Protein 3AJI (pdb70)

Structure (mmCIF, N/CA/C/O backbone):
data_3AJI
#
_entry.id   3AJI
#
_cell.length_a   103.164
_cell.length_b   103.164
_cell.length_c   154.993
_cell.angle_alpha   90.00
_cell.angle_beta   90.00
_cell.angle_gamma   120.00
#
_symmetry.space_group_name_H-M   'H 3'
#
loop_
_entity.id
_entity.type
_entity.pdbx_description
1 polymer '26S proteasome non-ATPase regulatory subunit 10'
2 polymer 'Proteasome (Prosome, macropain) 26S subunit, ATPase, 4'
3 water water
#
loop_
_atom_site.group_PDB
_atom_site.id
_atom_site.type_symbol
_atom_site.label_atom_id
_atom_site.label_alt_id
_atom_site.label_comp_id
_atom_site.label_asym_id
_atom_site.label_entity_id
_atom_site.label_seq_id
_atom_site.pdbx_PDB_ins_code
_atom_site.Cartn_x
_atom_site.Cartn_y
_atom_site.Cartn_z
_atom_site.occupancy
_atom_site.B_iso_or_equiv
_atom_site.auth_seq_id
_atom_site.auth_comp_id
_atom_site.auth_asym_id
_atom_site.auth_atom_id
_atom_site.pdbx_PDB_model_num
ATOM 1 N N . GLY A 1 3 ? 29.801 83.211 94.889 1.00 75.28 3 GLY A N 1
ATOM 2 C CA . GLY A 1 3 ? 31.266 82.715 94.638 1.00 73.32 3 GLY A CA 1
ATOM 3 C C . GLY A 1 3 ? 32.308 83.783 94.992 1.00 69.85 3 GLY A C 1
ATOM 4 O O . GLY A 1 3 ? 32.376 84.179 96.145 1.00 83.51 3 GLY A O 1
ATOM 5 N N . CYS A 1 4 ? 33.099 84.289 94.055 1.00 65.92 4 CYS A N 1
ATOM 6 C CA . CYS A 1 4 ? 34.077 85.321 94.437 1.00 55.88 4 CYS A CA 1
ATOM 7 C C . CYS A 1 4 ? 35.244 85.204 95.379 1.00 46.03 4 CYS A C 1
ATOM 8 O O . CYS A 1 4 ? 35.433 85.979 96.236 1.00 46.49 4 CYS A O 1
ATOM 11 N N . VAL A 1 5 ? 35.967 84.129 95.219 1.00 29.48 5 VAL A N 1
ATOM 12 C CA . VAL A 1 5 ? 37.105 83.752 95.990 1.00 27.94 5 VAL A CA 1
ATOM 13 C C . VAL A 1 5 ? 38.406 84.506 95.784 1.00 25.85 5 VAL A C 1
ATOM 14 O O . VAL A 1 5 ? 39.314 84.269 96.487 1.00 31.14 5 VAL A O 1
ATOM 18 N N . SER A 1 6 ? 38.506 85.381 94.811 1.00 20.71 6 SER A N 1
ATOM 19 C CA . SER A 1 6 ? 39.825 86.010 94.570 1.00 19.90 6 SER A CA 1
ATOM 20 C C . SER A 1 6 ? 39.686 87.508 94.278 1.00 23.60 6 SER A C 1
ATOM 21 O O . SER A 1 6 ? 38.618 87.966 93.953 1.00 20.72 6 SER A O 1
ATOM 24 N N . ASN A 1 7 ? 40.729 88.290 94.391 1.00 23.48 7 ASN A N 1
ATOM 25 C CA . ASN A 1 7 ? 40.590 89.717 93.979 1.00 27.10 7 ASN A CA 1
ATOM 26 C C . ASN A 1 7 ? 40.654 89.909 92.479 1.00 22.22 7 ASN A C 1
ATOM 27 O O . ASN A 1 7 ? 40.380 90.953 91.985 1.00 24.35 7 ASN A O 1
ATOM 32 N N . ILE A 1 8 ? 41.063 88.883 91.727 1.00 25.83 8 ILE A N 1
ATOM 33 C CA . ILE A 1 8 ? 41.212 88.956 90.268 1.00 28.71 8 ILE A CA 1
ATOM 34 C C . ILE A 1 8 ? 39.997 88.307 89.611 1.00 25.10 8 ILE A C 1
ATOM 35 O O . ILE A 1 8 ? 39.712 87.127 89.834 1.00 21.48 8 ILE A O 1
ATOM 40 N N . MET A 1 9 ? 39.298 89.070 88.790 1.00 24.61 9 MET A N 1
ATOM 41 C CA . MET A 1 9 ? 38.065 88.557 88.221 1.00 22.51 9 MET A CA 1
ATOM 42 C C . MET A 1 9 ? 38.172 87.304 87.306 1.00 26.10 9 MET A C 1
ATOM 43 O O . MET A 1 9 ? 37.327 86.449 87.364 1.00 30.36 9 MET A O 1
ATOM 48 N N . ILE A 1 10 ? 39.184 87.182 86.476 1.00 24.41 10 ILE A N 1
ATOM 49 C CA . ILE A 1 10 ? 39.363 85.996 85.683 1.00 25.66 10 ILE A CA 1
ATOM 50 C C . ILE A 1 10 ? 39.513 84.733 86.643 1.00 20.68 10 ILE A C 1
ATOM 51 O O . ILE A 1 10 ? 38.994 83.671 86.314 1.00 22.68 10 ILE A O 1
ATOM 56 N N . CYS A 1 11 ? 40.209 84.853 87.795 1.00 19.14 11 CYS A N 1
ATOM 57 C CA . CYS A 1 11 ? 40.257 83.672 88.749 1.00 23.37 11 CYS A CA 1
ATOM 58 C C . CYS A 1 11 ? 38.825 83.373 89.269 1.00 25.53 11 CYS A C 1
ATOM 59 O O . CYS A 1 11 ? 38.557 82.260 89.526 1.00 16.81 11 CYS A O 1
ATOM 62 N N . ASN A 1 12 ? 37.948 84.364 89.496 1.00 24.33 12 ASN A N 1
ATOM 63 C CA . ASN A 1 12 ? 36.585 84.074 89.976 1.00 18.31 12 ASN A CA 1
ATOM 64 C C . ASN A 1 12 ? 35.815 83.363 88.858 1.00 19.07 12 ASN A C 1
ATOM 65 O O . ASN A 1 12 ? 35.051 82.441 89.124 1.00 24.62 12 ASN A O 1
ATOM 70 N N . LEU A 1 13 ? 35.981 83.819 87.626 1.00 25.48 13 LEU A N 1
ATOM 71 C CA . LEU A 1 13 ? 35.373 83.083 86.492 1.00 29.56 13 LEU A CA 1
ATOM 72 C C . LEU A 1 13 ? 35.887 81.619 86.478 1.00 26.88 13 LEU A C 1
ATOM 73 O O . LEU A 1 13 ? 35.078 80.702 86.244 1.00 26.37 13 LEU A O 1
ATOM 78 N N . ALA A 1 14 ? 37.225 81.395 86.686 1.00 21.53 14 ALA A N 1
ATOM 79 C CA . ALA A 1 14 ? 37.741 80.028 86.683 1.00 17.60 14 ALA A CA 1
ATOM 80 C C . ALA A 1 14 ? 37.032 79.221 87.803 1.00 22.40 14 ALA A C 1
ATOM 81 O O . ALA A 1 14 ? 36.645 78.109 87.601 1.00 24.91 14 ALA A O 1
ATOM 83 N N . TYR A 1 15 ? 36.926 79.775 89.003 1.00 23.17 15 TYR A N 1
ATOM 84 C CA . TYR A 1 15 ? 36.362 79.012 90.162 1.00 22.34 15 TYR A CA 1
ATOM 85 C C . TYR A 1 15 ? 34.840 78.754 89.948 1.00 23.78 15 TYR A C 1
ATOM 86 O O . TYR A 1 15 ? 34.313 77.705 90.266 1.00 23.79 15 TYR A O 1
ATOM 95 N N . SER A 1 16 ? 34.182 79.756 89.388 1.00 22.88 16 SER A N 1
ATOM 96 C CA . SER A 1 16 ? 32.762 79.759 89.048 1.00 34.33 16 SER A CA 1
ATOM 97 C C . SER A 1 16 ? 32.381 78.825 87.886 1.00 39.93 16 SER A C 1
ATOM 98 O O . SER A 1 16 ? 31.217 78.577 87.706 1.00 33.70 16 SER A O 1
ATOM 101 N N . GLY A 1 17 ? 33.327 78.362 87.079 1.00 27.22 17 GLY A N 1
ATOM 102 C CA . GLY A 1 17 ? 32.944 77.550 85.966 1.00 25.44 17 GLY A CA 1
ATOM 103 C C . GLY A 1 17 ? 32.427 78.318 84.780 1.00 30.42 17 GLY A C 1
ATOM 104 O O . GLY A 1 17 ? 31.829 77.731 83.888 1.00 32.98 17 GLY A O 1
ATOM 105 N N . LYS A 1 18 ? 32.637 79.629 84.734 1.00 26.22 18 LYS A N 1
ATOM 106 C CA . LYS A 1 18 ? 32.216 80.432 83.565 1.00 20.24 18 LYS A CA 1
ATOM 107 C C . LYS A 1 18 ? 33.290 80.371 82.459 1.00 27.88 18 LYS A C 1
ATOM 108 O O . LYS A 1 18 ? 33.993 81.344 82.243 1.00 27.27 18 LYS A O 1
ATOM 114 N N . LEU A 1 19 ? 33.414 79.222 81.787 1.00 23.08 19 LEU A N 1
ATOM 115 C CA . LEU A 1 19 ? 34.377 78.924 80.764 1.00 22.17 19 LEU A CA 1
ATOM 116 C C . LEU A 1 19 ? 34.281 79.873 79.564 1.00 25.52 19 LEU A C 1
ATOM 117 O O . LEU A 1 19 ? 35.232 80.367 79.146 1.00 22.61 19 LEU A O 1
ATOM 122 N N . ASP A 1 20 ? 33.087 80.104 79.029 1.00 25.55 20 ASP A N 1
ATOM 123 C CA . ASP A 1 20 ? 32.938 80.987 77.855 1.00 26.98 20 ASP A CA 1
ATOM 124 C C . ASP A 1 20 ? 33.397 82.400 78.141 1.00 24.67 20 ASP A C 1
ATOM 125 O O . ASP A 1 20 ? 33.995 83.068 77.272 1.00 26.89 20 ASP A O 1
ATOM 130 N N . GLU A 1 21 ? 33.041 82.898 79.312 1.00 23.34 21 GLU A N 1
ATOM 131 C CA . GLU A 1 21 ? 33.503 84.286 79.592 1.00 25.09 21 GLU A CA 1
ATOM 132 C C . GLU A 1 21 ? 35.004 84.289 79.720 1.00 26.51 21 GLU A C 1
ATOM 133 O O . GLU A 1 21 ? 35.707 85.221 79.252 1.00 27.10 21 GLU A O 1
ATOM 139 N N . LEU A 1 22 ? 35.501 83.291 80.448 1.00 21.79 22 LEU A N 1
ATOM 140 C CA . LEU A 1 22 ? 36.971 83.158 80.675 1.00 25.28 22 LEU A CA 1
ATOM 141 C C . LEU A 1 22 ? 37.722 83.058 79.326 1.00 29.59 22 LEU A C 1
ATOM 142 O O . LEU A 1 22 ? 38.710 83.716 79.131 1.00 23.31 22 LEU A O 1
ATOM 147 N N . LYS A 1 23 ? 37.207 82.282 78.369 1.00 23.31 23 LYS A N 1
ATOM 148 C CA . LYS A 1 23 ? 37.812 82.208 77.063 1.00 26.25 23 LYS A CA 1
ATOM 149 C C . LYS A 1 23 ? 37.880 83.546 76.330 1.00 29.20 23 LYS A C 1
ATOM 150 O O . LYS A 1 23 ? 38.875 83.912 75.709 1.00 28.34 23 LYS A O 1
ATOM 156 N N . GLU A 1 24 ? 36.779 84.269 76.373 1.00 22.73 24 GLU A N 1
ATOM 157 C CA . GLU A 1 24 ? 36.722 85.545 75.645 1.00 27.41 24 GLU A CA 1
ATOM 158 C C . GLU A 1 24 ? 37.706 86.538 76.179 1.00 21.17 24 GLU A C 1
ATOM 159 O O . GLU A 1 24 ? 38.413 87.152 75.445 1.00 24.32 24 GLU A O 1
ATOM 165 N N . ARG A 1 25 ? 37.783 86.686 77.481 1.00 26.94 25 ARG A N 1
ATOM 166 C CA . ARG A 1 25 ? 38.773 87.629 78.087 1.00 27.69 25 ARG A CA 1
ATOM 167 C C . ARG A 1 25 ? 40.240 87.264 77.865 1.00 23.98 25 ARG A C 1
ATOM 168 O O . ARG A 1 25 ? 41.093 88.085 77.564 1.00 28.25 25 ARG A O 1
ATOM 176 N N . ILE A 1 26 ? 40.563 86.014 78.064 1.00 24.50 26 ILE A N 1
ATOM 177 C CA . ILE A 1 26 ? 41.955 85.579 77.839 1.00 25.38 26 ILE A CA 1
ATOM 178 C C . ILE A 1 26 ? 42.389 85.674 76.371 1.00 29.45 26 ILE A C 1
ATOM 179 O O . ILE A 1 26 ? 43.501 86.145 76.039 1.00 25.58 26 ILE A O 1
ATOM 184 N N . LEU A 1 27 ? 41.520 85.268 75.450 1.00 23.46 27 LEU A N 1
ATOM 185 C CA . LEU A 1 27 ? 41.920 85.335 74.041 1.00 23.35 27 LEU A CA 1
ATOM 186 C C . LEU A 1 27 ? 42.034 86.790 73.615 1.00 22.25 27 LEU A C 1
ATOM 187 O O . LEU A 1 27 ? 42.751 87.149 72.650 1.00 25.09 27 LEU A O 1
ATOM 192 N N . ALA A 1 28 ? 41.366 87.666 74.324 1.00 25.62 28 ALA A N 1
ATOM 193 C CA . ALA A 1 28 ? 41.559 89.085 73.990 1.00 28.78 28 ALA A CA 1
ATOM 194 C C . ALA A 1 28 ? 42.930 89.518 74.529 1.00 30.44 28 ALA A C 1
ATOM 195 O O . ALA A 1 28 ? 43.541 90.461 74.007 1.00 31.94 28 ALA A O 1
ATOM 197 N N . ASP A 1 29 ? 43.482 88.827 75.543 1.00 28.18 29 ASP A N 1
ATOM 198 C CA . ASP A 1 29 ? 44.811 89.308 76.066 1.00 27.20 29 ASP A CA 1
ATOM 199 C C . ASP A 1 29 ? 45.343 88.153 76.855 1.00 30.97 29 ASP A C 1
ATOM 200 O O . ASP A 1 29 ? 45.035 87.984 78.033 1.00 33.68 29 ASP A O 1
ATOM 205 N N . LYS A 1 30 ? 46.109 87.339 76.170 1.00 28.10 30 LYS A N 1
ATOM 206 C CA . LYS A 1 30 ? 46.658 86.088 76.703 1.00 28.69 30 LYS A CA 1
ATOM 207 C C . LYS A 1 30 ? 47.450 86.233 78.038 1.00 33.48 30 LYS A C 1
ATOM 208 O O . LYS A 1 30 ? 47.403 85.348 78.868 1.00 28.10 30 LYS A O 1
ATOM 214 N N . SER A 1 31 ? 48.105 87.385 78.255 1.00 22.81 31 SER A N 1
ATOM 215 C CA . SER A 1 31 ? 48.836 87.583 79.468 1.00 31.87 31 SER A CA 1
ATOM 216 C C . SER A 1 31 ? 47.892 87.376 80.671 1.00 33.34 31 SER A C 1
ATOM 217 O O . SER A 1 31 ? 48.316 86.923 81.706 1.00 25.19 31 SER A O 1
ATOM 220 N N . LEU A 1 32 ? 46.622 87.709 80.556 1.00 23.72 32 LEU A N 1
ATOM 221 C CA . LEU A 1 32 ? 45.722 87.505 81.704 1.00 30.58 32 LEU A CA 1
ATOM 222 C C . LEU A 1 32 ? 45.656 86.044 82.285 1.00 33.36 32 LEU A C 1
ATOM 223 O O . LEU A 1 32 ? 45.292 85.811 83.408 1.00 35.30 32 LEU A O 1
ATOM 228 N N . ALA A 1 33 ? 45.907 85.042 81.453 1.00 25.99 33 ALA A N 1
ATOM 229 C CA . ALA A 1 33 ? 45.816 83.670 81.906 1.00 22.76 33 ALA A CA 1
ATOM 230 C C . ALA A 1 33 ? 46.886 83.356 82.914 1.00 23.14 33 ALA A C 1
ATOM 231 O O . ALA A 1 33 ? 46.733 82.409 83.679 1.00 33.33 33 ALA A O 1
ATOM 233 N N . THR A 1 34 ? 47.982 84.123 82.952 1.00 19.09 34 THR A N 1
ATOM 234 C CA . THR A 1 34 ? 48.913 83.763 83.967 1.00 26.06 34 THR A CA 1
ATOM 235 C C . THR A 1 34 ? 49.129 84.731 85.054 1.00 28.48 34 THR A C 1
ATOM 236 O O . THR A 1 34 ? 50.056 84.581 85.829 1.00 27.30 34 THR A O 1
ATOM 240 N N . ARG A 1 35 ? 48.317 85.759 85.144 1.00 24.79 35 ARG A N 1
ATOM 241 C CA . ARG A 1 35 ? 48.515 86.677 86.298 1.00 31.71 35 ARG A CA 1
ATOM 242 C C . ARG A 1 35 ? 48.192 85.972 87.600 1.00 35.16 35 ARG A C 1
ATOM 243 O O . ARG A 1 35 ? 47.254 85.190 87.658 1.00 31.70 35 ARG A O 1
ATOM 251 N N . THR A 1 36 ? 48.903 86.305 88.665 1.00 25.72 36 THR A N 1
ATOM 252 C CA . THR A 1 36 ? 48.626 85.720 89.975 1.00 25.16 36 THR A CA 1
ATOM 253 C C . THR A 1 36 ? 47.820 86.669 90.814 1.00 28.90 36 THR A C 1
ATOM 254 O O . THR A 1 36 ? 47.955 87.897 90.687 1.00 24.42 36 THR A O 1
ATOM 258 N N . ASP A 1 37 ? 46.979 86.120 91.697 1.00 23.97 37 ASP A N 1
ATOM 259 C CA . ASP A 1 37 ? 46.156 87.029 92.510 1.00 22.91 37 ASP A CA 1
ATOM 260 C C . ASP A 1 37 ? 46.806 87.276 93.895 1.00 18.88 37 ASP A C 1
ATOM 261 O O . ASP A 1 37 ? 48.003 86.998 94.104 1.00 25.04 37 ASP A O 1
ATOM 266 N N . GLN A 1 38 ? 46.025 87.770 94.841 1.00 21.38 38 GLN A N 1
ATOM 267 C CA . GLN A 1 38 ? 46.576 88.124 96.121 1.00 25.08 38 GLN A CA 1
ATOM 268 C C . GLN A 1 38 ? 47.168 86.903 96.871 1.00 35.94 38 GLN A C 1
ATOM 269 O O . GLN A 1 38 ? 47.947 87.084 97.696 1.00 23.23 38 GLN A O 1
ATOM 275 N N . ASP A 1 39 ? 46.795 85.684 96.556 1.00 26.13 39 ASP A N 1
ATOM 276 C CA . ASP A 1 39 ? 47.293 84.499 97.217 1.00 32.60 39 ASP A CA 1
ATOM 277 C C . ASP A 1 39 ? 48.282 83.821 96.308 1.00 25.11 39 ASP A C 1
ATOM 278 O O . ASP A 1 39 ? 48.656 82.658 96.548 1.00 27.74 39 ASP A O 1
ATOM 283 N N . SER A 1 40 ? 48.671 84.516 95.261 1.00 21.62 40 SER A N 1
ATOM 284 C CA . SER A 1 40 ? 49.583 83.967 94.214 1.00 25.42 40 SER A CA 1
ATOM 285 C C . SER A 1 40 ? 48.968 82.800 93.451 1.00 27.87 40 SER A C 1
ATOM 286 O O . SER A 1 40 ? 49.678 81.933 92.977 1.00 23.49 40 SER A O 1
ATOM 289 N N . ARG A 1 41 ? 47.654 82.756 93.387 1.00 23.98 41 ARG A N 1
ATOM 290 C CA . ARG A 1 41 ? 47.011 81.749 92.532 1.00 23.62 41 ARG A CA 1
ATOM 291 C C . ARG A 1 41 ? 46.662 82.270 91.164 1.00 25.29 41 ARG A C 1
ATOM 292 O O . ARG A 1 41 ? 46.346 83.436 91.008 1.00 25.04 41 ARG A O 1
ATOM 300 N N . THR A 1 42 ? 46.630 81.400 90.164 1.00 26.03 42 THR A N 1
ATOM 301 C CA . THR A 1 42 ? 46.178 81.864 88.860 1.00 21.77 42 THR A CA 1
ATOM 302 C C . THR A 1 42 ? 44.879 81.174 88.542 1.00 25.88 42 THR A C 1
ATOM 303 O O . THR A 1 42 ? 44.364 80.460 89.355 1.00 22.74 42 THR A O 1
ATOM 307 N N . ALA A 1 43 ? 44.327 81.431 87.358 1.00 22.41 43 ALA A N 1
ATOM 308 C CA . ALA A 1 43 ? 43.115 80.790 86.938 1.00 31.32 43 ALA A CA 1
ATOM 309 C C . ALA A 1 43 ? 43.240 79.239 87.025 1.00 22.26 43 ALA A C 1
ATOM 310 O O . ALA A 1 43 ? 42.264 78.559 87.368 1.00 20.29 43 ALA A O 1
ATOM 312 N N . LEU A 1 44 ? 44.431 78.708 86.713 1.00 18.29 44 LEU A N 1
ATOM 313 C CA . LEU A 1 44 ? 44.652 77.225 86.756 1.00 25.21 44 LEU A CA 1
ATOM 314 C C . LEU A 1 44 ? 44.462 76.658 88.168 1.00 22.37 44 LEU A C 1
ATOM 315 O O . LEU A 1 44 ? 43.745 75.693 88.333 1.00 19.47 44 LEU A O 1
ATOM 320 N N . HIS A 1 45 ? 45.036 77.311 89.193 1.00 20.67 45 HIS A N 1
ATOM 321 C CA . HIS A 1 45 ? 44.839 76.845 90.570 1.00 22.72 45 HIS A CA 1
ATOM 322 C C . HIS A 1 45 ? 43.378 76.831 90.917 1.00 23.76 45 HIS A C 1
ATOM 323 O O . HIS A 1 45 ? 42.905 75.873 91.530 1.00 19.64 45 HIS A O 1
ATOM 330 N N . TRP A 1 46 ? 42.685 77.916 90.612 1.00 20.49 46 TRP A N 1
ATOM 331 C CA . TRP A 1 46 ? 41.282 77.984 91.012 1.00 24.44 46 TRP A CA 1
ATOM 332 C C . TRP A 1 46 ? 40.372 76.989 90.250 1.00 24.49 46 TRP A C 1
ATOM 333 O O . TRP A 1 46 ? 39.417 76.484 90.812 1.00 22.69 46 TRP A O 1
ATOM 344 N N . ALA A 1 47 ? 40.634 76.767 88.966 1.00 20.99 47 ALA A N 1
ATOM 345 C CA . ALA A 1 47 ? 39.821 75.765 88.234 1.00 27.68 47 ALA A CA 1
ATOM 346 C C . ALA A 1 47 ? 40.043 74.363 88.824 1.00 22.12 47 ALA A C 1
ATOM 347 O O . ALA A 1 47 ? 39.130 73.551 88.841 1.00 21.45 47 ALA A O 1
ATOM 349 N N . CYS A 1 48 ? 41.281 74.088 89.205 1.00 19.29 48 CYS A N 1
ATOM 350 C CA . CYS A 1 48 ? 41.570 72.800 89.847 1.00 21.69 48 CYS A CA 1
ATOM 351 C C . CYS A 1 48 ? 40.810 72.680 91.198 1.00 26.95 48 CYS A C 1
ATOM 352 O O . CYS A 1 48 ? 40.205 71.698 91.491 1.00 23.09 48 CYS A O 1
ATOM 355 N N . SER A 1 49 ? 40.849 73.747 91.982 1.00 23.99 49 SER A N 1
ATOM 356 C CA . SER A 1 49 ? 40.209 73.807 93.258 1.00 20.04 49 SER A CA 1
ATOM 357 C C . SER A 1 49 ? 38.697 73.555 93.167 1.00 28.98 49 SER A C 1
ATOM 358 O O . SER A 1 49 ? 38.065 72.840 94.044 1.00 25.82 49 SER A O 1
ATOM 361 N N . ALA A 1 50 ? 38.099 74.050 92.089 1.00 23.75 50 ALA A N 1
ATOM 362 C CA . ALA A 1 50 ? 36.655 73.820 91.879 1.00 22.38 50 ALA A CA 1
ATOM 363 C C . ALA A 1 50 ? 36.275 72.634 90.986 1.00 25.97 50 ALA A C 1
ATOM 364 O O . ALA A 1 50 ? 35.088 72.399 90.815 1.00 25.88 50 ALA A O 1
ATOM 366 N N . GLY A 1 51 ? 37.252 71.866 90.440 1.00 25.26 51 GLY A N 1
ATOM 367 C CA . GLY A 1 51 ? 36.923 70.696 89.593 1.00 21.47 51 GLY A CA 1
ATOM 368 C C . GLY A 1 51 ? 36.416 70.991 88.197 1.00 29.75 51 GLY A C 1
ATOM 369 O O . GLY A 1 51 ? 35.824 70.131 87.579 1.00 25.02 51 GLY A O 1
ATOM 370 N N . HIS A 1 52 ? 36.701 72.172 87.639 1.00 23.40 52 HIS A N 1
ATOM 371 C CA . HIS A 1 52 ? 36.256 72.431 86.307 1.00 23.07 52 HIS A CA 1
ATOM 372 C C . HIS A 1 52 ? 37.258 71.940 85.336 1.00 21.38 52 HIS A C 1
ATOM 373 O O . HIS A 1 52 ? 38.114 72.679 84.814 1.00 22.14 52 HIS A O 1
ATOM 380 N N . THR A 1 53 ? 37.073 70.689 84.961 1.00 21.40 53 THR A N 1
ATOM 381 C CA . THR A 1 53 ? 38.022 70.046 84.021 1.00 16.20 53 THR A CA 1
ATOM 382 C C . THR A 1 53 ? 38.140 70.763 82.703 1.00 27.98 53 THR A C 1
ATOM 383 O O . THR A 1 53 ? 39.222 70.923 82.147 1.00 25.97 53 THR A O 1
ATOM 387 N N . GLU A 1 54 ? 37.009 71.179 82.185 1.00 24.97 54 GLU A N 1
ATOM 388 C CA . GLU A 1 54 ? 37.051 71.855 80.929 1.00 25.09 54 GLU A CA 1
ATOM 389 C C . GLU A 1 54 ? 37.851 73.192 80.932 1.00 28.66 54 GLU A C 1
ATOM 390 O O . GLU A 1 54 ? 38.493 73.573 79.896 1.00 25.20 54 GLU A O 1
ATOM 396 N N . ILE A 1 55 ? 37.783 73.928 82.043 1.00 26.71 55 ILE A N 1
ATOM 397 C CA . ILE A 1 55 ? 38.550 75.181 82.118 1.00 32.84 55 ILE A CA 1
ATOM 398 C C . ILE A 1 55 ? 40.039 74.824 82.234 1.00 27.69 55 ILE A C 1
ATOM 399 O O . ILE A 1 55 ? 40.918 75.502 81.656 1.00 29.92 55 ILE A O 1
ATOM 404 N N . VAL A 1 56 ? 40.331 73.755 82.982 1.00 24.75 56 VAL A N 1
ATOM 405 C CA . VAL A 1 56 ? 41.731 73.279 83.073 1.00 20.65 56 VAL A CA 1
ATOM 406 C C . VAL A 1 56 ? 42.242 72.925 81.674 1.00 24.90 56 VAL A C 1
ATOM 407 O O . VAL A 1 56 ? 43.371 73.310 81.312 1.00 25.53 56 VAL A O 1
ATOM 411 N N . GLU A 1 57 ? 41.443 72.162 80.895 1.00 27.05 57 GLU A N 1
ATOM 412 C CA . GLU A 1 57 ? 41.887 71.786 79.531 1.00 32.52 57 GLU A CA 1
ATOM 413 C C . GLU A 1 57 ? 42.096 73.046 78.633 1.00 28.20 57 GLU A C 1
ATOM 414 O O . GLU A 1 57 ? 43.071 73.156 77.922 1.00 23.31 57 GLU A O 1
ATOM 420 N N . PHE A 1 58 ? 41.211 73.999 78.723 1.00 23.38 58 PHE A N 1
ATOM 421 C CA . PHE A 1 58 ? 41.435 75.241 77.932 1.00 31.82 58 PHE A CA 1
ATOM 422 C C . PHE A 1 58 ? 42.795 75.909 78.376 1.00 31.31 58 PHE A C 1
ATOM 423 O O . PHE A 1 58 ? 43.647 76.300 77.527 1.00 30.08 58 PHE A O 1
ATOM 431 N N . LEU A 1 59 ? 43.028 76.033 79.685 1.00 25.39 59 LEU A N 1
ATOM 432 C CA . LEU A 1 59 ? 44.309 76.669 80.111 1.00 26.71 59 LEU A CA 1
ATOM 433 C C . LEU A 1 59 ? 45.466 75.843 79.703 1.00 25.91 59 LEU A C 1
ATOM 434 O O . LEU A 1 59 ? 46.428 76.371 79.206 1.00 28.00 59 LEU A O 1
ATOM 439 N N . LEU A 1 60 ? 45.391 74.518 79.841 1.00 26.95 60 LEU A N 1
ATOM 440 C CA . LEU A 1 60 ? 46.562 73.742 79.370 1.00 26.83 60 LEU A CA 1
ATOM 441 C C . LEU A 1 60 ? 46.682 73.813 77.854 1.00 32.98 60 LEU A C 1
ATOM 442 O O . LEU A 1 60 ? 47.783 73.790 77.369 1.00 32.63 60 LEU A O 1
ATOM 447 N N . GLN A 1 61 ? 45.566 73.968 77.121 1.00 34.39 61 GLN A N 1
ATOM 448 C CA . GLN A 1 61 ? 45.617 74.067 75.666 1.00 36.15 61 GLN A CA 1
ATOM 449 C C . GLN A 1 61 ? 46.403 75.348 75.259 1.00 36.60 61 GLN A C 1
ATOM 450 O O . GLN A 1 61 ? 47.032 75.390 74.196 1.00 31.84 61 GLN A O 1
ATOM 456 N N . LEU A 1 62 ? 46.350 76.378 76.086 1.00 26.65 62 LEU A N 1
ATOM 457 C CA . LEU A 1 62 ? 47.040 77.639 75.848 1.00 30.94 62 LEU A CA 1
ATOM 458 C C . LEU A 1 62 ? 48.470 77.531 76.272 1.00 36.33 62 LEU A C 1
ATOM 459 O O . LEU A 1 62 ? 49.212 78.419 76.053 1.00 40.59 62 LEU A O 1
ATOM 464 N N . GLY A 1 63 ? 48.846 76.473 76.974 1.00 34.48 63 GLY A N 1
ATOM 465 C CA . GLY A 1 63 ? 50.251 76.317 77.379 1.00 35.52 63 GLY A CA 1
ATOM 466 C C . GLY A 1 63 ? 50.659 77.035 78.677 1.00 28.24 63 GLY A C 1
ATOM 467 O O . GLY A 1 63 ? 51.825 77.253 78.888 1.00 33.03 63 GLY A O 1
ATOM 468 N N . VAL A 1 64 ? 49.736 77.330 79.581 1.00 27.09 64 VAL A N 1
ATOM 469 C CA . VAL A 1 64 ? 50.120 78.073 80.800 1.00 24.48 64 VAL A CA 1
ATOM 470 C C . VAL A 1 64 ? 51.039 77.133 81.678 1.00 30.73 64 VAL A C 1
ATOM 471 O O . VAL A 1 64 ? 50.987 75.861 81.540 1.00 27.73 64 VAL A O 1
ATOM 475 N N . PRO A 1 65 ? 51.850 77.712 82.577 1.00 27.45 65 PRO A N 1
ATOM 476 C CA . PRO A 1 65 ? 52.763 76.911 83.468 1.00 20.67 65 PRO A CA 1
ATOM 477 C C . PRO A 1 65 ? 51.907 75.964 84.274 1.00 22.52 65 PRO A C 1
ATOM 478 O O . PRO A 1 65 ? 50.918 76.383 84.885 1.00 26.74 65 PRO A O 1
ATOM 482 N N . VAL A 1 66 ? 52.296 74.726 84.421 1.00 23.69 66 VAL A N 1
ATOM 483 C CA . VAL A 1 66 ? 51.451 73.790 85.201 1.00 24.45 66 VAL A CA 1
ATOM 484 C C . VAL A 1 66 ? 52.056 73.498 86.599 1.00 23.25 66 VAL A C 1
ATOM 485 O O . VAL A 1 66 ? 51.443 72.792 87.370 1.00 24.65 66 VAL A O 1
ATOM 489 N N . ASN A 1 67 ? 53.241 74.019 86.899 1.00 19.62 67 ASN A N 1
ATOM 490 C CA . ASN A 1 67 ? 53.942 73.750 88.161 1.00 22.97 67 ASN A CA 1
ATOM 491 C C . ASN A 1 67 ? 54.109 74.881 89.122 1.00 25.05 67 ASN A C 1
ATOM 492 O O . ASN A 1 67 ? 54.808 74.737 90.131 1.00 28.15 67 ASN A O 1
ATOM 497 N N . ASP A 1 68 ? 53.491 76.014 88.863 1.00 22.67 68 ASP A N 1
ATOM 498 C CA . ASP A 1 68 ? 53.723 77.147 89.788 1.00 20.04 68 ASP A CA 1
ATOM 499 C C . ASP A 1 68 ? 52.965 76.917 91.050 1.00 22.48 68 ASP A C 1
ATOM 500 O O . ASP A 1 68 ? 51.893 76.421 90.948 1.00 22.20 68 ASP A O 1
ATOM 505 N N . LYS A 1 69 ? 53.493 77.291 92.242 1.00 23.25 69 LYS A N 1
ATOM 506 C CA . LYS A 1 69 ? 52.759 77.115 93.485 1.00 25.40 69 LYS A CA 1
ATOM 507 C C . LYS A 1 69 ? 52.128 78.438 93.929 1.00 26.18 69 LYS A C 1
ATOM 508 O O . LYS A 1 69 ? 52.573 79.499 93.516 1.00 24.13 69 LYS A O 1
ATOM 514 N N . ASP A 1 70 ? 51.109 78.345 94.756 1.00 16.78 70 ASP A N 1
ATOM 515 C CA . ASP A 1 70 ? 50.466 79.512 95.313 1.00 20.37 70 ASP A CA 1
ATOM 516 C C . ASP A 1 70 ? 51.292 79.920 96.542 1.00 25.49 70 ASP A C 1
ATOM 517 O O . ASP A 1 70 ? 52.370 79.342 96.803 1.00 21.41 70 ASP A O 1
ATOM 522 N N . ASP A 1 71 ? 50.841 80.913 97.297 1.00 21.36 71 ASP A N 1
ATOM 523 C CA . ASP A 1 71 ? 51.739 81.342 98.344 1.00 24.36 71 ASP A CA 1
ATOM 524 C C . ASP A 1 71 ? 51.738 80.400 99.555 1.00 27.66 71 ASP A C 1
ATOM 525 O O . ASP A 1 71 ? 52.325 80.706 100.494 1.00 26.10 71 ASP A O 1
ATOM 530 N N . ALA A 1 72 ? 51.055 79.260 99.524 1.00 26.83 72 ALA A N 1
ATOM 531 C CA . ALA A 1 72 ? 51.148 78.298 100.655 1.00 25.91 72 ALA A CA 1
ATOM 532 C C . ALA A 1 72 ? 51.958 77.082 100.097 1.00 22.23 72 ALA A C 1
ATOM 533 O O . ALA A 1 72 ? 51.998 75.990 100.722 1.00 24.37 72 ALA A O 1
ATOM 535 N N . GLY A 1 73 ? 52.539 77.281 98.899 1.00 24.18 73 GLY A N 1
ATOM 536 C CA . GLY A 1 73 ? 53.324 76.268 98.241 1.00 13.63 73 GLY A CA 1
ATOM 537 C C . GLY A 1 73 ? 52.514 75.184 97.561 1.00 23.84 73 GLY A C 1
ATOM 538 O O . GLY A 1 73 ? 53.113 74.195 97.129 1.00 19.66 73 GLY A O 1
ATOM 539 N N . TRP A 1 74 ? 51.208 75.379 97.324 1.00 25.92 74 TRP A N 1
ATOM 540 C CA . TRP A 1 74 ? 50.376 74.349 96.635 1.00 20.72 74 TRP A CA 1
ATOM 541 C C . TRP A 1 74 ? 50.404 74.474 95.137 1.00 23.63 74 TRP A C 1
ATOM 542 O O . TRP A 1 74 ? 50.079 75.475 94.583 1.00 21.24 74 TRP A O 1
ATOM 553 N N . SER A 1 75 ? 50.735 73.390 94.474 1.00 21.36 75 SER A N 1
ATOM 554 C CA . SER A 1 75 ? 50.792 73.349 93.036 1.00 19.18 75 SER A CA 1
ATOM 555 C C . SER A 1 75 ? 49.406 72.886 92.568 1.00 23.28 75 SER A C 1
ATOM 556 O O . SER A 1 75 ? 48.615 72.388 93.366 1.00 22.26 75 SER A O 1
ATOM 559 N N . PRO A 1 76 ? 49.095 73.131 91.288 1.00 25.46 76 PRO A N 1
ATOM 560 C CA . PRO A 1 76 ? 47.823 72.695 90.721 1.00 21.41 76 PRO A CA 1
ATOM 561 C C . PRO A 1 76 ? 47.742 71.128 91.006 1.00 25.54 76 PRO A C 1
ATOM 562 O O . PRO A 1 76 ? 46.648 70.631 91.289 1.00 20.44 76 PRO A O 1
ATOM 566 N N . LEU A 1 77 ? 48.859 70.377 90.884 1.00 21.65 77 LEU A N 1
ATOM 567 C CA . LEU A 1 77 ? 48.788 68.927 91.168 1.00 21.56 77 LEU A CA 1
ATOM 568 C C . LEU A 1 77 ? 48.389 68.618 92.646 1.00 26.59 77 LEU A C 1
ATOM 569 O O . LEU A 1 77 ? 47.588 67.706 92.946 1.00 21.91 77 LEU A O 1
ATOM 574 N N . HIS A 1 78 ? 48.908 69.388 93.589 1.00 24.85 78 HIS A N 1
ATOM 575 C CA . HIS A 1 78 ? 48.509 69.190 94.997 1.00 21.84 78 HIS A CA 1
ATOM 576 C C . HIS A 1 78 ? 47.009 69.389 95.172 1.00 24.02 78 HIS A C 1
ATOM 577 O O . HIS A 1 78 ? 46.323 68.688 95.902 1.00 21.58 78 HIS A O 1
ATOM 584 N N . ILE A 1 79 ? 46.536 70.473 94.588 1.00 19.46 79 ILE A N 1
ATOM 585 C CA . ILE A 1 79 ? 45.141 70.861 94.793 1.00 19.75 79 ILE A CA 1
ATOM 586 C C . ILE A 1 79 ? 44.240 69.820 94.215 1.00 20.05 79 ILE A C 1
ATOM 587 O O . ILE A 1 79 ? 43.271 69.333 94.898 1.00 22.70 79 ILE A O 1
ATOM 592 N N . ALA A 1 80 ? 44.552 69.410 92.971 1.00 26.81 80 ALA A N 1
ATOM 593 C CA . ALA A 1 80 ? 43.683 68.392 92.315 1.00 20.74 80 ALA A CA 1
ATOM 594 C C . ALA A 1 80 ? 43.753 67.040 93.038 1.00 20.95 80 ALA A C 1
ATOM 595 O O . ALA A 1 80 ? 42.727 66.332 93.111 1.00 25.86 80 ALA A O 1
ATOM 597 N N . ALA A 1 81 ? 44.931 66.636 93.485 1.00 22.21 81 ALA A N 1
ATOM 598 C CA . ALA A 1 81 ? 45.098 65.334 94.120 1.00 23.71 81 ALA A CA 1
ATOM 599 C C . ALA A 1 81 ? 44.318 65.271 95.453 1.00 28.56 81 ALA A C 1
ATOM 600 O O . ALA A 1 81 ? 43.649 64.293 95.753 1.00 23.87 81 ALA A O 1
ATOM 602 N N . SER A 1 82 ? 44.410 66.322 96.257 1.00 23.25 82 SER A N 1
ATOM 603 C CA . SER A 1 82 ? 43.677 66.382 97.558 1.00 27.18 82 SER A CA 1
ATOM 604 C C . SER A 1 82 ? 42.173 66.442 97.308 1.00 25.42 82 SER A C 1
ATOM 605 O O . SER A 1 82 ? 41.385 65.759 97.955 1.00 25.31 82 SER A O 1
ATOM 608 N N . ALA A 1 83 ? 41.748 67.274 96.365 1.00 17.93 83 ALA A N 1
ATOM 609 C CA . ALA A 1 83 ? 40.320 67.398 96.026 1.00 30.09 83 ALA A CA 1
ATOM 610 C C . ALA A 1 83 ? 39.705 66.176 95.442 1.00 37.88 83 ALA A C 1
ATOM 611 O O . ALA A 1 83 ? 38.515 66.063 95.424 1.00 31.60 83 ALA A O 1
ATOM 613 N N . GLY A 1 84 ? 40.528 65.274 94.920 1.00 31.01 84 GLY A N 1
ATOM 614 C CA . GLY A 1 84 ? 40.044 64.093 94.285 1.00 31.46 84 GLY A CA 1
ATOM 615 C C . GLY A 1 84 ? 39.663 64.243 92.790 1.00 32.36 84 GLY A C 1
ATOM 616 O O . GLY A 1 84 ? 38.888 63.404 92.459 1.00 30.34 84 GLY A O 1
ATOM 635 N N . ASP A 1 86 ? 40.164 63.267 89.461 1.00 32.36 86 ASP A N 1
ATOM 636 C CA . ASP A 1 86 ? 40.995 62.256 88.804 1.00 23.07 86 ASP A CA 1
ATOM 637 C C . ASP A 1 86 ? 41.374 62.774 87.466 1.00 22.99 86 ASP A C 1
ATOM 638 O O . ASP A 1 86 ? 42.488 62.683 87.110 1.00 22.75 86 ASP A O 1
ATOM 643 N N . GLU A 1 87 ? 40.389 63.275 86.726 1.00 22.56 87 GLU A N 1
ATOM 644 C CA . GLU A 1 87 ? 40.649 63.717 85.319 1.00 25.85 87 GLU A CA 1
ATOM 645 C C . GLU A 1 87 ? 41.545 64.911 85.283 1.00 25.70 87 GLU A C 1
ATOM 646 O O . GLU A 1 87 ? 42.352 65.056 84.386 1.00 23.94 87 GLU A O 1
ATOM 652 N N . ILE A 1 88 ? 41.330 65.832 86.199 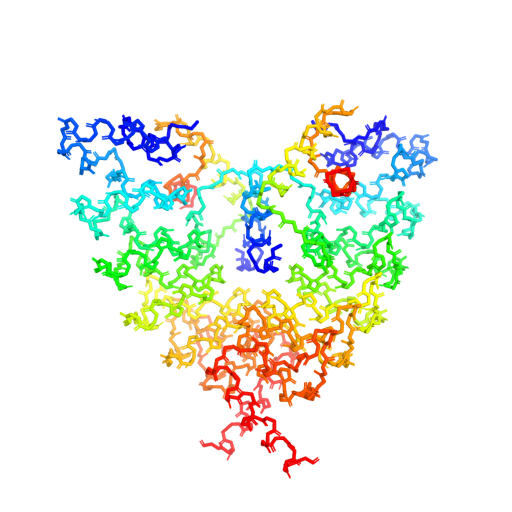1.00 18.31 88 ILE A N 1
ATOM 653 C CA . ILE A 1 88 ? 42.323 66.943 86.273 1.00 24.09 88 ILE A CA 1
ATOM 654 C C . ILE A 1 88 ? 43.739 66.464 86.640 1.00 20.39 88 ILE A C 1
ATOM 655 O O . ILE A 1 88 ? 44.782 66.839 86.007 1.00 26.45 88 ILE A O 1
ATOM 660 N N . VAL A 1 89 ? 43.862 65.628 87.656 1.00 21.52 89 VAL A N 1
ATOM 661 C CA . VAL A 1 89 ? 45.194 65.082 87.982 1.00 18.41 89 VAL A CA 1
ATOM 662 C C . VAL A 1 89 ? 45.894 64.485 86.709 1.00 2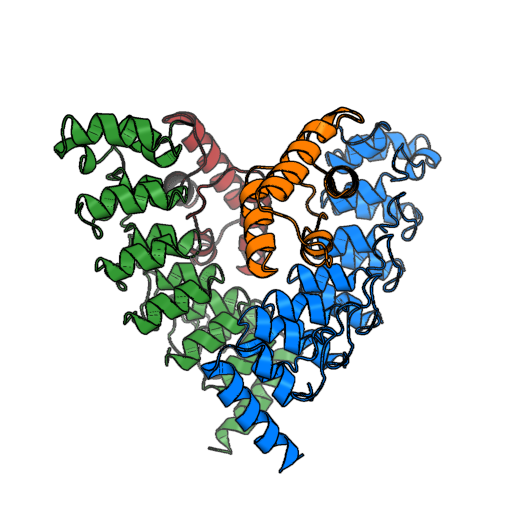3.09 89 VAL A C 1
ATOM 663 O O . VAL A 1 89 ? 47.128 64.641 86.387 1.00 22.65 89 VAL A O 1
ATOM 667 N N . LYS A 1 90 ? 45.061 63.769 85.958 1.00 24.82 90 LYS A N 1
ATOM 668 C CA . LYS A 1 90 ? 45.592 63.043 84.819 1.00 30.91 90 LYS A CA 1
ATOM 669 C C . LYS A 1 90 ? 46.074 64.030 83.715 1.00 27.77 90 LYS A C 1
ATOM 670 O O . LYS A 1 90 ? 47.140 63.822 83.150 1.00 25.31 90 LYS A O 1
ATOM 676 N N . ALA A 1 91 ? 45.285 65.087 83.439 1.00 23.33 91 ALA A N 1
ATOM 677 C CA . ALA A 1 91 ? 45.639 66.073 82.423 1.00 30.38 91 ALA A CA 1
ATOM 678 C C . ALA A 1 91 ? 46.942 66.810 82.927 1.00 27.31 91 ALA A C 1
ATOM 679 O O . ALA A 1 91 ? 47.918 67.042 82.180 1.00 25.95 91 ALA A O 1
ATOM 681 N N . LEU A 1 92 ? 46.995 67.135 84.216 1.00 27.56 92 LEU A N 1
ATOM 682 C CA . LEU A 1 92 ? 48.190 67.780 84.731 1.00 22.05 92 LEU A CA 1
ATOM 683 C C . LEU A 1 92 ? 49.462 66.950 84.506 1.00 22.82 92 LEU A C 1
ATOM 684 O O . LEU A 1 92 ? 50.501 67.461 84.058 1.00 22.83 92 LEU A O 1
ATOM 689 N N . LEU A 1 93 ? 49.385 65.652 84.833 1.00 24.96 93 LEU A N 1
ATOM 690 C CA . LEU A 1 93 ? 50.542 64.766 84.735 1.00 27.69 93 LEU A CA 1
ATOM 691 C C . LEU A 1 93 ? 50.996 64.641 83.256 1.00 23.42 93 LEU A C 1
ATOM 692 O O . LEU A 1 93 ? 52.163 64.576 82.969 1.00 27.75 93 LEU A O 1
ATOM 697 N N . VAL A 1 94 ? 50.035 64.469 82.365 1.00 27.02 94 VAL A N 1
ATOM 698 C CA . VAL A 1 94 ? 50.356 64.404 80.942 1.00 35.13 94 VAL A CA 1
ATOM 699 C C . VAL A 1 94 ? 51.180 65.677 80.521 1.00 33.48 94 VAL A C 1
ATOM 700 O O . VAL A 1 94 ? 52.050 65.608 79.680 1.00 30.52 94 VAL A O 1
ATOM 704 N N . LYS A 1 95 ? 50.895 66.824 81.129 1.00 28.22 95 LYS A N 1
ATOM 705 C CA . LYS A 1 95 ? 51.554 68.085 80.788 1.00 24.33 95 LYS A CA 1
ATOM 706 C C . LYS A 1 95 ? 52.768 68.322 81.622 1.00 25.31 95 LYS A C 1
ATOM 707 O O . LYS A 1 95 ? 53.297 69.404 81.649 1.00 28.93 95 LYS A O 1
ATOM 713 N N . GLY A 1 96 ? 53.248 67.299 82.356 1.00 23.89 96 GLY A N 1
ATOM 714 C CA . GLY A 1 96 ? 54.470 67.558 83.096 1.00 24.98 96 GLY A CA 1
ATOM 715 C C . GLY A 1 96 ? 54.420 68.026 84.516 1.00 23.03 96 GLY A C 1
ATOM 716 O O . GLY A 1 96 ? 55.452 68.513 85.020 1.00 25.50 96 GLY A O 1
ATOM 717 N N . ALA A 1 97 ? 53.261 67.901 85.194 1.00 27.32 97 ALA A N 1
ATOM 718 C CA . ALA A 1 97 ? 53.219 68.324 86.597 1.00 21.27 97 ALA A CA 1
ATOM 719 C C . ALA A 1 97 ? 54.216 67.537 87.421 1.00 23.82 97 ALA A C 1
ATOM 720 O O . ALA A 1 97 ? 54.410 66.332 87.190 1.00 25.97 97 ALA A O 1
ATOM 722 N N . HIS A 1 98 ? 54.840 68.216 88.374 1.00 23.91 98 HIS A N 1
ATOM 723 C CA . HIS A 1 98 ? 55.933 67.658 89.208 1.00 22.68 98 HIS A CA 1
ATOM 724 C C . HIS A 1 98 ? 55.336 66.807 90.386 1.00 16.66 98 HIS A C 1
ATOM 725 O O . HIS A 1 98 ? 54.634 67.370 91.255 1.00 26.63 98 HIS A O 1
ATOM 732 N N . VAL A 1 99 ? 55.497 65.476 90.319 1.00 20.57 99 VAL A N 1
ATOM 733 C CA . VAL A 1 99 ? 54.911 64.640 91.323 1.00 24.07 99 VAL A CA 1
ATOM 734 C C . VAL A 1 99 ? 55.469 64.812 92.676 1.00 22.09 99 VAL A C 1
ATOM 735 O O . VAL A 1 99 ? 54.785 64.567 93.638 1.00 25.28 99 VAL A O 1
ATOM 739 N N . ASN A 1 100 ? 56.722 65.167 92.793 1.00 26.61 100 ASN A N 1
ATOM 740 C CA . ASN A 1 100 ? 57.279 65.373 94.118 1.00 20.37 100 ASN A CA 1
ATOM 741 C C . ASN A 1 100 ? 57.368 66.772 94.606 1.00 21.81 100 ASN A C 1
ATOM 742 O O . ASN A 1 100 ? 58.123 67.087 95.561 1.00 23.89 100 ASN A O 1
ATOM 747 N N . ALA A 1 101 ? 56.607 67.626 93.980 1.00 27.09 101 ALA A N 1
ATOM 748 C CA . ALA A 1 101 ? 56.536 69.047 94.474 1.00 28.36 101 ALA A CA 1
ATOM 749 C C . ALA A 1 101 ? 56.119 69.074 95.958 1.00 28.71 101 ALA A C 1
ATOM 750 O O . ALA A 1 101 ? 55.282 68.270 96.370 1.00 26.34 101 ALA A O 1
ATOM 752 N N . VAL A 1 102 ? 56.646 69.992 96.772 1.00 21.94 102 VAL A N 1
ATOM 753 C CA . VAL A 1 102 ? 56.238 70.073 98.166 1.00 27.84 102 VAL A CA 1
ATOM 754 C C . VAL A 1 102 ? 55.659 71.404 98.535 1.00 32.19 102 VAL A C 1
ATOM 755 O O . VAL A 1 102 ? 56.125 72.410 98.007 1.00 22.58 102 VAL A O 1
ATOM 759 N N . ASN A 1 103 ? 54.664 71.420 99.456 1.00 24.20 103 ASN A N 1
ATOM 760 C CA . ASN A 1 103 ? 54.094 72.673 99.818 1.00 22.72 103 ASN A CA 1
ATOM 761 C C . ASN A 1 103 ? 54.696 73.097 101.146 1.00 19.90 103 ASN A C 1
ATOM 762 O O . ASN A 1 103 ? 55.665 72.524 101.642 1.00 24.94 103 ASN A O 1
ATOM 767 N N . GLN A 1 104 ? 54.119 74.139 101.697 1.00 20.53 104 GLN A N 1
ATOM 768 C CA . GLN A 1 104 ? 54.629 74.674 102.946 1.00 25.59 104 GLN A CA 1
ATOM 769 C C . GLN A 1 104 ? 54.462 73.791 104.134 1.00 32.14 104 GLN A C 1
ATOM 770 O O . GLN A 1 104 ? 54.961 74.164 105.147 1.00 34.81 104 GLN A O 1
ATOM 776 N N . ASN A 1 105 ? 53.703 72.690 104.062 1.00 31.00 105 ASN A N 1
ATOM 777 C CA . ASN A 1 105 ? 53.636 71.775 105.225 1.00 28.95 105 ASN A CA 1
ATOM 778 C C . ASN A 1 105 ? 54.616 70.641 104.929 1.00 27.53 105 ASN A C 1
ATOM 779 O O . ASN A 1 105 ? 54.773 69.686 105.730 1.00 27.94 105 ASN A O 1
ATOM 784 N N . GLY A 1 106 ? 55.358 70.784 103.822 1.00 24.93 106 GLY A N 1
ATOM 785 C CA . GLY A 1 106 ? 56.310 69.740 103.393 1.00 28.77 106 GLY A CA 1
ATOM 786 C C . GLY A 1 106 ? 55.587 68.548 102.688 1.00 29.36 106 GLY A C 1
ATOM 787 O O . GLY A 1 106 ? 56.201 67.526 102.401 1.00 26.95 106 GLY A O 1
ATOM 788 N N . CYS A 1 107 ? 54.282 68.644 102.443 1.00 24.88 107 CYS A N 1
ATOM 789 C CA . CYS A 1 107 ? 53.538 67.539 101.761 1.00 20.24 107 CYS A CA 1
ATOM 790 C C . CYS A 1 107 ? 53.671 67.505 100.263 1.00 27.26 107 CYS A C 1
ATOM 791 O O . CYS A 1 107 ? 53.875 68.598 99.628 1.00 22.62 107 CYS A O 1
ATOM 794 N N . THR A 1 108 ? 53.692 66.285 99.713 1.00 20.65 108 THR A N 1
ATOM 795 C CA . THR A 1 108 ? 53.680 66.097 98.283 1.00 18.52 108 THR A CA 1
ATOM 796 C C . THR A 1 108 ? 52.208 65.805 97.967 1.00 18.32 108 THR A C 1
ATOM 797 O O . THR A 1 108 ? 51.415 65.607 98.884 1.00 20.24 108 THR A O 1
ATOM 801 N N . PRO A 1 109 ? 51.823 65.799 96.671 1.00 18.97 109 PRO A N 1
ATOM 802 C CA . PRO A 1 109 ? 50.427 65.528 96.352 1.00 22.47 109 PRO A CA 1
ATOM 803 C C . PRO A 1 109 ? 50.033 64.084 96.915 1.00 21.75 109 PRO A C 1
ATOM 804 O O . PRO A 1 109 ? 48.900 63.875 97.295 1.00 22.01 109 PRO A O 1
ATOM 808 N N . LEU A 1 110 ? 50.980 63.144 96.920 1.00 25.69 110 LEU A N 1
ATOM 809 C CA . LEU A 1 110 ? 50.656 61.801 97.432 1.00 23.11 110 LEU A CA 1
ATOM 810 C C . LEU A 1 110 ? 50.233 61.810 98.945 1.00 22.35 110 LEU A C 1
ATOM 811 O O . LEU A 1 110 ? 49.420 61.014 99.429 1.00 20.30 110 LEU A O 1
ATOM 816 N N . HIS A 1 111 ? 50.753 62.762 99.712 1.00 20.89 111 HIS A N 1
ATOM 817 C CA . HIS A 1 111 ? 50.334 62.855 101.097 1.00 26.54 111 HIS A CA 1
ATOM 818 C C . HIS A 1 111 ? 48.854 63.074 101.150 1.00 23.24 111 HIS A C 1
ATOM 819 O O . HIS A 1 111 ? 48.161 62.487 102.003 1.00 22.77 111 HIS A O 1
ATOM 826 N N . TYR A 1 112 ? 48.368 63.938 100.262 1.00 17.83 112 TYR A N 1
ATOM 827 C CA . TYR A 1 112 ? 46.955 64.258 100.297 1.00 20.14 112 TYR A CA 1
ATOM 828 C C . TYR A 1 112 ? 46.151 63.151 99.657 1.00 19.27 112 TYR A C 1
ATOM 829 O O . TYR A 1 112 ? 45.125 62.859 100.151 1.00 21.76 112 TYR A O 1
ATOM 838 N N . ALA A 1 113 ? 46.630 62.548 98.567 1.00 21.60 113 ALA A N 1
ATOM 839 C CA . ALA A 1 113 ? 45.842 61.465 97.999 1.00 18.89 113 ALA A CA 1
ATOM 840 C C . ALA A 1 113 ? 45.663 60.318 99.052 1.00 23.16 113 ALA A C 1
ATOM 841 O O . ALA A 1 113 ? 44.598 59.640 99.105 1.00 22.10 113 ALA A O 1
ATOM 843 N N . ALA A 1 114 ? 46.751 60.021 99.760 1.00 24.33 114 ALA A N 1
ATOM 844 C CA . ALA A 1 114 ? 46.775 58.906 100.736 1.00 21.78 114 ALA A CA 1
ATOM 845 C C . ALA A 1 114 ? 45.853 59.205 101.912 1.00 25.57 114 ALA A C 1
ATOM 846 O O . ALA A 1 114 ? 45.098 58.354 102.309 1.00 23.68 114 ALA A O 1
ATOM 848 N N . SER A 1 115 ? 45.976 60.432 102.441 1.00 22.94 115 SER A N 1
ATOM 849 C CA . SER A 1 115 ? 45.166 60.900 103.552 1.00 22.57 115 SER A CA 1
ATOM 850 C C . SER A 1 115 ? 43.691 60.801 103.222 1.00 22.07 115 SER A C 1
ATOM 851 O O . SER A 1 115 ? 42.899 60.240 103.979 1.00 22.82 115 SER A O 1
ATOM 854 N N . LYS A 1 116 ? 43.320 61.287 102.035 1.00 25.04 116 LYS A N 1
ATOM 855 C CA . LYS A 1 116 ? 41.904 61.321 101.647 1.00 22.56 116 LYS A CA 1
ATOM 856 C C . LYS A 1 116 ? 41.353 60.121 100.832 1.00 22.72 116 LYS A C 1
ATOM 857 O O . LYS A 1 116 ? 40.314 60.221 100.148 1.00 22.81 116 LYS A O 1
ATOM 863 N N . ASN A 1 117 ? 42.127 59.034 100.820 1.00 22.23 117 ASN A N 1
ATOM 864 C CA . ASN A 1 117 ? 41.678 57.769 100.235 1.00 30.56 117 ASN A CA 1
ATOM 865 C C . ASN A 1 117 ? 41.473 57.912 98.737 1.00 33.76 117 ASN A C 1
ATOM 866 O O . ASN A 1 117 ? 40.594 57.295 98.212 1.00 25.85 117 ASN A O 1
ATOM 871 N N . ARG A 1 118 ? 42.287 58.719 98.030 1.00 26.73 118 ARG A N 1
ATOM 872 C CA . ARG A 1 118 ? 42.150 58.831 96.623 1.00 22.68 118 ARG A CA 1
ATOM 873 C C . ARG A 1 118 ? 42.984 57.725 95.921 1.00 22.59 118 ARG A C 1
ATOM 874 O O . ARG A 1 118 ? 44.080 58.011 95.343 1.00 23.74 118 ARG A O 1
ATOM 882 N N . HIS A 1 119 ? 42.461 56.508 95.859 1.00 22.17 119 HIS A N 1
ATOM 883 C CA . HIS A 1 119 ? 43.312 55.472 95.314 1.00 23.01 119 HIS A CA 1
ATOM 884 C C . HIS A 1 119 ? 43.790 55.635 93.911 1.00 22.06 119 HIS A C 1
ATOM 885 O O . HIS A 1 119 ? 44.981 55.437 93.604 1.00 23.96 119 HIS A O 1
ATOM 892 N N . GLU A 1 120 ? 42.849 55.927 93.008 1.00 25.65 120 GLU A N 1
ATOM 893 C CA . GLU A 1 120 ? 43.241 56.014 91.627 1.00 30.41 120 GLU A CA 1
ATOM 894 C C . GLU A 1 120 ? 44.293 57.129 91.417 1.00 29.80 120 GLU A C 1
ATOM 895 O O . GLU A 1 120 ? 45.306 56.903 90.741 1.00 28.71 120 GLU A O 1
ATOM 901 N N . ILE A 1 121 ? 44.129 58.295 92.041 1.00 20.82 121 ILE A N 1
ATOM 902 C CA . ILE A 1 121 ? 45.160 59.345 91.964 1.00 20.35 121 ILE A CA 1
ATOM 903 C C . ILE A 1 121 ? 46.552 58.929 92.582 1.00 19.96 121 ILE A C 1
ATOM 904 O O . ILE A 1 121 ? 47.644 59.201 92.042 1.00 24.37 121 ILE A O 1
ATOM 909 N N . ALA A 1 122 ? 46.516 58.215 93.710 1.00 26.56 122 ALA A N 1
ATOM 910 C CA . ALA A 1 122 ? 47.790 57.723 94.335 1.00 20.66 122 ALA A CA 1
ATOM 911 C C . ALA A 1 122 ? 48.546 56.856 93.353 1.00 20.16 122 ALA A C 1
ATOM 912 O O . ALA A 1 122 ? 49.772 57.008 93.151 1.00 24.46 122 ALA A O 1
ATOM 914 N N . VAL A 1 123 ? 47.794 55.999 92.667 1.00 21.71 123 VAL A N 1
ATOM 915 C CA . VAL A 1 123 ? 48.433 55.134 91.648 1.00 30.97 123 VAL A CA 1
ATOM 916 C C . VAL A 1 123 ? 48.976 55.973 90.523 1.00 26.06 123 VAL A C 1
ATOM 917 O O . VAL A 1 123 ? 50.150 55.803 90.123 1.00 28.16 123 VAL A O 1
ATOM 921 N N . MET A 1 124 ? 48.163 56.908 90.002 1.00 28.80 124 MET A N 1
ATOM 922 C CA . MET A 1 124 ? 48.721 57.772 88.914 1.00 26.61 124 MET A CA 1
ATOM 923 C C . MET A 1 124 ? 50.015 58.424 89.399 1.00 18.92 124 MET A C 1
ATOM 924 O O . MET A 1 124 ? 50.966 58.533 88.665 1.00 23.22 124 MET A O 1
ATOM 929 N N . LEU A 1 125 ? 49.986 58.941 90.628 1.00 20.77 125 LEU A N 1
ATOM 930 C CA . LEU A 1 125 ? 51.177 59.577 91.121 1.00 20.73 125 LEU A CA 1
ATOM 931 C C . LEU A 1 125 ? 52.356 58.656 91.218 1.00 30.45 125 LEU A C 1
ATOM 932 O O . LEU A 1 125 ? 53.501 59.054 90.823 1.00 24.57 125 LEU A O 1
ATOM 937 N N . LEU A 1 126 ? 52.125 57.446 91.775 1.00 21.55 126 LEU A N 1
ATOM 938 C CA . LEU A 1 126 ? 53.256 56.548 92.006 1.00 18.68 126 LEU A CA 1
ATOM 939 C C . LEU A 1 126 ? 53.764 56.055 90.659 1.00 21.46 126 LEU A C 1
ATOM 940 O O . LEU A 1 126 ? 54.918 55.870 90.494 1.00 27.71 126 LEU A O 1
ATOM 945 N N . GLU A 1 127 ? 52.866 55.827 89.710 1.00 29.93 127 GLU A N 1
ATOM 946 C CA . GLU A 1 127 ? 53.244 55.377 88.356 1.00 32.27 127 GLU A CA 1
ATOM 947 C C . GLU A 1 127 ? 54.055 56.489 87.701 1.00 34.14 127 GLU A C 1
ATOM 948 O O . GLU A 1 127 ? 54.916 56.199 86.924 1.00 28.03 127 GLU A O 1
ATOM 954 N N . GLY A 1 128 ? 53.745 57.740 88.033 1.00 31.82 128 GLY A N 1
ATOM 955 C CA . GLY A 1 128 ? 54.449 58.925 87.492 1.00 27.31 128 GLY A CA 1
ATOM 956 C C . GLY A 1 128 ? 55.730 59.214 88.207 1.00 24.77 128 GLY A C 1
ATOM 957 O O . GLY A 1 128 ? 56.408 60.232 87.981 1.00 33.77 128 GLY A O 1
ATOM 958 N N . GLY A 1 129 ? 56.113 58.297 89.098 1.00 30.56 129 GLY A N 1
ATOM 959 C CA . GLY A 1 129 ? 57.373 58.456 89.813 1.00 23.69 129 GLY A CA 1
ATOM 960 C C . GLY A 1 129 ? 57.350 59.127 91.189 1.00 24.91 129 GLY A C 1
ATOM 961 O O . GLY A 1 129 ? 58.380 59.494 91.709 1.00 21.93 129 GLY A O 1
ATOM 962 N N . ALA A 1 130 ? 56.206 59.300 91.810 1.00 24.28 130 ALA A N 1
ATOM 963 C CA . ALA A 1 130 ? 56.229 59.935 93.143 1.00 28.05 130 ALA A CA 1
ATOM 964 C C . ALA A 1 130 ? 57.030 59.071 94.110 1.00 28.23 130 ALA A C 1
ATOM 965 O O . ALA A 1 130 ? 57.021 57.845 94.050 1.00 24.87 130 ALA A O 1
ATOM 967 N N . ASN A 1 131 ? 57.747 59.761 94.977 1.00 27.42 131 ASN A N 1
ATOM 968 C CA . ASN A 1 131 ? 58.471 59.108 96.016 1.00 26.93 131 ASN A CA 1
ATOM 969 C C . ASN A 1 131 ? 57.524 58.630 97.187 1.00 25.77 131 ASN A C 1
ATOM 970 O O . ASN A 1 131 ? 57.073 59.421 97.948 1.00 25.83 131 ASN A O 1
ATOM 975 N N . PRO A 1 132 ? 57.252 57.328 97.342 1.00 23.09 132 PRO A N 1
ATOM 976 C CA . PRO A 1 132 ? 56.372 56.864 98.470 1.00 20.71 132 PRO A CA 1
ATOM 977 C C . PRO A 1 132 ? 56.833 57.257 99.838 1.00 28.05 132 PRO A C 1
ATOM 978 O O . PRO A 1 132 ? 56.019 57.505 100.817 1.00 24.67 132 PRO A O 1
ATOM 982 N N . ASP A 1 133 ? 58.156 57.447 99.916 1.00 20.90 133 ASP A N 1
ATOM 983 C CA . ASP A 1 133 ? 58.780 57.811 101.188 1.00 25.86 133 ASP A CA 1
ATOM 984 C C . ASP A 1 133 ? 58.983 59.262 101.489 1.00 22.38 133 ASP A C 1
ATOM 985 O O . ASP A 1 133 ? 59.654 59.609 102.485 1.00 25.11 133 ASP A O 1
ATOM 990 N N . ALA A 1 134 ? 58.440 60.161 100.636 1.00 28.63 134 ALA A N 1
ATOM 991 C CA . ALA A 1 134 ? 58.540 61.609 100.965 1.00 25.46 134 ALA A CA 1
ATOM 992 C C . ALA A 1 134 ? 58.041 61.898 102.397 1.00 23.43 134 ALA A C 1
ATOM 993 O O . ALA A 1 134 ? 56.977 61.385 102.822 1.00 24.11 134 ALA A O 1
ATOM 995 N N . LYS A 1 135 ? 58.740 62.786 103.074 1.00 22.94 135 LYS A N 1
ATOM 996 C CA . LYS A 1 135 ? 58.451 63.118 104.436 1.00 24.56 135 LYS A CA 1
ATOM 997 C C . LYS A 1 135 ? 58.065 64.528 104.522 1.00 29.20 135 LYS A C 1
ATOM 998 O O . LYS A 1 135 ? 58.731 65.369 103.904 1.00 24.91 135 LYS A O 1
ATOM 1004 N N . ASP A 1 136 ? 57.032 64.804 105.314 1.00 23.53 136 ASP A N 1
ATOM 1005 C CA . ASP A 1 136 ? 56.606 66.179 105.442 1.00 34.61 136 ASP A CA 1
ATOM 1006 C C . ASP A 1 136 ? 57.394 66.906 106.535 1.00 25.86 136 ASP A C 1
ATOM 1007 O O . ASP A 1 136 ? 58.386 66.378 107.093 1.00 26.27 136 ASP A O 1
ATOM 1012 N N . HIS A 1 137 ? 56.928 68.117 106.885 1.00 20.95 137 HIS A N 1
ATOM 1013 C CA . HIS A 1 137 ? 57.722 68.823 107.880 1.00 31.72 137 HIS A CA 1
ATOM 1014 C C . HIS A 1 137 ? 57.726 68.176 109.282 1.00 39.18 137 HIS A C 1
ATOM 1015 O O . HIS A 1 137 ? 58.469 68.627 110.110 1.00 33.55 137 HIS A O 1
ATOM 1022 N N . TYR A 1 138 ? 56.909 67.162 109.547 1.00 31.57 138 TYR A N 1
ATOM 1023 C CA . TYR A 1 138 ? 56.907 66.541 110.835 1.00 22.72 138 TYR A CA 1
ATOM 1024 C C . TYR A 1 138 ? 57.455 65.161 110.612 1.00 26.52 138 TYR A C 1
ATOM 1025 O O . TYR A 1 138 ? 57.227 64.300 111.454 1.00 32.90 138 TYR A O 1
ATOM 1034 N N . ASP A 1 139 ? 58.187 64.969 109.505 1.00 29.47 139 ASP A N 1
ATOM 1035 C CA . ASP A 1 139 ? 58.748 63.651 109.107 1.00 25.65 139 ASP A CA 1
ATOM 1036 C C . ASP A 1 139 ? 57.721 62.543 108.905 1.00 28.26 139 ASP A C 1
ATOM 1037 O O . ASP A 1 139 ? 58.077 61.385 108.925 1.00 27.95 139 ASP A O 1
ATOM 1042 N N . ALA A 1 140 ? 56.477 62.912 108.633 1.00 26.69 140 ALA A N 1
ATOM 1043 C CA . ALA A 1 140 ? 55.394 61.966 108.368 1.00 27.95 140 ALA A CA 1
ATOM 1044 C C . ALA A 1 140 ? 55.302 61.701 106.879 1.00 30.29 140 ALA A C 1
ATOM 1045 O O . ALA A 1 140 ? 55.499 62.622 106.010 1.00 25.97 140 ALA A O 1
ATOM 1047 N N . THR A 1 141 ? 55.007 60.445 106.589 1.00 25.23 141 THR A N 1
ATOM 1048 C CA . THR A 1 141 ? 54.900 60.007 105.200 1.00 20.13 141 THR A CA 1
ATOM 1049 C C . THR A 1 141 ? 53.418 59.767 104.818 1.00 24.03 141 THR A C 1
ATOM 1050 O O . THR A 1 141 ? 52.453 59.749 105.699 1.00 23.17 141 THR A O 1
ATOM 1054 N N . ALA A 1 142 ? 53.214 59.418 103.548 1.00 24.28 142 ALA A N 1
ATOM 1055 C CA . ALA A 1 142 ? 51.864 59.084 103.122 1.00 30.31 142 ALA A CA 1
ATOM 1056 C C . ALA A 1 142 ? 51.304 57.888 103.936 1.00 29.53 142 ALA A C 1
ATOM 1057 O O . ALA A 1 142 ? 50.131 57.792 104.167 1.00 24.66 142 ALA A O 1
ATOM 1059 N N . MET A 1 143 ? 52.164 56.950 104.285 1.00 25.72 143 MET A N 1
ATOM 1060 C CA . MET A 1 143 ? 51.713 55.806 105.006 1.00 29.48 143 MET A CA 1
ATOM 1061 C C . MET A 1 143 ? 51.283 56.160 106.454 1.00 24.65 143 MET A C 1
ATOM 1062 O O . MET A 1 143 ? 50.330 55.548 106.931 1.00 26.85 143 MET A O 1
ATOM 1067 N N . HIS A 1 144 ? 51.910 57.183 107.091 1.00 18.69 144 HIS A N 1
ATOM 1068 C CA . HIS A 1 144 ? 51.481 57.590 108.418 1.00 22.36 144 HIS A CA 1
ATOM 1069 C C . HIS A 1 144 ? 50.057 58.069 108.300 1.00 23.29 144 HIS A C 1
ATOM 1070 O O . HIS A 1 144 ? 49.226 57.813 109.154 1.00 25.69 144 HIS A O 1
ATOM 1077 N N . ARG A 1 145 ? 49.784 58.819 107.231 1.00 26.52 145 ARG A N 1
ATOM 1078 C CA . ARG A 1 145 ? 48.459 59.366 107.067 1.00 22.76 145 ARG A CA 1
ATOM 1079 C C . ARG A 1 145 ? 47.426 58.228 106.946 1.00 20.46 145 ARG A C 1
ATOM 1080 O O . ARG A 1 145 ? 46.416 58.250 107.635 1.00 24.26 145 ARG A O 1
ATOM 1088 N N . ALA A 1 146 ? 47.704 57.339 105.975 1.00 21.89 146 ALA A N 1
ATOM 1089 C CA . ALA A 1 146 ? 46.800 56.251 105.582 1.00 26.09 146 ALA A CA 1
ATOM 1090 C C . ALA A 1 146 ? 46.566 55.212 106.734 1.00 25.18 146 ALA A C 1
ATOM 1091 O O . ALA A 1 146 ? 45.441 54.765 106.930 1.00 23.68 146 ALA A O 1
ATOM 1093 N N . ALA A 1 147 ? 47.631 54.843 107.434 1.00 15.91 147 ALA A N 1
ATOM 1094 C CA . ALA A 1 147 ? 47.592 53.934 108.548 1.00 23.29 147 ALA A CA 1
ATOM 1095 C C . ALA A 1 147 ? 46.776 54.599 109.715 1.00 23.39 147 ALA A C 1
ATOM 1096 O O . ALA A 1 147 ? 45.949 53.901 110.307 1.00 27.86 147 ALA A O 1
ATOM 1098 N N . ALA A 1 148 ? 47.046 55.851 110.041 1.00 21.51 148 ALA A N 1
ATOM 1099 C CA . ALA A 1 148 ? 46.334 56.554 111.129 1.00 23.44 148 ALA A CA 1
ATOM 1100 C C . ALA A 1 148 ? 44.866 56.588 110.903 1.00 28.58 148 ALA A C 1
ATOM 1101 O O . ALA A 1 148 ? 44.056 56.406 111.818 1.00 26.70 148 ALA A O 1
ATOM 1103 N N . LYS A 1 149 ? 44.508 56.873 109.654 1.00 26.08 149 LYS A N 1
ATOM 1104 C CA . LYS A 1 149 ? 43.110 57.038 109.269 1.00 24.70 149 LYS A CA 1
ATOM 1105 C C . LYS A 1 149 ? 42.357 55.742 108.963 1.00 28.88 149 LYS A C 1
ATOM 1106 O O . LYS A 1 149 ? 41.142 55.748 108.839 1.00 27.73 149 LYS A O 1
ATOM 1112 N N . GLY A 1 150 ? 43.071 54.627 108.873 1.00 26.34 150 GLY A N 1
ATOM 1113 C CA . GLY A 1 150 ? 42.397 53.380 108.511 1.00 29.40 150 GLY A CA 1
ATOM 1114 C C . GLY A 1 150 ? 42.133 53.192 107.022 1.00 31.83 150 GLY A C 1
ATOM 1115 O O . GLY A 1 150 ? 41.119 52.542 106.600 1.00 26.90 150 GLY A O 1
ATOM 1116 N N . ASN A 1 151 ? 43.031 53.708 106.180 1.00 20.93 151 ASN A N 1
ATOM 1117 C CA . ASN A 1 151 ? 42.787 53.560 104.751 1.00 23.39 151 ASN A CA 1
ATOM 1118 C C . ASN A 1 151 ? 43.529 52.309 104.316 1.00 26.84 151 ASN A C 1
ATOM 1119 O O . ASN A 1 151 ? 44.623 52.382 103.770 1.00 23.47 151 ASN A O 1
ATOM 1124 N N . LEU A 1 152 ? 42.952 51.153 104.562 1.00 23.93 152 LEU A N 1
ATOM 1125 C CA . LEU A 1 152 ? 43.696 49.912 104.270 1.00 19.70 152 LEU A CA 1
ATOM 1126 C C . LEU A 1 152 ? 44.143 49.771 102.827 1.00 20.17 152 LEU A C 1
ATOM 1127 O O . LEU A 1 152 ? 45.265 49.342 102.601 1.00 20.56 152 LEU A O 1
ATOM 1132 N N . LYS A 1 153 ? 43.197 49.867 101.892 1.00 22.46 153 LYS A N 1
ATOM 1133 C CA . LYS A 1 153 ? 43.582 49.674 100.523 1.00 23.42 153 LYS A CA 1
ATOM 1134 C C . LYS A 1 153 ? 44.698 50.711 100.162 1.00 24.08 153 LYS A C 1
ATOM 1135 O O . LYS A 1 153 ? 45.574 50.397 99.389 1.00 22.68 153 LYS A O 1
ATOM 1141 N N . MET A 1 154 ? 44.666 51.925 100.716 1.00 23.95 154 MET A N 1
ATOM 1142 C CA . MET A 1 154 ? 45.723 52.915 100.397 1.00 18.48 154 MET A CA 1
ATOM 1143 C C . MET A 1 154 ? 47.075 52.341 100.958 1.00 23.57 154 MET A C 1
ATOM 1144 O O . MET A 1 154 ? 48.132 52.446 100.340 1.00 21.37 154 MET A O 1
ATOM 1149 N N . VAL A 1 155 ? 47.032 51.718 102.110 1.00 20.28 155 VAL A N 1
ATOM 1150 C CA . VAL A 1 155 ? 48.286 51.146 102.673 1.00 23.13 155 VAL A CA 1
ATOM 1151 C C . VAL A 1 155 ? 48.813 50.008 101.727 1.00 22.43 155 VAL A C 1
ATOM 1152 O O . VAL A 1 155 ? 49.980 49.915 101.518 1.00 28.56 155 VAL A O 1
ATOM 1156 N N . HIS A 1 156 ? 47.927 49.140 101.250 1.00 25.29 156 HIS A N 1
ATOM 1157 C CA . HIS A 1 156 ? 48.228 48.103 100.200 1.00 17.83 156 HIS A CA 1
ATOM 1158 C C . HIS A 1 156 ? 48.890 48.716 98.946 1.00 25.92 156 HIS A C 1
ATOM 1159 O O . HIS A 1 156 ? 49.957 48.256 98.458 1.00 25.21 156 HIS A O 1
ATOM 1166 N N . ILE A 1 157 ? 48.281 49.792 98.435 1.00 24.65 157 ILE A N 1
ATOM 1167 C CA . ILE A 1 157 ? 48.863 50.446 97.282 1.00 21.12 157 ILE A CA 1
ATOM 1168 C C . ILE A 1 157 ? 50.251 51.000 97.601 1.00 23.67 157 ILE A C 1
ATOM 1169 O O . ILE A 1 157 ? 51.154 50.809 96.851 1.00 23.99 157 ILE A O 1
ATOM 1174 N N . LEU A 1 158 ? 50.446 51.674 98.734 1.00 22.60 158 LEU A N 1
ATOM 1175 C CA . LEU A 1 158 ? 51.765 52.196 99.040 1.00 25.03 158 LEU A CA 1
ATOM 1176 C C . LEU A 1 158 ? 52.851 51.088 99.154 1.00 26.88 158 LEU A C 1
ATOM 1177 O O . LEU A 1 158 ? 54.045 51.279 98.730 1.00 22.90 158 LEU A O 1
ATOM 1182 N N . LEU A 1 159 ? 52.472 49.972 99.798 1.00 24.46 159 LEU A N 1
ATOM 1183 C CA . LEU A 1 159 ? 53.424 48.860 100.028 1.00 21.13 159 LEU A CA 1
ATOM 1184 C C . LEU A 1 159 ? 53.764 48.281 98.657 1.00 26.95 159 LEU A C 1
ATOM 1185 O O . LEU A 1 159 ? 54.898 47.900 98.425 1.00 27.49 159 LEU A O 1
ATOM 1190 N N . PHE A 1 160 ? 52.771 48.207 97.777 1.00 27.43 160 PHE A N 1
ATOM 1191 C CA . PHE A 1 160 ? 52.968 47.663 96.457 1.00 27.18 160 PHE A CA 1
ATOM 1192 C C . PHE A 1 160 ? 54.018 48.494 95.730 1.00 29.73 160 PHE A C 1
ATOM 1193 O O . PHE A 1 160 ? 54.711 47.940 94.904 1.00 26.36 160 PHE A O 1
ATOM 1201 N N . TYR A 1 161 ? 54.108 49.807 96.008 1.00 20.14 161 TYR A N 1
ATOM 1202 C CA . TYR A 1 161 ? 55.083 50.659 95.345 1.00 25.96 161 TYR A CA 1
ATOM 1203 C C . TYR A 1 161 ? 56.284 50.797 96.233 1.00 27.00 161 TYR A C 1
ATOM 1204 O O . TYR A 1 161 ? 57.064 51.735 96.141 1.00 35.30 161 TYR A O 1
ATOM 1213 N N . LYS A 1 162 ? 56.380 49.858 97.149 1.00 28.63 162 LYS A N 1
ATOM 1214 C CA . LYS A 1 162 ? 57.533 49.789 97.999 1.00 29.40 162 LYS A CA 1
ATOM 1215 C C . LYS A 1 162 ? 57.759 50.830 99.029 1.00 34.26 162 LYS A C 1
ATOM 1216 O O . LYS A 1 162 ? 58.889 51.076 99.417 1.00 32.14 162 LYS A O 1
ATOM 1222 N N . ALA A 1 163 ? 56.718 51.431 99.517 1.00 29.50 163 ALA A N 1
ATOM 1223 C CA . ALA A 1 163 ? 56.892 52.427 100.601 1.00 29.40 163 ALA A CA 1
ATOM 1224 C C . ALA A 1 163 ? 57.518 51.709 101.822 1.00 33.29 163 ALA A C 1
ATOM 1225 O O . ALA A 1 163 ? 57.196 50.559 102.047 1.00 31.70 163 ALA A O 1
ATOM 1227 N N . SER A 1 164 ? 58.356 52.409 102.608 1.00 32.12 164 SER A N 1
ATOM 1228 C CA . SER A 1 164 ? 58.985 51.888 103.835 1.00 30.70 164 SER A CA 1
ATOM 1229 C C . SER A 1 164 ? 57.988 51.899 104.934 1.00 27.49 164 SER A C 1
ATOM 1230 O O . SER A 1 164 ? 57.245 52.804 104.998 1.00 29.58 164 SER A O 1
ATOM 1233 N N . THR A 1 165 ? 58.029 50.954 105.856 1.00 22.70 165 THR A N 1
ATOM 1234 C CA . THR A 1 165 ? 57.003 50.949 106.855 1.00 34.44 165 THR A CA 1
ATOM 1235 C C . THR A 1 165 ? 57.594 51.387 108.152 1.00 33.09 165 THR A C 1
ATOM 1236 O O . THR A 1 165 ? 56.895 51.493 109.103 1.00 27.16 165 THR A O 1
ATOM 1240 N N . ASN A 1 166 ? 58.876 51.627 108.220 1.00 26.27 166 ASN A N 1
ATOM 1241 C CA . ASN A 1 166 ? 59.436 51.942 109.524 1.00 28.20 166 ASN A CA 1
ATOM 1242 C C . ASN A 1 166 ? 59.971 53.376 109.683 1.00 29.92 166 ASN A C 1
ATOM 1243 O O . ASN A 1 166 ? 60.753 53.658 110.569 1.00 39.79 166 ASN A O 1
ATOM 1248 N N . ILE A 1 167 ? 59.503 54.325 108.854 1.00 24.29 167 ILE A N 1
ATOM 1249 C CA . ILE A 1 167 ? 59.944 55.714 109.019 1.00 21.48 167 ILE A CA 1
ATOM 1250 C C . ILE A 1 167 ? 59.276 56.302 110.219 1.00 24.19 167 ILE A C 1
ATOM 1251 O O . ILE A 1 167 ? 58.096 56.097 110.384 1.00 29.19 167 ILE A O 1
ATOM 1256 N N . GLN A 1 168 ? 60.039 57.059 111.043 1.00 28.11 168 GLN A N 1
ATOM 1257 C CA . GLN A 1 168 ? 59.553 57.685 112.271 1.00 29.35 168 GLN A CA 1
ATOM 1258 C C . GLN A 1 168 ? 59.257 59.129 112.147 1.00 27.34 168 GLN A C 1
ATOM 1259 O O . GLN A 1 168 ? 60.042 59.843 111.608 1.00 27.71 168 GLN A O 1
ATOM 1265 N N . ASP A 1 169 ? 58.093 59.569 112.581 1.00 28.79 169 ASP A N 1
ATOM 1266 C CA . ASP A 1 169 ? 57.820 60.994 112.493 1.00 23.08 169 ASP A CA 1
ATOM 1267 C C . ASP A 1 169 ? 58.588 61.693 113.637 1.00 24.16 169 ASP A C 1
ATOM 1268 O O . ASP A 1 169 ? 59.397 61.085 114.301 1.00 27.66 169 ASP A O 1
ATOM 1273 N N . THR A 1 170 ? 58.369 62.966 113.826 1.00 26.82 170 THR A N 1
ATOM 1274 C CA . THR A 1 170 ? 59.079 63.689 114.869 1.00 30.03 170 THR A CA 1
ATOM 1275 C C . THR A 1 170 ? 58.644 63.308 116.286 1.00 39.03 170 THR A C 1
ATOM 1276 O O . THR A 1 170 ? 59.280 63.778 117.205 1.00 32.86 170 THR A O 1
ATOM 1280 N N . GLU A 1 171 ? 57.533 62.557 116.479 1.00 34.63 171 GLU A N 1
ATOM 1281 C CA . GLU A 1 171 ? 57.152 62.075 117.816 1.00 27.20 171 GLU A CA 1
ATOM 1282 C C . GLU A 1 171 ? 57.695 60.629 117.968 1.00 29.03 171 GLU A C 1
ATOM 1283 O O . GLU A 1 171 ? 57.383 59.997 118.933 1.00 36.09 171 GLU A O 1
ATOM 1289 N N . GLY A 1 172 ? 58.506 60.208 116.966 1.00 27.51 172 GLY A N 1
ATOM 1290 C CA . GLY A 1 172 ? 59.142 58.908 116.836 1.00 24.80 172 GLY A CA 1
ATOM 1291 C C . GLY A 1 172 ? 58.175 57.793 116.445 1.00 29.03 172 GLY A C 1
ATOM 1292 O O . GLY A 1 172 ? 58.495 56.640 116.485 1.00 26.96 172 GLY A O 1
ATOM 1293 N N . ASN A 1 173 ? 57.016 58.153 115.951 1.00 27.91 173 ASN A N 1
ATOM 1294 C CA . ASN A 1 173 ? 55.989 57.169 115.580 1.00 21.69 173 ASN A CA 1
ATOM 1295 C C . ASN A 1 173 ? 56.199 56.668 114.148 1.00 27.36 173 ASN A C 1
ATOM 1296 O O . ASN A 1 173 ? 56.501 57.439 113.269 1.00 27.90 173 ASN A O 1
ATOM 1301 N N . THR A 1 174 ? 56.063 55.357 113.946 1.00 26.04 174 THR A N 1
ATOM 1302 C CA . THR A 1 174 ? 56.070 54.735 112.639 1.00 25.43 174 THR A CA 1
ATOM 1303 C C . THR A 1 174 ? 54.572 54.621 112.312 1.00 28.58 174 THR A C 1
ATOM 1304 O O . THR A 1 174 ? 53.692 54.914 113.171 1.00 27.57 174 THR A O 1
ATOM 1308 N N . PRO A 1 175 ? 54.269 54.241 111.058 1.00 27.15 175 PRO A N 1
ATOM 1309 C CA . PRO A 1 175 ? 52.863 54.081 110.681 1.00 22.17 175 PRO A CA 1
ATOM 1310 C C . PRO A 1 175 ? 52.174 53.042 111.623 1.00 25.68 175 PRO A C 1
ATOM 1311 O O . PRO A 1 175 ? 50.986 53.159 111.916 1.00 23.10 175 PRO A O 1
ATOM 1315 N N . LEU A 1 176 ? 52.922 52.003 112.040 1.00 28.36 176 LEU A N 1
ATOM 1316 C CA . LEU A 1 176 ? 52.359 50.963 112.941 1.00 28.22 176 LEU A CA 1
ATOM 1317 C C . LEU A 1 176 ? 51.951 51.566 114.278 1.00 16.11 176 LEU A C 1
ATOM 1318 O O . LEU A 1 176 ? 50.881 51.214 114.842 1.00 23.43 176 LEU A O 1
ATOM 1323 N N . HIS A 1 177 ? 52.817 52.447 114.898 1.00 21.35 177 HIS A N 1
ATOM 1324 C CA . HIS A 1 177 ? 52.345 53.079 116.138 1.00 22.14 177 HIS A CA 1
ATOM 1325 C C . HIS A 1 177 ? 50.977 53.784 115.956 1.00 30.17 177 HIS A C 1
ATOM 1326 O O . HIS A 1 177 ? 50.079 53.752 116.846 1.00 22.99 177 HIS A O 1
ATOM 1333 N N . LEU A 1 178 ? 50.877 54.564 114.857 1.00 26.90 178 LEU A N 1
ATOM 1334 C CA . LEU A 1 178 ? 49.605 55.277 114.538 1.00 24.53 178 LEU A CA 1
ATOM 1335 C C . LEU A 1 178 ? 48.429 54.331 114.333 1.00 22.86 178 LEU A C 1
ATOM 1336 O O . LEU A 1 178 ? 47.374 54.554 114.854 1.00 30.22 178 LEU A O 1
ATOM 1341 N N . ALA A 1 179 ? 48.626 53.240 113.586 1.00 26.86 179 ALA A N 1
ATOM 1342 C CA . ALA A 1 179 ? 47.551 52.302 113.385 1.00 25.10 179 ALA A CA 1
ATOM 1343 C C . ALA A 1 179 ? 47.178 51.717 114.796 1.00 28.26 179 ALA A C 1
ATOM 1344 O O . ALA A 1 179 ? 45.981 51.615 115.091 1.00 24.61 179 ALA A O 1
ATOM 1346 N N . CYS A 1 180 ? 48.167 51.371 115.642 1.00 22.44 180 CYS A N 1
ATOM 1347 C CA . CYS A 1 180 ? 47.867 50.829 116.992 1.00 24.10 180 CYS A CA 1
ATOM 1348 C C . CYS A 1 180 ? 47.141 51.801 117.868 1.00 34.87 180 CYS A C 1
ATOM 1349 O O . CYS A 1 180 ? 46.142 51.495 118.575 1.00 30.31 180 CYS A O 1
ATOM 1352 N N . ASP A 1 181 ? 47.576 53.032 117.747 1.00 27.16 181 ASP A N 1
ATOM 1353 C CA . ASP A 1 181 ? 47.015 54.087 118.602 1.00 30.70 181 ASP A CA 1
ATOM 1354 C C . ASP A 1 181 ? 45.549 54.394 118.318 1.00 34.19 181 ASP A C 1
ATOM 1355 O O . ASP A 1 181 ? 44.792 54.808 119.247 1.00 28.83 181 ASP A O 1
ATOM 1360 N N . GLU A 1 182 ? 45.154 54.236 117.045 1.00 31.21 182 GLU A N 1
ATOM 1361 C CA . GLU A 1 182 ? 43.809 54.530 116.664 1.00 26.44 182 GLU A CA 1
ATOM 1362 C C . GLU A 1 182 ? 43.019 53.316 116.465 1.00 27.41 182 GLU A C 1
ATOM 1363 O O . GLU A 1 182 ? 41.980 53.360 115.773 1.00 26.14 182 GLU A O 1
ATOM 1369 N N . GLU A 1 183 ? 43.555 52.199 116.934 1.00 26.99 183 GLU A N 1
ATOM 1370 C CA . GLU A 1 183 ? 42.829 50.930 116.800 1.00 35.39 183 GLU A CA 1
ATOM 1371 C C . GLU A 1 183 ? 42.563 50.457 115.361 1.00 32.51 183 GLU A C 1
ATOM 1372 O O . GLU A 1 183 ? 41.513 49.820 115.118 1.00 27.67 183 GLU A 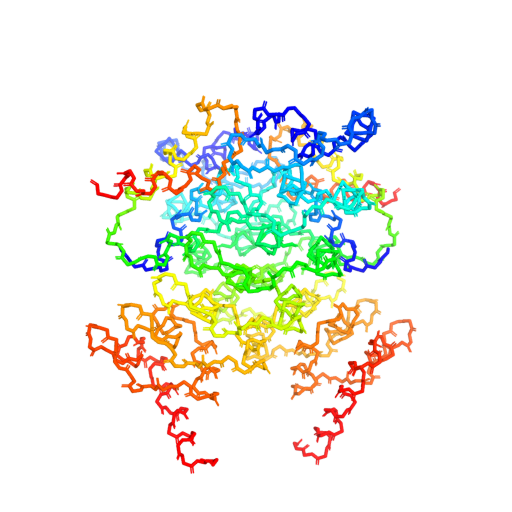O 1
ATOM 1378 N N . ARG A 1 184 ? 43.469 50.756 114.412 1.00 27.68 184 ARG A N 1
ATOM 1379 C CA . ARG A 1 184 ? 43.305 50.310 113.043 1.00 24.79 184 ARG A CA 1
ATOM 1380 C C . ARG A 1 184 ? 43.811 48.911 112.972 1.00 21.43 184 ARG A C 1
ATOM 1381 O O . ARG A 1 184 ? 44.896 48.644 112.501 1.00 24.25 184 ARG A O 1
ATOM 1389 N N . VAL A 1 185 ? 42.955 47.949 113.409 1.00 28.03 185 VAL A N 1
ATOM 1390 C CA . VAL A 1 185 ? 43.388 46.549 113.465 1.00 24.62 185 VAL A CA 1
ATOM 1391 C C . VAL A 1 185 ? 43.881 45.909 112.190 1.00 30.00 185 VAL A C 1
ATOM 1392 O O . VAL A 1 185 ? 44.908 45.255 112.181 1.00 24.66 185 VAL A O 1
ATOM 1396 N N . GLU A 1 186 ? 43.113 46.010 111.112 1.00 28.49 186 GLU A N 1
ATOM 1397 C CA . GLU A 1 186 ? 43.604 45.348 109.879 1.00 23.88 186 GLU A CA 1
ATOM 1398 C C . GLU A 1 186 ? 44.819 46.060 109.317 1.00 30.04 186 GLU A C 1
ATOM 1399 O O . GLU A 1 186 ? 45.628 45.445 108.704 1.00 27.56 186 GLU A O 1
ATOM 1405 N N . GLU A 1 187 ? 44.913 47.360 109.509 1.00 23.88 187 GLU A N 1
ATOM 1406 C CA . GLU A 1 187 ? 46.059 48.060 108.982 1.00 21.77 187 GLU A CA 1
ATOM 1407 C C . GLU A 1 187 ? 47.316 47.569 109.765 1.00 21.37 187 GLU A C 1
ATOM 1408 O O . GLU A 1 187 ? 48.368 47.314 109.142 1.00 22.73 187 GLU A O 1
ATOM 1414 N N . ALA A 1 188 ? 47.172 47.492 111.059 1.00 24.92 188 ALA A N 1
ATOM 1415 C CA . ALA A 1 188 ? 48.301 47.104 111.943 1.00 30.80 188 ALA A CA 1
ATOM 1416 C C . ALA A 1 188 ? 48.755 45.715 111.555 1.00 22.34 188 ALA A C 1
ATOM 1417 O O . ALA A 1 188 ? 49.969 45.473 111.381 1.00 27.11 188 ALA A O 1
ATOM 1419 N N . LYS A 1 189 ? 47.784 44.826 111.308 1.00 30.40 189 LYS A N 1
ATOM 1420 C CA . LYS A 1 189 ? 48.191 43.462 110.947 1.00 27.62 189 LYS A CA 1
ATOM 1421 C C . LYS A 1 189 ? 48.866 43.366 109.636 1.00 32.54 189 LYS A C 1
ATOM 1422 O O . LYS A 1 189 ? 49.873 42.661 109.522 1.00 35.51 189 LYS A O 1
ATOM 1428 N N . PHE A 1 190 ? 48.301 44.060 108.639 1.00 28.87 190 PHE A N 1
ATOM 1429 C CA . PHE A 1 190 ? 48.905 44.071 107.332 1.00 21.53 190 PHE A CA 1
ATOM 1430 C C . PHE A 1 190 ? 50.325 44.607 107.442 1.00 30.74 190 PHE A C 1
ATOM 1431 O O . PHE A 1 190 ? 51.275 44.010 106.926 1.00 26.83 190 PHE A O 1
ATOM 1439 N N . LEU A 1 191 ? 50.478 45.724 108.158 1.00 23.39 191 LEU A N 1
ATOM 1440 C CA . LEU A 1 191 ? 51.825 46.296 108.284 1.00 27.95 191 LEU A CA 1
ATOM 1441 C C . LEU A 1 191 ? 52.870 45.281 108.885 1.00 32.34 191 LEU A C 1
ATOM 1442 O O . LEU A 1 191 ? 53.972 45.180 108.392 1.00 24.63 191 LEU A O 1
ATOM 1447 N N . VAL A 1 192 ? 52.512 44.587 109.983 1.00 26.09 192 VAL A N 1
ATOM 1448 C CA . VAL A 1 192 ? 53.488 43.686 110.640 1.00 32.52 192 VAL A CA 1
ATOM 1449 C C . VAL A 1 192 ? 53.834 42.560 109.655 1.00 38.57 192 VAL A C 1
ATOM 1450 O O . VAL A 1 192 ? 54.975 42.185 109.564 1.00 38.43 192 VAL A O 1
ATOM 1454 N N . THR A 1 193 ? 52.831 42.066 108.936 1.00 29.87 193 THR A N 1
ATOM 1455 C CA . THR A 1 193 ? 52.981 41.016 107.898 1.00 34.37 193 THR A CA 1
ATOM 1456 C C . THR A 1 193 ? 53.932 41.477 106.764 1.00 45.05 193 THR A C 1
ATOM 1457 O O . THR A 1 193 ? 54.498 40.660 106.069 1.00 43.24 193 THR A O 1
ATOM 1461 N N . GLN A 1 194 ? 54.076 42.797 106.566 1.00 38.01 194 GLN A N 1
ATOM 1462 C CA . GLN A 1 194 ? 54.939 43.370 105.536 1.00 28.72 194 GLN A CA 1
ATOM 1463 C C . GLN A 1 194 ? 56.237 43.971 106.094 1.00 30.71 194 GLN A C 1
ATOM 1464 O O . GLN A 1 194 ? 56.891 44.766 105.442 1.00 36.61 194 GLN A O 1
ATOM 1470 N N . GLY A 1 195 ? 56.585 43.676 107.334 1.00 39.81 195 GLY A N 1
ATOM 1471 C CA . GLY A 1 195 ? 57.854 44.204 107.818 1.00 28.11 195 GLY A CA 1
ATOM 1472 C C . GLY A 1 195 ? 57.815 45.328 108.837 1.00 35.06 195 GLY A C 1
ATOM 1473 O O . GLY A 1 195 ? 58.911 45.741 109.287 1.00 31.47 195 GLY A O 1
ATOM 1474 N N . ALA A 1 196 ? 56.635 45.865 109.198 1.00 27.48 196 ALA A N 1
ATOM 1475 C CA . ALA A 1 196 ? 56.700 46.898 110.236 1.00 23.86 196 ALA A CA 1
ATOM 1476 C C . ALA A 1 196 ? 57.248 46.196 111.513 1.00 24.25 196 ALA A C 1
ATOM 1477 O O . ALA A 1 196 ? 56.839 45.092 111.855 1.00 26.06 196 ALA A O 1
ATOM 1479 N N . SER A 1 197 ? 58.117 46.871 112.243 1.00 30.13 197 SER A N 1
ATOM 1480 C CA . SER A 1 197 ? 58.705 46.338 113.460 1.00 32.70 197 SER A CA 1
ATOM 1481 C C . SER A 1 197 ? 57.813 46.633 114.643 1.00 38.39 197 SER A C 1
ATOM 1482 O O . SER A 1 197 ? 57.307 47.733 114.770 1.00 30.67 197 SER A O 1
ATOM 1485 N N . ILE A 1 198 ? 57.634 45.644 115.503 1.00 27.22 198 ILE A N 1
ATOM 1486 C CA . ILE A 1 198 ? 56.854 45.801 116.731 1.00 27.31 198 ILE A CA 1
ATOM 1487 C C . ILE A 1 198 ? 57.804 46.270 117.868 1.00 29.59 198 ILE A C 1
ATOM 1488 O O . ILE A 1 198 ? 57.354 46.509 119.029 1.00 33.78 198 ILE A O 1
ATOM 1493 N N . TYR A 1 199 ? 59.093 46.456 117.519 1.00 26.62 199 TYR A N 1
ATOM 1494 C CA . TYR A 1 199 ? 60.171 46.944 118.461 1.00 30.29 199 TYR A CA 1
ATOM 1495 C C . TYR A 1 199 ? 60.558 48.390 118.564 1.00 33.51 199 TYR A C 1
ATOM 1496 O O . TYR A 1 199 ? 61.201 48.768 119.546 1.00 30.66 199 TYR A O 1
ATOM 1505 N N . ILE A 1 200 ? 60.279 49.182 117.544 1.00 27.91 200 ILE A N 1
ATOM 1506 C CA . ILE A 1 200 ? 60.714 50.527 117.580 1.00 28.76 200 ILE A CA 1
ATOM 1507 C C . ILE A 1 200 ? 60.047 51.394 118.577 1.00 31.70 200 ILE A C 1
ATOM 1508 O O . ILE A 1 200 ? 58.807 51.420 118.702 1.00 33.82 200 ILE A O 1
ATOM 1513 N N . GLU A 1 201 ? 60.845 52.120 119.341 1.00 27.49 201 GLU A N 1
ATOM 1514 C CA . GLU A 1 201 ? 60.207 52.964 120.339 1.00 30.22 201 GLU A CA 1
ATOM 1515 C C . GLU A 1 201 ? 59.988 54.382 119.852 1.00 29.19 201 GLU A C 1
ATOM 1516 O O . GLU A 1 201 ? 60.853 54.918 119.156 1.00 31.01 201 GLU A O 1
ATOM 1522 N N . ASN A 1 202 ? 58.824 54.970 120.177 1.00 24.98 202 ASN A N 1
ATOM 1523 C CA . ASN A 1 202 ? 58.637 56.382 119.803 1.00 28.31 202 ASN A CA 1
ATOM 1524 C C . ASN A 1 202 ? 59.276 57.246 120.864 1.00 42.21 202 ASN A C 1
ATOM 1525 O O . ASN A 1 202 ? 59.979 56.720 121.770 1.00 35.24 202 ASN A O 1
ATOM 1530 N N . LYS A 1 203 ? 58.913 58.530 120.859 1.00 29.77 203 LYS A N 1
ATOM 1531 C CA . LYS A 1 203 ? 59.595 59.448 121.792 1.00 42.02 203 LYS A CA 1
ATOM 1532 C C . LYS A 1 203 ? 59.190 59.322 123.207 1.00 45.65 203 LYS A C 1
ATOM 1533 O O . LYS A 1 203 ? 59.889 59.803 124.069 1.00 44.30 203 LYS A O 1
ATOM 1539 N N . GLU A 1 204 ? 58.008 58.768 123.427 1.00 45.35 204 GLU A N 1
ATOM 1540 C CA . GLU A 1 204 ? 57.505 58.552 124.772 1.00 36.69 204 GLU A CA 1
ATOM 1541 C C . GLU A 1 204 ? 57.993 57.170 125.272 1.00 34.04 204 GLU A C 1
ATOM 1542 O O . GLU A 1 204 ? 57.404 56.675 126.205 1.00 35.58 204 GLU A O 1
ATOM 1548 N N . GLU A 1 205 ? 58.993 56.543 124.610 1.00 35.89 205 GLU A N 1
ATOM 1549 C CA . GLU A 1 205 ? 59.560 55.236 124.960 1.00 43.07 205 GLU A CA 1
ATOM 1550 C C . GLU A 1 205 ? 58.630 54.003 124.784 1.00 45.89 205 GLU A C 1
ATOM 1551 O O . GLU A 1 205 ? 58.852 52.912 125.391 1.00 40.20 205 GLU A O 1
ATOM 1557 N N . LYS A 1 206 ? 57.625 54.171 123.943 1.00 32.47 206 LYS A N 1
ATOM 1558 C CA . LYS A 1 206 ? 56.716 53.080 123.652 1.00 27.74 206 LYS A CA 1
ATOM 1559 C C . LYS A 1 206 ? 56.856 52.448 122.277 1.00 34.57 206 LYS A C 1
ATOM 1560 O O . LYS A 1 206 ? 56.959 53.159 121.213 1.00 31.24 206 LYS A O 1
ATOM 1566 N N . THR A 1 207 ? 56.917 51.135 122.254 1.00 23.23 207 THR A N 1
ATOM 1567 C CA . THR A 1 207 ? 56.789 50.413 120.996 1.00 20.87 207 THR A CA 1
ATOM 1568 C C . THR A 1 207 ? 55.239 50.378 120.554 1.00 19.10 207 THR A C 1
ATOM 1569 O O . THR A 1 207 ? 54.301 50.664 121.355 1.00 28.45 207 THR A O 1
ATOM 1573 N N . PRO A 1 208 ? 54.936 49.935 119.325 1.00 22.19 208 PRO A N 1
ATOM 1574 C CA . PRO A 1 208 ? 53.507 49.918 118.904 1.00 28.48 208 PRO A CA 1
ATOM 1575 C C . PRO A 1 208 ? 52.698 48.980 119.798 1.00 34.52 208 PRO A C 1
ATOM 1576 O O . PRO A 1 208 ? 51.509 49.234 120.120 1.00 31.04 208 PRO A O 1
ATOM 1580 N N . LEU A 1 209 ? 53.359 47.895 120.235 1.00 28.51 209 LEU A N 1
ATOM 1581 C CA . LEU A 1 209 ? 52.672 47.010 121.196 1.00 27.66 209 LEU A CA 1
ATOM 1582 C C . LEU A 1 209 ? 52.273 47.724 122.532 1.00 30.13 209 LEU A C 1
ATOM 1583 O O . LEU A 1 209 ? 51.233 47.458 123.060 1.00 30.85 209 LEU A O 1
ATOM 1588 N N . GLN A 1 210 ? 53.116 48.558 123.106 1.00 24.68 210 GLN A N 1
ATOM 1589 C CA . GLN A 1 210 ? 52.784 49.256 124.331 1.00 27.62 210 GLN A CA 1
ATOM 1590 C C . GLN A 1 210 ? 51.716 50.308 124.051 1.00 36.33 210 GLN A C 1
ATOM 1591 O O . GLN A 1 210 ? 50.980 50.713 124.960 1.00 31.00 210 GLN A O 1
ATOM 1597 N N . VAL A 1 211 ? 51.613 50.722 122.772 1.00 30.69 211 VAL A N 1
ATOM 1598 C CA . VAL A 1 211 ? 50.572 51.657 122.370 1.00 27.96 211 VAL A CA 1
ATOM 1599 C C . VAL A 1 211 ? 49.237 50.952 122.176 1.00 31.08 211 VAL A C 1
ATOM 1600 O O . VAL A 1 211 ? 48.193 51.494 122.513 1.00 31.64 211 VAL A O 1
ATOM 1604 N N . ALA A 1 212 ? 49.271 49.728 121.681 1.00 25.49 212 ALA A N 1
ATOM 1605 C CA . ALA A 1 212 ? 48.020 48.999 121.352 1.00 32.53 212 ALA A CA 1
ATOM 1606 C C . ALA A 1 212 ? 47.186 48.524 122.558 1.00 33.77 212 ALA A C 1
ATOM 1607 O O . ALA A 1 212 ? 47.738 48.232 123.647 1.00 36.99 212 ALA A O 1
ATOM 1609 N N . LYS A 1 213 ? 45.885 48.383 122.338 1.00 32.03 213 LYS A N 1
ATOM 1610 C CA . LYS A 1 213 ? 44.996 47.805 123.346 1.00 36.10 213 LYS A CA 1
ATOM 1611 C C . LYS A 1 213 ? 45.511 46.325 123.420 1.00 36.71 213 LYS A C 1
ATOM 1612 O O . LYS A 1 213 ? 46.177 45.832 122.486 1.00 33.69 213 LYS A O 1
ATOM 1618 N N . GLY A 1 214 ? 45.161 45.585 124.479 1.00 33.23 214 GLY A N 1
ATOM 1619 C CA . GLY A 1 214 ? 45.735 44.275 124.586 1.00 27.48 214 GLY A CA 1
ATOM 1620 C C . GLY A 1 214 ? 45.360 43.190 123.616 1.00 27.00 214 GLY A C 1
ATOM 1621 O O . GLY A 1 214 ? 46.194 42.321 123.278 1.00 32.08 214 GLY A O 1
ATOM 1622 N N . GLY A 1 215 ? 44.127 43.235 123.123 1.00 27.34 215 GLY A N 1
ATOM 1623 C CA . GLY A 1 215 ? 43.739 42.215 122.175 1.00 31.50 215 GLY A CA 1
ATOM 1624 C C . GLY A 1 215 ? 44.605 42.325 120.912 1.00 28.03 215 GLY A C 1
ATOM 1625 O O . GLY A 1 215 ? 45.154 41.325 120.408 1.00 33.55 215 GLY A O 1
ATOM 1626 N N . LEU A 1 216 ? 44.801 43.578 120.497 1.00 35.75 216 LEU A N 1
ATOM 1627 C CA . LEU A 1 216 ? 45.545 43.863 119.252 1.00 33.29 216 LEU A CA 1
ATOM 1628 C C . LEU A 1 216 ? 46.992 43.545 119.522 1.00 33.37 216 LEU A C 1
ATOM 1629 O O . LEU A 1 216 ? 47.660 42.828 118.715 1.00 35.20 216 LEU A O 1
ATOM 1634 N N . GLY A 1 217 ? 47.526 44.092 120.621 1.00 28.72 217 GLY A N 1
ATOM 1635 C CA . GLY A 1 217 ? 48.955 43.767 120.919 1.00 23.40 217 GLY A CA 1
ATOM 1636 C C . GLY A 1 217 ? 49.271 42.260 120.881 1.00 31.91 217 GLY A C 1
ATOM 1637 O O . GLY A 1 217 ? 50.339 41.815 120.381 1.00 32.25 217 GLY A O 1
ATOM 1638 N N . LEU A 1 218 ? 48.350 41.428 121.346 1.00 30.58 218 LEU A N 1
ATOM 1639 C CA . LEU A 1 218 ? 48.619 39.982 121.338 1.00 34.65 218 LEU A CA 1
ATOM 1640 C C . LEU A 1 218 ? 48.661 39.430 119.942 1.00 29.45 218 LEU A C 1
ATOM 1641 O O . LEU A 1 218 ? 49.478 38.579 119.590 1.00 36.91 218 LEU A O 1
ATOM 1646 N N . ILE A 1 219 ? 47.706 39.877 119.159 1.00 29.75 219 ILE A N 1
ATOM 1647 C CA . ILE A 1 219 ? 47.641 39.463 117.786 1.00 27.50 219 ILE A CA 1
ATOM 1648 C C . ILE A 1 219 ? 48.954 39.894 117.011 1.00 30.66 219 ILE A C 1
ATOM 1649 O O . ILE A 1 219 ? 49.554 39.120 116.275 1.00 31.31 219 ILE A O 1
ATOM 1654 N N . LEU A 1 220 ? 49.381 41.128 117.176 1.00 24.83 220 LEU A N 1
ATOM 1655 C CA . LEU A 1 220 ? 50.588 41.610 116.465 1.00 23.36 220 LEU A CA 1
ATOM 1656 C C . LEU A 1 220 ? 51.805 40.864 116.915 1.00 32.44 220 LEU A C 1
ATOM 1657 O O . LEU A 1 220 ? 52.686 40.492 116.114 1.00 32.51 220 LEU A O 1
ATOM 1662 N N . LYS A 1 221 ? 51.838 40.587 118.203 1.00 31.39 221 LYS A N 1
ATOM 1663 C CA . LYS A 1 221 ? 52.970 39.829 118.750 1.00 36.07 221 LYS A CA 1
ATOM 1664 C C . LYS A 1 221 ? 53.136 38.512 118.021 1.00 30.53 221 LYS A C 1
ATOM 1665 O O . LYS A 1 221 ? 54.227 38.125 117.579 1.00 39.12 221 LYS A O 1
ATOM 1671 N N . ARG A 1 222 ? 52.000 37.824 117.924 1.00 38.27 222 ARG A N 1
ATOM 1672 C CA . ARG A 1 222 ? 51.904 36.498 117.346 1.00 48.10 222 ARG A CA 1
ATOM 1673 C C . ARG A 1 222 ? 52.372 36.644 115.908 1.00 47.20 222 ARG A C 1
ATOM 1674 O O . ARG A 1 222 ? 53.309 35.971 115.486 1.00 46.41 222 ARG A O 1
ATOM 1682 N N . LEU A 1 223 ? 51.723 37.538 115.156 1.00 38.60 223 LEU A N 1
ATOM 1683 C CA . LEU A 1 223 ? 52.152 37.757 113.819 1.00 34.27 223 LEU A CA 1
ATOM 1684 C C . LEU A 1 223 ? 53.663 38.041 113.710 1.00 32.93 223 LEU A C 1
ATOM 1685 O O . LEU A 1 223 ? 54.356 37.535 112.816 1.00 41.48 223 LEU A O 1
ATOM 1690 N N . ALA A 1 224 ? 54.198 38.864 114.581 1.00 30.55 224 ALA A N 1
ATOM 1691 C CA . ALA A 1 224 ? 55.620 39.155 114.499 1.00 38.69 224 ALA A CA 1
ATOM 1692 C C . ALA A 1 224 ? 56.446 37.870 114.703 1.00 42.27 224 ALA A C 1
ATOM 1693 O O . ALA A 1 224 ? 57.465 37.654 114.026 1.00 44.34 224 ALA A O 1
ATOM 1695 N N . GLU A 1 225 ? 56.053 37.026 115.651 1.00 39.53 225 GLU A N 1
ATOM 1696 C CA . GLU A 1 225 ? 56.889 35.842 115.827 1.00 40.93 225 GLU A CA 1
ATOM 1697 C C . GLU A 1 225 ? 56.677 34.960 114.543 1.00 41.21 225 GLU A C 1
ATOM 1698 O O . GLU A 1 225 ? 57.631 34.360 114.053 1.00 58.69 225 GLU A O 1
ATOM 1704 N N . GLY A 1 226 ? 55.467 34.939 113.962 1.00 39.90 226 GLY A N 1
ATOM 1705 C CA . GLY A 1 226 ? 55.276 34.142 112.743 1.00 40.06 226 GLY A CA 1
ATOM 1706 C C . GLY A 1 226 ? 56.396 34.560 111.760 1.00 51.44 226 GLY A C 1
ATOM 1707 O O . GLY A 1 226 ? 57.245 33.778 111.374 1.00 53.78 226 GLY A O 1
ATOM 1708 N N . GLU A 1 227 ? 56.445 35.843 111.412 1.00 46.94 227 GLU A N 1
ATOM 1709 C CA . GLU A 1 227 ? 57.400 36.394 110.442 1.00 40.96 227 GLU A CA 1
ATOM 1710 C C . GLU A 1 227 ? 58.854 36.218 110.753 1.00 55.75 227 GLU A C 1
ATOM 1711 O O . GLU A 1 227 ? 59.656 36.049 109.839 1.00 50.10 227 GLU A O 1
ATOM 1717 N N . GLU A 1 228 ? 59.212 36.386 112.027 1.00 42.08 228 GLU A N 1
ATOM 1718 C CA . GLU A 1 228 ? 60.590 36.194 112.394 1.00 62.83 228 GLU A CA 1
ATOM 1719 C C . GLU A 1 228 ? 61.014 34.730 112.279 1.00 63.51 228 GLU A C 1
ATOM 1720 O O . GLU A 1 228 ? 62.208 34.491 112.130 1.00 81.17 228 GLU A O 1
ATOM 1726 N N . ALA A 1 229 ? 60.066 33.782 112.343 1.00 57.41 229 ALA A N 1
ATOM 1727 C CA . ALA A 1 229 ? 60.339 32.320 112.243 1.00 68.65 229 ALA A CA 1
ATOM 1728 C C . ALA A 1 229 ? 60.561 31.880 110.785 1.00 74.00 229 ALA A C 1
ATOM 1729 O O . ALA A 1 229 ? 61.532 31.149 110.502 1.00 71.99 229 ALA A O 1
ATOM 1731 N N . SER A 1 230 ? 59.654 32.307 109.893 1.00 76.10 230 SER A N 1
ATOM 1732 C CA . SER A 1 230 ? 59.718 32.023 108.457 1.00 79.03 230 SER A CA 1
ATOM 1733 C C . SER A 1 230 ? 60.166 33.334 107.822 1.00 86.72 230 SER A C 1
ATOM 1734 O O . SER A 1 230 ? 60.404 34.276 108.558 1.00 96.78 230 SER A O 1
ATOM 1737 N N . MET A 1 231 ? 60.246 33.410 106.483 1.00 97.64 231 MET A N 1
ATOM 1738 C CA . MET A 1 231 ? 60.668 34.626 105.696 1.00 103.98 231 MET A CA 1
ATOM 1739 C C . MET A 1 231 ? 62.165 35.074 105.676 1.00 102.35 231 MET A C 1
ATOM 1740 O O . MET A 1 231 ? 62.527 36.159 106.216 1.00 104.17 231 MET A O 1
ATOM 1746 N N . MET B 2 1 ? 45.026 66.483 122.790 1.00 86.70 336 MET B N 1
ATOM 1747 C CA . MET B 2 1 ? 44.189 65.261 123.117 1.00 79.19 336 MET B CA 1
ATOM 1748 C C . MET B 2 1 ? 44.522 64.192 122.087 1.00 70.23 336 MET B C 1
ATOM 1749 O O . MET B 2 1 ? 45.409 64.389 121.212 1.00 69.62 336 MET B O 1
ATOM 1754 N N . ASP B 2 2 ? 43.759 63.102 122.219 1.00 47.94 337 ASP B N 1
ATOM 1755 C CA . ASP B 2 2 ? 43.754 61.868 121.401 1.00 57.78 337 ASP B CA 1
ATOM 1756 C C . ASP B 2 2 ? 43.714 62.243 119.870 1.00 53.87 337 ASP B C 1
ATOM 1757 O O . ASP B 2 2 ? 42.879 63.051 119.486 1.00 46.12 337 ASP B O 1
ATOM 1762 N N . ARG B 2 3 ? 44.578 61.681 119.007 1.00 55.79 338 ARG B N 1
ATOM 1763 C CA . ARG B 2 3 ? 44.579 62.094 117.568 1.00 45.25 338 ARG B CA 1
ATOM 1764 C C . ARG B 2 3 ? 43.213 61.763 116.955 1.00 35.86 338 ARG B C 1
ATOM 1765 O O . ARG B 2 3 ? 42.618 62.553 116.234 1.00 40.45 338 ARG B O 1
ATOM 1773 N N . ARG B 2 4 ? 42.673 60.623 117.324 1.00 29.12 339 ARG B N 1
ATOM 1774 C CA . ARG B 2 4 ? 41.438 60.218 116.792 1.00 39.55 339 ARG B CA 1
ATOM 1775 C C . ARG B 2 4 ? 40.289 61.130 117.192 1.00 50.88 339 ARG B C 1
ATOM 1776 O O . ARG B 2 4 ? 39.439 61.446 116.356 1.00 41.77 339 ARG B O 1
ATOM 1784 N N . GLN B 2 5 ? 40.279 61.566 118.447 1.00 46.72 340 GLN B N 1
ATOM 1785 C CA . GLN B 2 5 ? 39.223 62.442 118.941 1.00 49.68 340 GLN B CA 1
ATOM 1786 C C . GLN B 2 5 ? 39.304 63.768 118.209 1.00 40.77 340 GLN B C 1
ATOM 1787 O O . GLN B 2 5 ? 38.299 64.328 117.726 1.00 39.83 340 GLN B O 1
ATOM 1793 N N . LYS B 2 6 ? 40.514 64.300 118.203 1.00 38.51 341 LYS B N 1
ATOM 1794 C CA . LYS B 2 6 ? 40.844 65.532 117.507 1.00 33.93 341 LYS B CA 1
ATOM 1795 C C . LYS B 2 6 ? 40.270 65.533 116.057 1.00 38.04 341 LYS B C 1
ATOM 1796 O O . LYS B 2 6 ? 39.572 66.471 115.570 1.00 41.24 341 LYS B O 1
ATOM 1802 N N . ARG B 2 7 ? 40.484 64.446 115.373 1.00 35.46 342 ARG B N 1
ATOM 1803 C CA . ARG B 2 7 ? 40.025 64.401 114.023 1.00 28.63 342 ARG B CA 1
ATOM 1804 C C . ARG B 2 7 ? 38.474 64.399 114.056 1.00 35.68 342 ARG B C 1
ATOM 1805 O O . ARG B 2 7 ? 37.832 65.015 113.242 1.00 31.47 342 ARG B O 1
ATOM 1813 N N . LEU B 2 8 ? 37.876 63.693 114.992 1.00 40.79 343 LEU B N 1
ATOM 1814 C CA . LEU B 2 8 ? 36.418 63.641 115.075 1.00 38.00 343 LEU B CA 1
ATOM 1815 C C . LEU B 2 8 ? 35.824 65.021 115.305 1.00 36.93 343 LEU B C 1
ATOM 1816 O O . LEU B 2 8 ? 34.766 65.368 114.736 1.00 36.23 343 LEU B O 1
ATOM 1821 N N . ILE B 2 9 ? 36.499 65.804 116.139 1.00 35.06 344 ILE B N 1
ATOM 1822 C CA . ILE B 2 9 ? 36.030 67.137 116.436 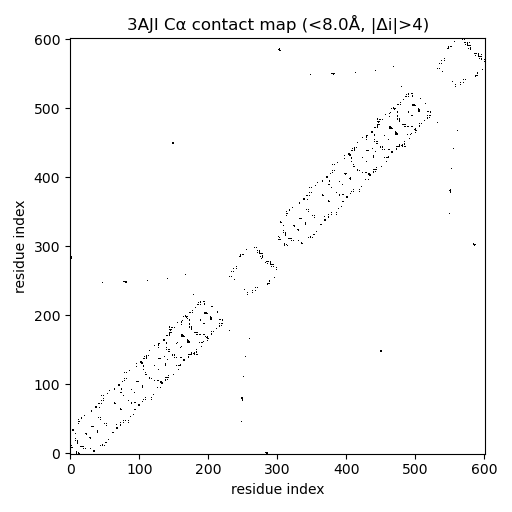1.00 40.47 344 ILE B CA 1
ATOM 1823 C C . ILE B 2 9 ? 36.187 67.992 115.207 1.00 41.46 344 ILE B C 1
ATOM 1824 O O . ILE B 2 9 ? 35.221 68.610 114.772 1.00 49.13 344 ILE B O 1
ATOM 1829 N N . PHE B 2 10 ? 37.376 68.052 114.623 1.00 42.72 345 PHE B N 1
ATOM 1830 C CA . PHE B 2 10 ? 37.498 68.805 113.386 1.00 29.07 345 PHE B CA 1
ATOM 1831 C C . PHE B 2 10 ? 36.420 68.397 112.336 1.00 37.53 345 PHE B C 1
ATOM 1832 O O . PHE B 2 10 ? 35.727 69.239 111.754 1.00 44.89 345 PHE B O 1
ATOM 1840 N N . SER B 2 11 ? 36.221 67.102 112.088 1.00 34.12 346 SER B N 1
ATOM 1841 C CA . SER B 2 11 ? 35.312 66.809 111.061 1.00 35.40 346 SER B CA 1
ATOM 1842 C C . SER B 2 11 ? 33.889 67.069 111.363 1.00 47.71 346 SER B C 1
ATOM 1843 O O . SER B 2 11 ? 33.129 67.426 110.423 1.00 47.56 346 SER B O 1
ATOM 1846 N N . THR B 2 12 ? 33.495 66.874 112.625 1.00 40.63 347 THR B N 1
ATOM 1847 C CA . THR B 2 12 ? 32.119 67.147 112.976 1.00 42.10 347 THR B CA 1
ATOM 1848 C C . THR B 2 12 ? 31.822 68.660 112.823 1.00 37.74 347 THR B C 1
ATOM 1849 O O . THR B 2 12 ? 30.841 69.069 112.200 1.00 48.82 347 THR B O 1
ATOM 1853 N N . ILE B 2 13 ? 32.672 69.517 113.320 1.00 50.73 348 ILE B N 1
ATOM 1854 C CA . ILE B 2 13 ? 32.316 70.887 113.176 1.00 38.26 348 ILE B CA 1
ATOM 1855 C C . ILE B 2 13 ? 32.404 71.353 111.687 1.00 57.97 348 ILE B C 1
ATOM 1856 O O . ILE B 2 13 ? 31.426 71.881 111.153 1.00 48.11 348 ILE B O 1
ATOM 1861 N N . THR B 2 14 ? 33.522 71.123 110.991 1.00 45.07 349 THR B N 1
ATOM 1862 C CA . THR B 2 14 ? 33.625 71.632 109.639 1.00 43.23 349 THR B CA 1
ATOM 1863 C C . THR B 2 14 ? 32.552 70.987 108.741 1.00 54.20 349 THR B C 1
ATOM 1864 O O . THR B 2 14 ? 32.361 71.354 107.560 1.00 44.76 349 THR B O 1
ATOM 1868 N N . SER B 2 15 ? 31.841 70.013 109.290 1.00 52.58 350 SER B N 1
ATOM 1869 C CA . SER B 2 15 ? 30.798 69.374 108.502 1.00 61.73 350 SER B CA 1
ATOM 1870 C C . SER B 2 15 ? 29.696 70.331 108.008 1.00 61.27 350 SER B C 1
ATOM 1871 O O . SER B 2 15 ? 29.032 70.028 107.017 1.00 62.26 350 SER B O 1
ATOM 1874 N N . LYS B 2 16 ? 29.471 71.456 108.675 1.00 73.31 351 LYS B N 1
ATOM 1875 C CA . LYS B 2 16 ? 28.457 72.348 108.136 1.00 82.77 351 LYS B CA 1
ATOM 1876 C C . LYS B 2 16 ? 29.143 73.612 107.742 1.00 76.71 351 LYS B C 1
ATOM 1877 O O . LYS B 2 16 ? 28.534 74.675 107.704 1.00 90.97 351 LYS B O 1
ATOM 1883 N N . MET B 2 17 ? 30.440 73.494 107.492 1.00 69.82 352 MET B N 1
ATOM 1884 C CA . MET B 2 17 ? 31.198 74.616 106.970 1.00 60.18 352 MET B CA 1
ATOM 1885 C C . MET B 2 17 ? 31.386 74.242 105.503 1.00 60.65 352 MET B C 1
ATOM 1886 O O . MET B 2 17 ? 31.285 73.082 105.077 1.00 59.12 352 MET B O 1
ATOM 1891 N N . ASN B 2 18 ? 31.588 75.232 104.687 1.00 56.44 353 ASN B N 1
ATOM 1892 C CA . ASN B 2 18 ? 31.765 74.925 103.304 1.00 55.18 353 ASN B CA 1
ATOM 1893 C C . ASN B 2 18 ? 33.232 75.202 103.088 1.00 56.42 353 ASN B C 1
ATOM 1894 O O . ASN B 2 18 ? 33.658 76.387 103.225 1.00 40.84 353 ASN B O 1
ATOM 1899 N N . LEU B 2 19 ? 33.984 74.121 102.779 1.00 44.87 354 LEU B N 1
ATOM 1900 C CA . LEU B 2 19 ? 35.443 74.221 102.612 1.00 47.33 354 LEU B CA 1
ATOM 1901 C C . LEU B 2 19 ? 35.830 73.904 101.182 1.00 41.99 354 LEU B C 1
ATOM 1902 O O . LEU B 2 19 ? 35.139 73.132 100.514 1.00 43.21 354 LEU B O 1
ATOM 1907 N N . SER B 2 20 ? 36.952 74.443 100.700 1.00 37.88 355 SER B N 1
ATOM 1908 C CA . SER B 2 20 ? 37.295 74.106 99.331 1.00 36.70 355 SER B CA 1
ATOM 1909 C C . SER B 2 20 ? 37.722 72.643 99.291 1.00 33.93 355 SER B C 1
ATOM 1910 O O . SER B 2 20 ? 38.183 72.065 100.247 1.00 33.52 355 SER B O 1
ATOM 1913 N N . GLU B 2 21 ? 37.343 72.071 98.267 1.00 35.51 356 GLU B N 1
ATOM 1914 C CA . GLU B 2 21 ? 37.238 70.562 97.835 1.00 36.44 356 GLU B CA 1
ATOM 1915 C C . GLU B 2 21 ? 38.770 70.227 98.289 1.00 40.67 356 GLU B C 1
ATOM 1916 O O . GLU B 2 21 ? 39.102 69.039 98.699 1.00 30.69 356 GLU B O 1
ATOM 1922 N N . GLU B 2 22 ? 40.043 71.105 98.254 1.00 31.90 357 GLU B N 1
ATOM 1923 C CA . GLU B 2 22 ? 41.410 70.629 98.537 1.00 31.56 357 GLU B CA 1
ATOM 1924 C C . GLU B 2 22 ? 41.832 70.690 99.991 1.00 31.94 357 GLU B C 1
ATOM 1925 O O . GLU B 2 22 ? 42.834 70.143 100.341 1.00 26.66 357 GLU B O 1
ATOM 1931 N N . VAL B 2 23 ? 41.203 71.363 100.885 1.00 27.56 358 VAL B N 1
ATOM 1932 C CA . VAL B 2 23 ? 41.629 71.411 102.273 1.00 25.88 358 VAL B CA 1
ATOM 1933 C C . VAL B 2 23 ? 41.753 69.972 102.860 1.00 30.27 358 VAL B C 1
ATOM 1934 O O . VAL B 2 23 ? 40.924 69.101 102.575 1.00 29.19 358 VAL B O 1
ATOM 1938 N N . ASP B 2 24 ? 42.736 69.739 103.730 1.00 27.40 359 ASP B N 1
ATOM 1939 C CA . ASP B 2 24 ? 42.849 68.427 104.325 1.00 30.06 359 ASP B CA 1
ATOM 1940 C C . ASP B 2 24 ? 43.183 68.758 105.801 1.00 25.96 359 ASP B C 1
ATOM 1941 O O . ASP B 2 24 ? 44.269 69.161 106.062 1.00 27.03 359 ASP B O 1
ATOM 1946 N N . LEU B 2 25 ? 42.211 68.569 106.719 1.00 26.07 360 LEU B N 1
ATOM 1947 C CA . LEU B 2 25 ? 42.336 68.800 108.161 1.00 34.74 360 LEU B CA 1
ATOM 1948 C C . LEU B 2 25 ? 43.390 67.879 108.766 1.00 33.96 360 LEU B C 1
ATOM 1949 O O . LEU B 2 25 ? 43.932 68.168 109.804 1.00 25.51 360 LEU B O 1
ATOM 1954 N N . GLU B 2 26 ? 43.800 66.835 108.064 1.00 24.02 361 GLU B N 1
ATOM 1955 C CA . GLU B 2 26 ? 44.863 65.961 108.697 1.00 23.85 361 GLU B CA 1
ATOM 1956 C C . GLU B 2 26 ? 46.156 66.665 108.950 1.00 35.06 361 GLU B C 1
ATOM 1957 O O . GLU B 2 26 ? 46.931 66.250 109.827 1.00 30.67 361 GLU B O 1
ATOM 1963 N N . ASP B 2 27 ? 46.446 67.684 108.124 1.00 27.17 362 ASP B N 1
ATOM 1964 C CA . ASP B 2 27 ? 47.687 68.397 108.282 1.00 31.14 362 ASP B CA 1
ATOM 1965 C C . ASP B 2 27 ? 47.687 69.032 109.671 1.00 34.23 362 ASP B C 1
ATOM 1966 O O . ASP B 2 27 ? 48.732 69.218 110.251 1.00 30.65 362 ASP B O 1
ATOM 1971 N N . TYR B 2 28 ? 46.523 69.419 110.179 1.00 29.92 363 TYR B N 1
ATOM 1972 C CA . TYR B 2 28 ? 46.513 70.017 111.546 1.00 34.05 363 TYR B CA 1
ATOM 1973 C C . TYR B 2 28 ? 46.321 68.879 112.569 1.00 34.44 363 TYR B C 1
ATOM 1974 O O . TYR B 2 28 ? 47.050 68.768 113.508 1.00 33.95 363 TYR B O 1
ATOM 1983 N N . VAL B 2 29 ? 45.378 67.991 112.311 1.00 30.85 364 VAL B N 1
ATOM 1984 C CA . VAL B 2 29 ? 45.120 66.863 113.209 1.00 24.60 364 VAL B CA 1
ATOM 1985 C C . VAL B 2 29 ? 46.420 66.151 113.531 1.00 34.71 364 VAL B C 1
ATOM 1986 O O . VAL B 2 29 ? 46.611 65.653 114.669 1.00 35.89 364 VAL B O 1
ATOM 1990 N N . ALA B 2 30 ? 47.315 66.034 112.556 1.00 34.06 365 ALA B N 1
ATOM 1991 C CA . ALA B 2 30 ? 48.576 65.296 112.816 1.00 35.68 365 ALA B CA 1
ATOM 1992 C C . ALA B 2 30 ? 49.730 66.067 113.549 1.00 34.88 365 ALA B C 1
ATOM 1993 O O . ALA B 2 30 ? 50.807 65.542 113.834 1.00 38.05 365 ALA B O 1
ATOM 1995 N N . ARG B 2 31 ? 49.511 67.338 113.800 1.00 38.42 366 ARG B N 1
ATOM 1996 C CA . ARG B 2 31 ? 50.506 68.115 114.454 1.00 33.92 366 ARG B CA 1
ATOM 1997 C C . ARG B 2 31 ? 50.675 67.676 115.914 1.00 42.61 366 ARG B C 1
ATOM 1998 O O . ARG B 2 31 ? 49.691 67.367 116.650 1.00 38.02 366 ARG B O 1
ATOM 2006 N N . PRO B 2 32 ? 51.911 67.681 116.380 1.00 40.70 367 PRO B N 1
ATOM 2007 C CA . PRO B 2 32 ? 52.088 67.270 117.777 1.00 50.70 367 PRO B CA 1
ATOM 2008 C C . PRO B 2 32 ? 51.779 68.420 118.782 1.00 56.74 367 PRO B C 1
ATOM 2009 O O . PRO B 2 32 ? 52.686 68.834 119.503 1.00 62.16 367 PRO B O 1
ATOM 2013 N N . ASP B 2 33 ? 50.556 68.973 118.793 1.00 47.88 368 ASP B N 1
ATOM 2014 C CA . ASP B 2 33 ? 50.189 70.079 119.716 1.00 54.28 368 ASP B CA 1
ATOM 2015 C C . ASP B 2 33 ? 49.050 69.582 120.625 1.00 55.02 368 ASP B C 1
ATOM 2016 O O . ASP B 2 33 ? 48.038 69.084 120.158 1.00 61.50 368 ASP B O 1
ATOM 2021 N N . LYS B 2 34 ? 49.157 69.746 121.924 1.00 57.06 369 LYS B N 1
ATOM 2022 C CA . LYS B 2 34 ? 48.062 69.233 122.737 1.00 64.32 369 LYS B CA 1
ATOM 2023 C C . LYS B 2 34 ? 47.115 70.405 122.814 1.00 63.35 369 LYS B C 1
ATOM 2024 O O . LYS B 2 34 ? 47.471 71.479 123.276 1.00 68.34 369 LYS B O 1
ATOM 2030 N N . ILE B 2 35 ? 45.915 70.195 122.316 1.00 55.76 370 ILE B N 1
ATOM 2031 C CA . ILE B 2 35 ? 44.932 71.226 122.241 1.00 48.20 370 ILE B CA 1
ATOM 2032 C C . ILE B 2 35 ? 43.560 70.672 122.648 1.00 55.22 370 ILE B C 1
ATOM 2033 O O . ILE B 2 35 ? 43.246 69.481 122.461 1.00 60.34 370 ILE B O 1
ATOM 2038 N N . SER B 2 36 ? 42.710 71.526 123.181 1.00 46.25 371 SER B N 1
ATOM 2039 C CA . SER B 2 36 ? 41.398 71.040 123.579 1.00 50.29 371 SER B CA 1
ATOM 2040 C C . SER B 2 36 ? 40.359 71.110 122.479 1.00 44.45 371 SER B C 1
ATOM 2041 O O . SER B 2 36 ? 40.600 71.626 121.398 1.00 53.24 371 SER B O 1
ATOM 2044 N N . GLY B 2 37 ? 39.188 70.586 122.777 1.00 50.77 372 GLY B N 1
ATOM 2045 C CA . GLY B 2 37 ? 38.092 70.591 121.833 1.00 45.30 372 GLY B CA 1
ATOM 2046 C C . GLY B 2 37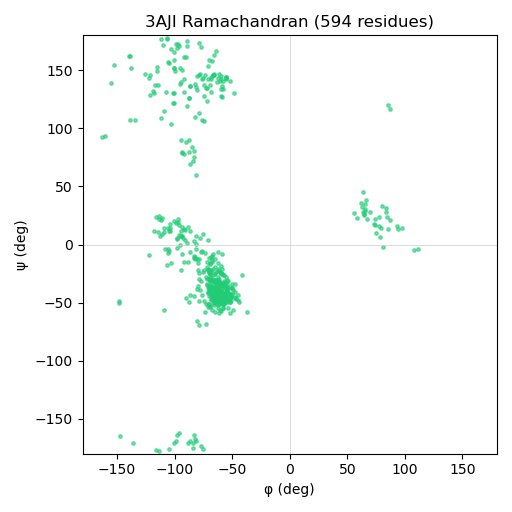 ? 37.621 72.033 121.746 1.00 56.43 372 GLY B C 1
ATOM 2047 O O . GLY B 2 37 ? 36.970 72.396 120.781 1.00 55.71 372 GLY B O 1
ATOM 2048 N N . ALA B 2 38 ? 37.958 72.866 122.736 1.00 54.30 373 ALA B N 1
ATOM 2049 C CA . ALA B 2 38 ? 37.531 74.260 122.711 1.00 47.83 373 ALA B CA 1
ATOM 2050 C C . ALA B 2 38 ? 38.370 74.913 121.648 1.00 38.04 373 ALA B C 1
ATOM 2051 O O . ALA B 2 38 ? 37.859 75.589 120.776 1.00 51.77 373 ALA B O 1
ATOM 2053 N N . ASP B 2 39 ? 39.675 74.710 121.752 1.00 50.60 374 ASP B N 1
ATOM 2054 C CA . ASP B 2 39 ? 40.669 75.189 120.790 1.00 52.16 374 ASP B CA 1
ATOM 2055 C C . ASP B 2 39 ? 40.263 74.823 119.324 1.00 47.22 374 ASP B C 1
ATOM 2056 O O . ASP B 2 39 ? 40.436 75.582 118.417 1.00 51.30 374 ASP B O 1
ATOM 2061 N N . ILE B 2 40 ? 39.725 73.636 119.124 1.00 48.83 375 ILE B N 1
ATOM 2062 C CA . ILE B 2 40 ? 39.334 73.236 117.785 1.00 51.47 375 ILE B CA 1
ATOM 2063 C C . ILE B 2 40 ? 38.048 73.963 117.375 1.00 54.61 375 ILE B C 1
ATOM 2064 O O . ILE B 2 40 ? 38.000 74.549 116.257 1.00 48.09 375 ILE B O 1
ATOM 2069 N N . ASN B 2 41 ? 36.998 73.980 118.214 1.00 47.10 376 ASN B N 1
ATOM 2070 C CA . ASN B 2 41 ? 35.831 74.700 117.715 1.00 53.48 376 ASN B CA 1
ATOM 2071 C C . ASN B 2 41 ? 36.331 76.115 117.382 1.00 58.57 376 ASN B C 1
ATOM 2072 O O . ASN B 2 41 ? 35.861 76.780 116.442 1.00 45.80 376 ASN B O 1
ATOM 2077 N N . SER B 2 42 ? 37.310 76.550 118.158 1.00 48.90 377 SER B N 1
ATOM 2078 C CA . SER B 2 42 ? 37.901 77.827 117.958 1.00 46.99 377 SER B CA 1
ATOM 2079 C C . SER B 2 42 ? 38.590 78.133 116.648 1.00 51.78 377 SER B C 1
ATOM 2080 O O . SER B 2 42 ? 38.523 79.265 116.149 1.00 52.41 377 SER B O 1
ATOM 2083 N N . ILE B 2 43 ? 39.368 77.167 116.160 1.00 54.81 378 ILE B N 1
ATOM 2084 C CA . ILE B 2 43 ? 40.134 77.343 114.937 1.00 37.95 378 ILE B CA 1
ATOM 2085 C C . ILE B 2 43 ? 39.063 77.336 113.878 1.00 31.54 378 ILE B C 1
ATOM 2086 O O . ILE B 2 43 ? 39.050 78.160 113.003 1.00 45.76 378 ILE B O 1
ATOM 2091 N N . CYS B 2 44 ? 38.097 76.449 114.041 1.00 39.05 379 CYS B N 1
ATOM 2092 C CA . CYS B 2 44 ? 37.041 76.321 113.101 1.00 38.95 379 CYS B CA 1
ATOM 2093 C C . CYS B 2 44 ? 36.189 77.582 113.002 1.00 54.99 379 CYS B C 1
ATOM 2094 O O . CYS B 2 44 ? 35.900 77.991 111.889 1.00 54.78 379 CYS B O 1
ATOM 2097 N N . GLN B 2 45 ? 35.799 78.204 114.131 1.00 53.99 380 GLN B N 1
ATOM 2098 C CA . GLN B 2 45 ? 35.003 79.464 114.107 1.00 53.21 380 GLN B CA 1
ATOM 2099 C C . GLN B 2 45 ? 35.853 80.613 113.529 1.00 37.35 380 GLN B C 1
ATOM 2100 O O . GLN B 2 45 ? 35.387 81.400 112.705 1.00 54.81 380 GLN B O 1
ATOM 2106 N N . GLU B 2 46 ? 37.118 80.686 113.918 1.00 37.02 381 GLU B N 1
ATOM 2107 C CA . GLU B 2 46 ? 37.976 81.720 113.379 1.00 30.08 381 GLU B CA 1
ATOM 2108 C C . GLU B 2 46 ? 38.063 81.537 111.821 1.00 62.49 381 GLU B C 1
ATOM 2109 O O . GLU B 2 46 ? 37.837 82.493 111.041 1.00 61.17 381 GLU B O 1
ATOM 2115 N N . SER B 2 47 ? 38.352 80.316 111.351 1.00 54.17 382 SER B N 1
ATOM 2116 C CA . SER B 2 47 ? 38.436 80.088 109.887 1.00 60.45 382 SER B CA 1
ATOM 2117 C C . SER B 2 47 ? 37.199 80.672 109.141 1.00 53.47 382 SER B C 1
ATOM 2118 O O . SER B 2 47 ? 37.327 81.442 108.206 1.00 49.07 382 SER B O 1
ATOM 2121 N N . GLY B 2 48 ? 36.005 80.260 109.514 1.00 47.31 383 GLY B N 1
ATOM 2122 C CA . GLY B 2 48 ? 34.831 80.838 108.859 1.00 62.73 383 GLY B CA 1
ATOM 2123 C C . GLY B 2 48 ? 34.724 82.377 109.001 1.00 53.56 383 GLY B C 1
ATOM 2124 O O . GLY B 2 48 ? 34.249 83.035 108.069 1.00 51.04 383 GLY B O 1
ATOM 2125 N N . MET B 2 49 ? 35.142 82.936 110.148 1.00 56.01 384 MET B N 1
ATOM 2126 C CA . MET B 2 49 ? 35.108 84.403 110.404 1.00 57.29 384 MET B CA 1
ATOM 2127 C C . MET B 2 49 ? 36.107 85.056 109.445 1.00 59.37 384 MET B C 1
ATOM 2128 O O . MET B 2 49 ? 35.827 86.156 108.916 1.00 47.25 384 MET B O 1
ATOM 2133 N N . LEU B 2 50 ? 37.263 84.415 109.205 1.00 47.00 385 LEU B N 1
ATOM 2134 C CA . LEU B 2 50 ? 38.212 85.032 108.302 1.00 52.47 385 LEU B CA 1
ATOM 2135 C C . LEU B 2 50 ? 37.826 84.743 106.873 1.00 62.05 385 LEU B C 1
ATOM 2136 O O . LEU B 2 50 ? 38.534 85.132 105.939 1.00 68.69 385 LEU B O 1
ATOM 2141 N N . ALA B 2 51 ? 36.738 84.027 106.659 1.00 57.37 386 ALA B N 1
ATOM 2142 C CA . ALA B 2 51 ? 36.401 83.760 105.293 1.00 59.99 386 ALA B CA 1
ATOM 2143 C C . ALA B 2 51 ? 36.221 85.218 104.866 1.00 71.86 386 ALA B C 1
ATOM 2144 O O . ALA B 2 51 ? 36.419 85.551 103.685 1.00 77.57 386 ALA B O 1
ATOM 2146 N N . VAL B 2 52 ? 35.940 86.117 105.817 1.00 77.99 387 VAL B N 1
ATOM 2147 C CA . VAL B 2 52 ? 35.731 87.521 105.439 1.00 74.25 387 VAL B CA 1
ATOM 2148 C C . VAL B 2 52 ? 36.631 88.781 105.347 1.00 74.78 387 VAL B C 1
ATOM 2149 O O . VAL B 2 52 ? 36.192 89.798 104.814 1.00 60.18 387 VAL B O 1
ATOM 2153 N N . ARG B 2 53 ? 37.879 88.693 105.828 1.00 87.18 388 ARG B N 1
ATOM 2154 C CA . ARG B 2 53 ? 38.879 89.790 105.782 1.00 92.82 388 ARG B CA 1
ATOM 2155 C C . ARG B 2 53 ? 39.565 89.949 104.364 1.00 95.28 388 ARG B C 1
ATOM 2156 O O . ARG B 2 53 ? 40.073 91.041 104.023 1.00 93.44 388 ARG B O 1
ATOM 2164 N N . GLU B 2 54 ? 39.592 88.857 103.574 1.00 94.64 389 GLU B N 1
ATOM 2165 C CA . GLU B 2 54 ? 40.098 88.839 102.179 1.00 88.20 389 GLU B CA 1
ATOM 2166 C C . GLU B 2 54 ? 38.773 88.737 101.429 1.00 85.93 389 GLU B C 1
ATOM 2167 O O . GLU B 2 54 ? 38.663 89.060 100.238 1.00 91.63 389 GLU B O 1
ATOM 2173 N N . ASN B 2 55 ? 37.800 88.319 102.256 1.00 83.06 390 ASN B N 1
ATOM 2174 C CA . ASN B 2 55 ? 36.361 88.030 102.077 1.00 75.10 390 ASN B CA 1
ATOM 2175 C C . ASN B 2 55 ? 35.582 87.052 101.303 1.00 75.31 390 ASN B C 1
ATOM 2176 O O . ASN B 2 55 ? 34.462 87.399 101.008 1.00 66.37 390 ASN B O 1
ATOM 2181 N N . ARG B 2 56 ? 36.184 85.856 101.026 1.00 79.97 391 ARG B N 1
ATOM 2182 C CA . ARG B 2 56 ? 35.633 84.646 100.329 1.00 58.07 391 ARG B CA 1
ATOM 2183 C C . ARG B 2 56 ? 34.600 83.835 101.123 1.00 58.56 391 ARG B C 1
ATOM 2184 O O . ARG B 2 56 ? 34.838 83.426 102.237 1.00 76.40 391 ARG B O 1
ATOM 2192 N N . TYR B 2 57 ? 33.424 83.643 100.570 1.00 63.74 392 TYR B N 1
ATOM 2193 C CA . TYR B 2 57 ? 32.290 82.906 101.196 1.00 66.38 392 TYR B CA 1
ATOM 2194 C C . TYR B 2 57 ? 32.403 81.342 101.355 1.00 72.55 392 TYR B C 1
ATOM 2195 O O . TYR B 2 57 ? 31.435 80.659 101.755 1.00 65.06 392 TYR B O 1
ATOM 2204 N N . ILE B 2 58 ? 33.549 80.792 100.978 1.00 59.05 393 ILE B N 1
ATOM 2205 C CA . ILE B 2 58 ? 33.798 79.386 101.060 1.00 59.08 393 ILE B CA 1
ATOM 2206 C C . ILE B 2 58 ? 35.062 79.440 101.859 1.00 56.30 393 ILE B C 1
ATOM 2207 O O . ILE B 2 58 ? 35.813 80.423 101.681 1.00 47.35 393 ILE B O 1
ATOM 2212 N N . VAL B 2 59 ? 35.293 78.427 102.734 1.00 48.62 394 VAL B N 1
ATOM 2213 C CA . VAL B 2 59 ? 36.484 78.428 103.589 1.00 48.06 394 VAL B CA 1
ATOM 2214 C C . VAL B 2 59 ? 37.647 77.700 102.936 1.00 52.15 394 VAL B C 1
ATOM 2215 O O . VAL B 2 59 ? 37.513 76.526 102.474 1.00 50.67 394 VAL B O 1
ATOM 2219 N N . LEU B 2 60 ? 38.806 78.365 102.957 1.00 44.62 395 LEU B N 1
ATOM 2220 C CA . LEU B 2 60 ? 39.982 77.832 102.258 1.00 40.75 395 LEU B CA 1
ATOM 2221 C C . LEU B 2 60 ? 41.057 77.355 103.095 1.00 44.95 395 LEU B C 1
ATOM 2222 O O . LEU B 2 60 ? 41.085 77.594 104.282 1.00 45.18 395 LEU B O 1
ATOM 2227 N N . ALA B 2 61 ? 42.035 76.722 102.469 1.00 47.14 396 ALA B N 1
ATOM 2228 C CA . ALA B 2 61 ? 43.157 76.219 103.263 1.00 44.28 396 ALA B CA 1
ATOM 2229 C C . ALA B 2 61 ? 43.807 77.310 104.024 1.00 40.93 396 ALA B C 1
ATOM 2230 O O . ALA B 2 61 ? 44.417 77.089 105.096 1.00 57.57 396 ALA B O 1
ATOM 2232 N N . LYS B 2 62 ? 43.787 78.507 103.482 1.00 46.79 397 LYS B N 1
ATOM 2233 C CA . LYS B 2 62 ? 44.581 79.512 104.188 1.00 37.93 397 LYS B CA 1
ATOM 2234 C C . LYS B 2 62 ? 43.872 80.061 105.432 1.00 38.70 397 LYS B C 1
ATOM 2235 O O . LYS B 2 62 ? 44.516 80.492 106.364 1.00 38.16 397 LYS B O 1
ATOM 2241 N N . ASP B 2 63 ? 42.549 80.084 105.389 1.00 41.38 398 ASP B N 1
ATOM 2242 C CA . ASP B 2 63 ? 41.803 80.426 106.536 1.00 44.20 398 ASP B CA 1
ATOM 2243 C C . ASP B 2 63 ? 42.286 79.543 107.727 1.00 51.06 398 ASP B C 1
ATOM 2244 O O . ASP B 2 63 ? 42.465 80.035 108.832 1.00 50.63 398 ASP B O 1
ATOM 2249 N N . PHE B 2 64 ? 42.522 78.240 107.497 1.00 58.13 399 PHE B N 1
ATOM 2250 C CA . PHE B 2 64 ? 42.959 77.314 108.570 1.00 53.28 399 PHE B CA 1
ATOM 2251 C C . PHE B 2 64 ? 44.303 77.450 109.084 1.00 46.09 399 PHE B C 1
ATOM 2252 O O . PHE B 2 64 ? 44.509 77.347 110.262 1.00 43.77 399 PHE B O 1
ATOM 2260 N N . GLU B 2 65 ? 45.252 77.664 108.210 1.00 39.10 400 GLU B N 1
ATOM 2261 C CA . GLU B 2 65 ? 46.598 77.659 108.704 1.00 36.32 400 GLU B CA 1
ATOM 2262 C C . GLU B 2 65 ? 46.729 78.904 109.539 1.00 50.72 400 GLU B C 1
ATOM 2263 O O . GLU B 2 65 ? 47.616 78.979 110.413 1.00 44.53 400 GLU B O 1
ATOM 2269 N N . LYS B 2 66 ? 45.878 79.900 109.219 1.00 43.98 401 LYS B N 1
ATOM 2270 C CA . LYS B 2 66 ? 45.901 81.173 109.985 1.00 61.60 401 LYS B CA 1
ATOM 2271 C C . LYS B 2 66 ? 45.301 80.902 111.357 1.00 53.39 401 LYS B C 1
ATOM 2272 O O . LYS B 2 66 ? 46.004 80.880 112.363 1.00 59.74 401 LYS B O 1
ATOM 2278 N N . ALA B 2 67 ? 43.995 80.638 111.340 1.00 60.40 402 ALA B N 1
ATOM 2279 C CA . ALA B 2 67 ? 43.259 80.314 112.530 1.00 51.19 402 ALA B CA 1
ATOM 2280 C C . ALA B 2 67 ? 44.168 79.464 113.420 1.00 63.18 402 ALA B C 1
ATOM 2281 O O . ALA B 2 67 ? 44.492 79.828 114.563 1.00 70.44 402 ALA B O 1
ATOM 2283 N N . TYR B 2 68 ? 44.623 78.339 112.885 1.00 63.78 403 TYR B N 1
ATOM 2284 C CA . TYR B 2 68 ? 45.484 77.437 113.652 1.00 61.21 403 TYR B CA 1
ATOM 2285 C C . TYR B 2 68 ? 46.717 78.038 114.341 1.00 61.29 403 TYR B C 1
ATOM 2286 O O . TYR B 2 68 ? 46.990 77.728 115.518 1.00 51.07 403 TYR B O 1
ATOM 2295 N N . LYS B 2 69 ? 47.455 78.892 113.633 1.00 51.11 404 LYS B N 1
ATOM 2296 C CA . LYS B 2 69 ? 48.692 79.408 114.204 1.00 57.49 404 LYS B CA 1
ATOM 2297 C C . LYS B 2 69 ? 48.441 80.556 115.213 1.00 63.06 404 LYS B C 1
ATOM 2298 O O . LYS B 2 69 ? 49.280 80.857 116.131 1.00 53.32 404 LYS B O 1
ATOM 2304 N N . THR B 2 70 ? 47.269 81.172 115.060 1.00 59.08 405 THR B N 1
ATOM 2305 C CA . THR B 2 70 ? 46.888 82.251 115.941 1.00 60.71 405 THR B CA 1
ATOM 2306 C C . THR B 2 70 ? 46.372 81.528 117.202 1.00 74.99 405 THR B C 1
ATOM 2307 O O . THR B 2 70 ? 47.008 81.608 118.263 1.00 84.29 405 THR B O 1
ATOM 2311 N N . VAL B 2 71 ? 45.254 80.799 117.077 1.00 62.14 406 VAL B N 1
ATOM 2312 C CA . VAL B 2 71 ? 44.674 80.047 118.172 1.00 47.88 406 VAL B CA 1
ATOM 2313 C C . VAL B 2 71 ? 45.667 79.237 119.015 1.00 61.31 406 VAL B C 1
ATOM 2314 O O . VAL B 2 71 ? 45.610 79.322 120.217 1.00 61.78 406 VAL B O 1
ATOM 2318 N N . ILE B 2 72 ? 46.576 78.459 118.423 1.00 60.76 407 ILE B N 1
ATOM 2319 C CA . ILE B 2 72 ? 47.499 77.644 119.210 1.00 56.80 407 ILE B CA 1
ATOM 2320 C C . ILE B 2 72 ? 48.745 78.411 119.391 1.00 64.86 407 ILE B C 1
ATOM 2321 O O . ILE B 2 72 ? 49.665 78.325 118.589 1.00 65.57 407 ILE B O 1
ATOM 2326 N N . LYS B 2 73 ? 48.752 79.169 120.482 1.00 80.45 408 LYS B N 1
ATOM 2327 C CA . LYS B 2 73 ? 49.856 80.055 120.891 1.00 87.76 408 LYS B CA 1
ATOM 2328 C C . LYS B 2 73 ? 49.746 81.495 120.352 1.00 83.20 408 LYS B C 1
ATOM 2329 O O . LYS B 2 73 ? 49.851 82.429 121.174 1.00 84.99 408 LYS B O 1
ATOM 2335 N N . GLY C 1 3 ? 15.750 75.897 109.939 1.00 66.08 3 GLY C N 1
ATOM 2336 C CA . GLY C 1 3 ? 15.855 74.386 110.145 1.00 75.04 3 GLY C CA 1
ATOM 2337 C C . GLY C 1 3 ? 14.648 73.433 110.239 1.00 65.62 3 GLY C C 1
ATOM 2338 O O . GLY C 1 3 ? 14.844 72.226 110.349 1.00 79.63 3 GLY C O 1
ATOM 2339 N N . CYS C 1 4 ? 13.425 73.898 110.159 1.00 60.45 4 CYS C N 1
ATOM 2340 C CA . CYS C 1 4 ? 12.298 73.013 110.295 1.00 57.73 4 CYS C CA 1
ATOM 2341 C C . CYS C 1 4 ? 12.215 71.862 109.249 1.00 42.53 4 CYS C C 1
ATOM 2342 O O . CYS C 1 4 ? 12.243 72.111 108.104 1.00 51.59 4 CYS C O 1
ATO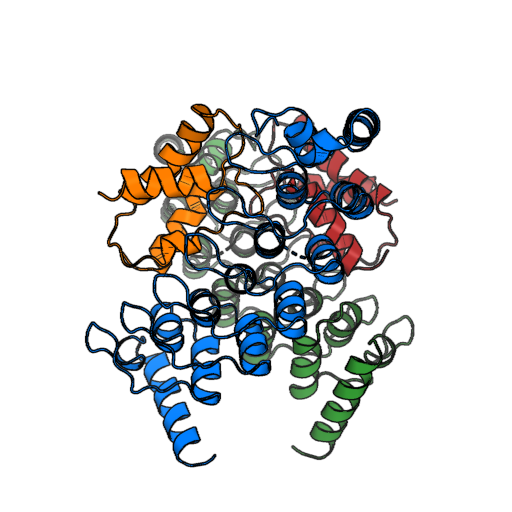M 2345 N N . VAL C 1 5 ? 12.077 70.604 109.679 1.00 33.33 5 VAL C N 1
ATOM 2346 C CA . VAL C 1 5 ? 12.062 69.409 108.838 1.00 25.50 5 VAL C CA 1
ATOM 2347 C C . VAL C 1 5 ? 10.779 68.576 108.980 1.00 30.72 5 VAL C C 1
ATOM 2348 O O . VAL C 1 5 ? 10.590 67.674 108.219 1.00 30.41 5 VAL C O 1
ATOM 2352 N N . SER C 1 6 ? 9.921 68.891 109.932 1.00 18.01 6 SER C N 1
ATOM 2353 C CA . SER C 1 6 ? 8.758 68.060 110.185 1.00 22.39 6 SER C CA 1
ATOM 2354 C C . SER C 1 6 ? 7.573 68.935 110.455 1.00 23.01 6 SER C C 1
ATOM 2355 O O . SER C 1 6 ? 7.703 70.121 110.830 1.00 22.38 6 SER C O 1
ATOM 2358 N N . ASN C 1 7 ? 6.397 68.387 110.359 1.00 22.26 7 ASN C N 1
ATOM 2359 C CA . ASN C 1 7 ? 5.231 69.240 110.717 1.00 27.19 7 ASN C CA 1
ATOM 2360 C C . ASN C 1 7 ? 5.035 69.294 112.275 1.00 20.19 7 ASN C C 1
ATOM 2361 O O . ASN C 1 7 ? 4.274 70.042 112.739 1.00 22.36 7 ASN C O 1
ATOM 2366 N N . ILE C 1 8 ? 5.688 68.436 113.074 1.00 19.82 8 ILE C N 1
ATOM 2367 C CA . ILE C 1 8 ? 5.543 68.358 114.518 1.00 28.66 8 ILE C CA 1
ATOM 2368 C C . ILE C 1 8 ? 6.727 69.063 115.152 1.00 20.61 8 ILE C C 1
ATOM 2369 O O . ILE C 1 8 ? 7.889 68.715 114.900 1.00 23.54 8 ILE C O 1
ATOM 2374 N N . MET C 1 9 ? 6.415 70.067 115.954 1.00 22.45 9 MET C N 1
ATOM 2375 C CA . MET C 1 9 ? 7.479 70.919 116.492 1.00 22.39 9 MET C CA 1
ATOM 2376 C C . MET C 1 9 ? 8.419 70.186 117.379 1.00 24.76 9 MET C C 1
ATOM 2377 O O . MET C 1 9 ? 9.599 70.409 117.288 1.00 29.33 9 MET C O 1
ATOM 2382 N N . ILE C 1 10 ? 7.946 69.309 118.247 1.00 24.95 10 ILE C N 1
ATOM 2383 C CA . ILE C 1 10 ? 8.956 68.649 118.984 1.00 20.15 10 ILE C CA 1
ATOM 2384 C C . ILE C 1 10 ? 9.937 67.764 118.060 1.00 25.12 10 ILE C C 1
ATOM 2385 O O . ILE C 1 10 ? 11.165 67.634 118.394 1.00 24.34 10 ILE C O 1
ATOM 2390 N N . CYS C 1 11 ? 9.472 67.194 116.930 1.00 18.28 11 CYS C N 1
ATOM 2391 C CA . CYS C 1 11 ? 10.481 66.547 115.990 1.00 21.94 11 CYS C CA 1
ATOM 2392 C C . CYS C 1 11 ? 11.507 67.618 115.475 1.00 22.17 11 CYS C C 1
ATOM 2393 O O . CYS C 1 11 ? 12.635 67.270 115.209 1.00 21.21 11 CYS C O 1
ATOM 2396 N N . ASN C 1 12 ? 11.102 68.893 115.250 1.00 23.46 12 ASN C N 1
ATOM 2397 C CA . ASN C 1 12 ? 12.042 69.904 114.795 1.00 19.74 12 ASN C CA 1
ATOM 2398 C C . ASN C 1 12 ? 13.025 70.213 115.898 1.00 19.06 12 ASN C C 1
ATOM 2399 O O . ASN C 1 12 ? 14.167 70.495 115.602 1.00 25.01 12 ASN C O 1
ATOM 2404 N N . LEU C 1 13 ? 12.550 70.294 117.145 1.00 25.82 13 LEU C N 1
ATOM 2405 C CA . LEU C 1 13 ? 13.463 70.468 118.268 1.00 24.81 13 LEU C CA 1
ATOM 2406 C C . LEU C 1 13 ? 14.533 69.344 118.313 1.00 27.65 13 LEU C C 1
ATOM 2407 O O . LEU C 1 13 ? 15.722 69.627 118.580 1.00 26.16 13 LEU C O 1
ATOM 2412 N N . ALA C 1 14 ? 14.102 68.071 118.082 1.00 26.16 14 ALA C N 1
ATOM 2413 C CA . ALA C 1 14 ? 14.980 66.922 118.057 1.00 22.58 14 ALA C CA 1
ATOM 2414 C C . ALA C 1 14 ? 16.026 67.098 116.954 1.00 27.60 14 ALA C C 1
ATOM 2415 O O . ALA C 1 14 ? 17.218 66.955 117.152 1.00 23.71 14 ALA C O 1
ATOM 2417 N N . TYR C 1 15 ? 15.573 67.403 115.767 1.00 23.80 15 TYR C N 1
ATOM 2418 C CA . TYR C 1 15 ? 16.497 67.543 114.643 1.00 20.45 15 TYR C CA 1
ATOM 2419 C C . TYR C 1 15 ? 17.543 68.708 114.865 1.00 22.17 15 TYR C C 1
ATOM 2420 O O . TYR C 1 15 ? 18.693 68.624 114.466 1.00 22.07 15 TYR C O 1
ATOM 2429 N N . SER C 1 16 ? 17.055 69.807 115.454 1.00 25.71 16 SER C N 1
ATOM 2430 C CA . SER C 1 16 ? 17.828 70.990 115.732 1.00 29.70 16 SER C CA 1
ATOM 2431 C C . SER C 1 16 ? 18.754 70.933 116.890 1.00 35.40 16 SER C C 1
ATOM 2432 O O . SER C 1 16 ? 19.442 71.892 117.128 1.00 34.49 16 SER C O 1
ATOM 2435 N N . GLY C 1 17 ? 18.716 69.863 117.628 1.00 26.46 17 GLY C N 1
ATOM 2436 C CA . GLY C 1 17 ? 19.556 69.743 118.789 1.00 32.13 17 GLY C CA 1
ATOM 2437 C C . GLY C 1 17 ? 19.117 70.590 119.954 1.00 26.02 17 GLY C C 1
ATOM 2438 O O . GLY C 1 17 ? 19.905 70.790 120.853 1.00 29.92 17 GLY C O 1
ATOM 2439 N N . LYS C 1 18 ? 17.876 71.077 120.001 1.00 27.26 18 LYS C N 1
ATOM 2440 C CA . LYS C 1 18 ? 17.443 71.859 121.172 1.00 25.88 18 LYS C CA 1
ATOM 2441 C C . LYS C 1 18 ? 16.992 70.910 122.293 1.00 25.47 18 LYS C C 1
ATOM 2442 O O . LYS C 1 18 ? 15.757 70.766 122.501 1.00 25.18 18 LYS C O 1
ATOM 2448 N N . LEU C 1 19 ? 17.944 70.264 122.987 1.00 25.08 19 LEU C N 1
ATOM 2449 C CA . LEU C 1 19 ? 17.746 69.294 124.033 1.00 24.11 19 LEU C CA 1
ATOM 2450 C C . LEU C 1 19 ? 16.909 69.869 125.240 1.00 25.92 19 LEU C C 1
ATOM 2451 O O . LEU C 1 19 ? 15.909 69.306 125.635 1.00 30.63 19 LEU C O 1
ATOM 2456 N N . ASP C 1 20 ? 17.281 71.014 125.772 1.00 26.87 20 ASP C N 1
ATOM 2457 C CA . ASP C 1 20 ? 16.546 71.544 126.906 1.00 30.19 20 ASP C CA 1
ATOM 2458 C C . ASP C 1 20 ? 15.075 71.827 126.609 1.00 22.18 20 ASP C C 1
ATOM 2459 O O . ASP C 1 20 ? 14.203 71.606 127.455 1.00 24.98 20 ASP C O 1
ATOM 2464 N N . GLU C 1 21 ? 14.813 72.428 125.472 1.00 23.73 21 GLU C N 1
ATOM 2465 C CA . GLU C 1 21 ? 13.401 72.724 125.187 1.00 24.08 21 GLU C CA 1
ATOM 2466 C C . GLU C 1 21 ? 12.582 71.446 125.039 1.00 26.55 21 GLU C C 1
ATOM 2467 O O . GLU C 1 21 ? 11.407 71.282 125.516 1.00 25.10 21 GLU C O 1
ATOM 2473 N N . LEU C 1 22 ? 13.228 70.497 124.398 1.00 23.66 22 LEU C N 1
ATOM 2474 C CA . LEU C 1 22 ? 12.589 69.1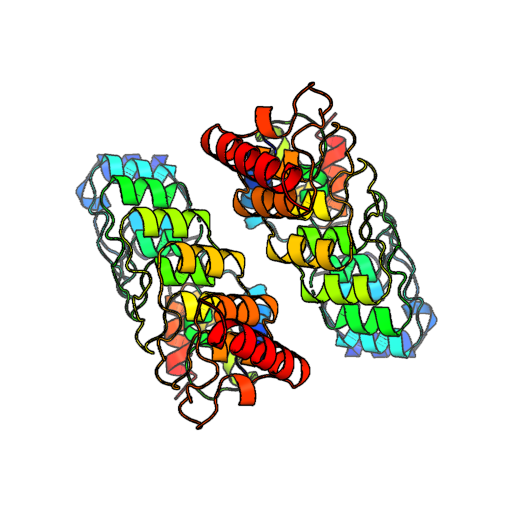90 124.106 1.00 25.98 22 LEU C CA 1
ATOM 2475 C C . LEU C 1 22 ? 12.310 68.433 125.425 1.00 26.76 22 LEU C C 1
ATOM 2476 O O . LEU C 1 22 ? 11.250 67.883 125.619 1.00 25.76 22 LEU C O 1
ATOM 2481 N N . LYS C 1 23 ? 13.252 68.482 126.372 1.00 25.17 23 LYS C N 1
ATOM 2482 C CA . LYS C 1 23 ? 13.039 67.878 127.674 1.00 26.29 23 LYS C CA 1
ATOM 2483 C C . LYS C 1 23 ? 11.811 68.485 128.414 1.00 25.88 23 LYS C C 1
ATOM 2484 O O . LYS C 1 23 ? 10.959 67.800 128.930 1.00 28.55 23 LYS C O 1
ATOM 2490 N N . GLU C 1 24 ? 11.769 69.798 128.452 1.00 22.09 24 GLU C N 1
ATOM 2491 C CA . GLU C 1 24 ? 10.692 70.532 129.130 1.00 28.94 24 GLU C CA 1
ATOM 2492 C C . GLU C 1 24 ? 9.349 70.202 128.589 1.00 21.00 24 GLU C C 1
ATOM 2493 O O . GLU C 1 24 ? 8.433 69.902 129.337 1.00 24.09 24 GLU C O 1
ATOM 2499 N N . ARG C 1 25 ? 9.201 70.186 127.276 1.00 27.31 25 ARG C N 1
ATOM 2500 C CA . ARG C 1 25 ? 7.869 69.859 126.661 1.00 26.95 25 ARG C CA 1
ATOM 2501 C C . ARG C 1 25 ? 7.433 68.382 126.875 1.00 25.29 25 ARG C C 1
ATOM 2502 O O . ARG C 1 25 ? 6.260 68.098 127.188 1.00 28.99 25 ARG C O 1
ATOM 2510 N N . ILE C 1 26 ? 8.351 67.444 126.688 1.00 26.50 26 ILE C N 1
ATOM 2511 C CA . ILE C 1 26 ? 8.048 65.983 126.912 1.00 28.77 26 ILE C CA 1
ATOM 2512 C C . ILE C 1 26 ? 7.803 65.670 128.387 1.00 33.78 26 ILE C C 1
ATOM 2513 O O . ILE C 1 26 ? 6.866 64.927 128.743 1.00 23.20 26 ILE C O 1
ATOM 2518 N N . LEU C 1 27 ? 8.567 66.285 129.284 1.00 23.32 27 LEU C N 1
ATOM 2519 C CA . LEU C 1 27 ? 8.289 65.947 130.683 1.00 26.97 27 LEU C CA 1
ATOM 2520 C C . LEU C 1 27 ? 6.946 66.543 131.153 1.00 23.12 27 LEU C C 1
ATOM 2521 O O . LEU C 1 27 ? 6.272 66.031 132.120 1.00 24.96 27 LEU C O 1
ATOM 2526 N N . ALA C 1 28 ? 6.496 67.590 130.443 1.00 30.91 28 ALA C N 1
ATOM 2527 C CA . ALA C 1 28 ? 5.179 68.169 130.748 1.00 26.81 28 ALA C CA 1
ATOM 2528 C C . ALA C 1 28 ? 4.122 67.135 130.217 1.00 28.24 28 ALA C C 1
ATOM 2529 O O . ALA C 1 28 ? 3.013 66.961 130.771 1.00 29.73 28 ALA C O 1
ATOM 2531 N N . ASP C 1 29 ? 4.468 66.351 129.191 1.00 30.78 29 ASP C N 1
ATOM 2532 C CA . ASP C 1 29 ? 3.416 65.410 128.659 1.00 25.78 29 ASP C CA 1
ATOM 2533 C C . ASP C 1 29 ? 4.182 64.364 127.896 1.00 28.60 29 ASP C C 1
ATOM 2534 O O . ASP C 1 29 ? 4.530 64.561 126.745 1.00 35.01 29 ASP C O 1
ATOM 2539 N N . LYS C 1 30 ? 4.492 63.281 128.581 1.00 24.65 30 LYS C N 1
ATOM 2540 C CA . LYS C 1 30 ? 5.309 62.203 128.049 1.00 29.16 30 LYS C CA 1
ATOM 2541 C C . LYS C 1 30 ? 4.815 61.582 126.708 1.00 30.53 30 LYS C C 1
ATOM 2542 O O . LYS C 1 30 ? 5.636 61.203 125.845 1.00 27.70 30 LYS C O 1
ATOM 2548 N N . SER C 1 31 ? 3.479 61.597 126.497 1.00 29.35 31 SER C N 1
ATOM 2549 C CA . SER C 1 31 ? 2.905 61.050 125.288 1.00 33.02 31 SER C CA 1
ATOM 2550 C C . SER C 1 31 ? 3.497 61.822 124.110 1.00 29.46 31 SER C C 1
ATOM 2551 O O . SER C 1 31 ? 3.656 61.263 123.029 1.00 27.13 31 SER C O 1
ATOM 2554 N N . LEU C 1 32 ? 3.960 63.054 124.288 1.00 27.91 32 LEU C N 1
ATOM 2555 C CA . LEU C 1 32 ? 4.519 63.711 123.062 1.00 29.63 32 LEU C CA 1
ATOM 2556 C C . LEU C 1 32 ? 5.774 63.001 122.529 1.00 35.07 32 LEU C C 1
ATOM 2557 O O . LEU C 1 32 ? 6.097 63.114 121.385 1.00 34.03 32 LEU C O 1
ATOM 2562 N N . ALA C 1 33 ? 6.522 62.288 123.361 1.00 24.28 33 ALA C N 1
ATOM 2563 C CA . ALA C 1 33 ? 7.768 61.726 122.835 1.00 26.29 33 ALA C CA 1
ATOM 2564 C C . ALA C 1 33 ? 7.553 60.621 121.822 1.00 22.01 33 ALA C C 1
ATOM 2565 O O . ALA C 1 33 ? 8.485 60.268 121.084 1.00 38.25 33 ALA C O 1
ATOM 2567 N N . THR C 1 34 ? 6.350 60.069 121.764 1.00 19.33 34 THR C N 1
ATOM 2568 C CA . THR C 1 34 ? 6.200 59.043 120.765 1.00 26.94 34 THR C CA 1
ATOM 2569 C C . THR C 1 34 ? 5.209 59.345 119.722 1.00 25.63 34 THR C C 1
ATOM 2570 O O . THR C 1 34 ? 4.854 58.457 118.963 1.00 27.43 34 THR C O 1
ATOM 2574 N N . ARG C 1 35 ? 4.736 60.595 119.651 1.00 31.38 35 ARG C N 1
ATOM 2575 C CA . ARG C 1 35 ? 3.783 60.923 118.568 1.00 35.45 35 ARG C CA 1
ATOM 2576 C C . ARG C 1 35 ? 4.588 60.865 117.201 1.00 34.95 35 ARG C C 1
ATOM 2577 O O . ARG C 1 35 ? 5.788 61.145 117.129 1.00 31.00 35 ARG C O 1
ATOM 2585 N N . THR C 1 36 ? 3.954 60.417 116.136 1.00 24.06 36 THR C N 1
ATOM 2586 C CA . THR C 1 36 ? 4.607 60.342 114.826 1.00 30.25 36 THR C CA 1
ATOM 2587 C C . THR C 1 36 ? 4.198 61.504 113.967 1.00 28.97 36 THR C C 1
ATOM 2588 O O . THR C 1 36 ? 3.063 61.997 114.096 1.00 23.72 36 THR C O 1
ATOM 2592 N N . ASP C 1 37 ? 5.075 61.913 113.046 1.00 22.50 37 ASP C N 1
ATOM 2593 C CA . ASP C 1 37 ? 4.736 63.054 112.217 1.00 24.59 37 ASP C CA 1
ATOM 2594 C C . ASP C 1 37 ? 4.179 62.625 110.865 1.00 19.02 37 ASP C C 1
ATOM 2595 O O . ASP C 1 37 ? 3.779 61.432 110.676 1.00 25.22 37 ASP C O 1
ATOM 2600 N N . GLN C 1 38 ? 4.148 63.553 109.917 1.00 21.46 38 GLN C N 1
ATOM 2601 C CA . GLN C 1 38 ? 3.588 63.238 108.601 1.00 24.36 38 GLN C CA 1
ATOM 2602 C C . GLN C 1 38 ? 4.378 62.137 107.897 1.00 28.22 38 GLN C C 1
ATOM 2603 O O . GLN C 1 38 ? 3.868 61.516 107.052 1.00 27.26 38 GLN C O 1
ATOM 2609 N N . ASP C 1 39 ? 5.630 61.903 108.229 1.00 26.63 39 ASP C N 1
ATOM 2610 C CA . ASP C 1 39 ? 6.347 60.819 107.583 1.00 27.32 39 ASP C CA 1
ATOM 2611 C C . ASP C 1 39 ? 6.458 59.629 108.527 1.00 26.64 39 ASP C C 1
ATOM 2612 O O . ASP C 1 39 ? 7.250 58.731 108.289 1.00 25.12 39 ASP C O 1
ATOM 2617 N N . SER C 1 40 ? 5.644 59.602 109.562 1.00 21.69 40 SER C N 1
ATOM 2618 C CA . SER C 1 40 ? 5.679 58.524 110.560 1.00 25.94 40 SER C CA 1
ATOM 2619 C C . SER C 1 40 ? 6.989 58.492 111.329 1.00 26.22 40 SER C C 1
ATOM 2620 O O . SER C 1 40 ? 7.415 57.453 111.807 1.00 24.98 40 SER C O 1
ATOM 2623 N N . ARG C 1 41 ? 7.653 59.649 111.414 1.00 24.18 41 ARG C N 1
ATOM 2624 C CA . ARG C 1 41 ? 8.871 59.696 112.218 1.00 25.69 41 ARG C CA 1
ATOM 2625 C C . ARG C 1 41 ? 8.564 60.309 113.572 1.00 25.88 41 ARG C C 1
ATOM 2626 O O . ARG C 1 41 ? 7.712 61.160 113.687 1.00 25.21 41 ARG C O 1
ATOM 2634 N N . THR C 1 42 ? 9.316 59.939 114.576 1.00 23.17 42 THR C N 1
ATOM 2635 C CA . THR C 1 42 ? 9.136 60.542 115.866 1.00 17.50 42 THR C CA 1
ATOM 2636 C C . THR C 1 42 ? 10.414 61.271 116.191 1.00 24.05 42 THR C C 1
ATOM 2637 O O . THR C 1 42 ? 11.309 61.350 115.380 1.00 24.41 42 THR C O 1
ATOM 2641 N N . ALA C 1 43 ? 10.472 61.854 117.401 1.00 22.72 43 ALA C N 1
ATOM 2642 C CA . ALA C 1 43 ? 11.645 62.562 117.818 1.00 30.46 43 ALA C CA 1
ATOM 2643 C C . ALA C 1 43 ? 12.912 61.702 117.754 1.00 25.44 43 ALA C C 1
ATOM 2644 O O . ALA C 1 43 ? 13.983 62.240 117.443 1.00 21.78 43 ALA C O 1
ATOM 2646 N N . LEU C 1 44 ? 12.799 60.384 118.028 1.00 19.13 44 LEU C N 1
ATOM 2647 C CA . LEU C 1 44 ? 13.983 59.504 117.973 1.00 21.78 44 LEU C CA 1
ATOM 2648 C C . LEU C 1 44 ? 14.537 59.402 116.578 1.00 21.82 44 LEU C C 1
ATOM 2649 O O . LEU C 1 44 ? 15.738 59.517 116.397 1.00 20.09 44 LEU C O 1
ATOM 2654 N N . HIS C 1 45 ? 13.665 59.270 115.571 1.00 22.98 45 HIS C N 1
ATOM 2655 C CA . HIS C 1 45 ? 14.172 59.161 114.204 1.00 22.25 45 HIS C CA 1
ATOM 2656 C C . HIS C 1 45 ? 14.952 60.413 113.854 1.00 23.64 45 HIS C C 1
ATOM 2657 O O . HIS C 1 45 ? 16.015 60.337 113.223 1.00 18.73 45 HIS C O 1
ATOM 2664 N N . TRP C 1 46 ? 14.388 61.557 114.204 1.00 19.49 46 TRP C N 1
ATOM 2665 C CA . TRP C 1 46 ? 14.985 62.826 113.777 1.00 21.69 46 TRP C CA 1
ATOM 2666 C C . TRP C 1 46 ? 16.307 63.137 114.526 1.00 26.01 46 TRP C C 1
ATOM 2667 O O . TRP C 1 46 ? 17.239 63.728 113.978 1.00 23.03 46 TRP C O 1
ATOM 2678 N N . ALA C 1 47 ? 16.379 62.759 115.783 1.00 21.38 47 ALA C N 1
ATOM 2679 C CA . ALA C 1 47 ? 17.630 62.961 116.550 1.00 26.64 47 ALA C CA 1
ATOM 2680 C C . ALA C 1 47 ? 18.712 62.089 115.965 1.00 24.49 47 ALA C C 1
ATOM 2681 O O . ALA C 1 47 ? 19.862 62.493 115.960 1.00 22.49 47 ALA C O 1
ATOM 2683 N N . CYS C 1 48 ? 18.340 60.886 115.572 1.00 19.55 48 CYS C N 1
ATOM 2684 C CA . CYS C 1 48 ? 19.282 59.989 114.927 1.00 21.58 48 CYS C CA 1
ATOM 2685 C C . CYS C 1 48 ? 19.794 60.546 113.585 1.00 25.92 48 CYS C C 1
ATOM 2686 O O . CYS C 1 48 ? 20.984 60.507 113.284 1.00 22.34 48 CYS C O 1
ATOM 2689 N N . SER C 1 49 ? 18.869 61.110 112.825 1.00 20.85 49 SER C N 1
ATOM 2690 C CA . SER C 1 49 ? 19.161 61.616 111.526 1.00 17.90 49 SER C CA 1
ATOM 2691 C C . SER C 1 49 ? 20.110 62.818 111.607 1.00 24.40 49 SER C C 1
ATOM 2692 O O . SER C 1 49 ? 20.950 63.054 110.689 1.00 27.84 49 SER C O 1
ATOM 2695 N N . ALA C 1 50 ? 20.011 63.595 112.693 1.00 23.85 50 ALA C N 1
ATOM 2696 C CA . ALA C 1 50 ? 20.925 64.774 112.868 1.00 20.14 50 ALA C CA 1
ATOM 2697 C C . ALA C 1 50 ? 22.134 64.520 113.758 1.00 26.51 50 ALA C C 1
ATOM 2698 O O . ALA C 1 50 ? 22.938 65.405 113.963 1.00 27.73 50 ALA C O 1
ATOM 2700 N N . GLY C 1 51 ? 22.238 63.325 114.333 1.00 26.44 51 GLY C N 1
ATOM 2701 C CA . GLY C 1 51 ? 23.402 63.002 115.170 1.00 26.46 51 GLY C CA 1
ATOM 2702 C C . GLY C 1 51 ? 23.474 63.550 116.568 1.00 28.44 51 GLY C C 1
ATOM 2703 O O . GLY C 1 51 ? 24.545 63.577 117.174 1.00 24.51 51 GLY C O 1
ATOM 2704 N N . HIS C 1 52 ? 22.322 63.876 117.163 1.00 26.02 52 HIS C N 1
ATOM 2705 C CA . HIS C 1 52 ? 22.324 64.452 118.504 1.00 25.65 52 HIS C CA 1
ATOM 2706 C C . HIS C 1 52 ? 22.237 63.304 119.480 1.00 21.61 52 HIS C C 1
ATOM 2707 O O . HIS C 1 52 ? 21.149 62.913 120.011 1.00 20.34 52 HIS C O 1
ATOM 2714 N N . THR C 1 53 ? 23.426 62.807 119.811 1.00 23.44 53 THR C N 1
ATOM 2715 C CA . THR C 1 53 ? 23.501 61.662 120.735 1.00 21.19 53 THR C CA 1
ATOM 2716 C C . THR C 1 53 ? 22.793 61.916 122.073 1.00 31.62 53 THR C C 1
ATOM 2717 O O . THR C 1 53 ? 22.102 61.009 122.647 1.00 23.34 53 THR C O 1
ATOM 2721 N N . GLU C 1 54 ? 22.972 63.140 122.597 1.00 24.02 54 GLU C N 1
ATOM 2722 C CA . GLU C 1 54 ? 22.339 63.378 123.879 1.00 28.17 54 GLU C CA 1
ATOM 2723 C C . GLU C 1 54 ? 20.809 63.387 123.810 1.00 21.20 54 GLU C C 1
ATOM 2724 O O . GLU C 1 54 ? 20.138 63.007 124.780 1.00 29.72 54 GLU C O 1
ATOM 2730 N N . ILE C 1 55 ? 20.246 63.912 122.721 1.00 25.71 55 ILE C N 1
ATOM 2731 C CA . ILE C 1 55 ? 18.772 63.829 122.589 1.00 28.64 55 ILE C CA 1
ATOM 2732 C C . ILE C 1 55 ? 18.368 62.367 122.487 1.00 29.07 55 ILE C C 1
ATOM 2733 O O . ILE C 1 55 ? 17.380 61.961 123.125 1.00 25.16 55 ILE C O 1
ATOM 2738 N N . VAL C 1 56 ? 19.122 61.556 121.710 1.00 25.22 56 VAL C N 1
ATOM 2739 C CA . VAL C 1 56 ? 18.821 60.083 121.624 1.00 19.11 56 VAL C CA 1
ATOM 2740 C C . VAL C 1 56 ? 18.912 59.459 123.041 1.00 26.39 56 VAL C C 1
ATOM 2741 O O . VAL C 1 56 ? 18.029 58.687 123.444 1.00 21.08 56 VAL C O 1
ATOM 2745 N N . GLU C 1 57 ? 19.982 59.783 123.806 1.00 25.48 57 GLU C N 1
ATOM 2746 C CA . GLU C 1 57 ? 20.087 59.177 125.159 1.00 27.24 57 GLU C CA 1
ATOM 2747 C C . GLU C 1 57 ? 18.884 59.619 126.067 1.00 29.59 57 GLU C C 1
ATOM 2748 O O . GLU C 1 57 ? 18.287 58.820 126.789 1.00 22.05 57 GLU C O 1
ATOM 2754 N N . PHE C 1 58 ? 18.525 60.885 126.013 1.00 24.23 58 PHE C N 1
ATOM 2755 C CA . PHE C 1 58 ? 17.351 61.271 126.816 1.00 28.49 58 PHE C CA 1
ATOM 2756 C C . PHE C 1 58 ? 16.065 60.433 126.383 1.00 36.43 58 PHE C C 1
ATOM 2757 O O . PHE C 1 58 ? 15.326 59.935 127.240 1.00 28.98 58 PHE C O 1
ATOM 2765 N N . LEU C 1 59 ? 15.798 60.261 125.079 1.00 28.93 59 LEU C N 1
ATOM 2766 C CA . LEU C 1 59 ? 14.573 59.504 124.696 1.00 23.00 59 LEU C CA 1
ATOM 2767 C C . LEU C 1 59 ? 14.717 58.070 125.095 1.00 27.84 59 LEU C C 1
ATOM 2768 O O . LEU C 1 59 ? 13.797 57.461 125.611 1.00 29.14 59 LEU C O 1
ATOM 2773 N N . LEU C 1 60 ? 15.909 57.494 124.926 1.00 31.81 60 LEU C N 1
ATOM 2774 C CA . LEU C 1 60 ? 15.999 56.095 125.366 1.00 29.42 60 LEU C CA 1
ATOM 2775 C C . LEU C 1 60 ? 15.878 56.013 126.906 1.00 30.30 60 LEU C C 1
ATOM 2776 O O . LEU C 1 60 ? 15.375 55.043 127.403 1.00 29.85 60 LEU C O 1
ATOM 2781 N N . GLN C 1 61 ? 16.273 57.057 127.645 1.00 34.26 61 GLN C N 1
ATOM 2782 C CA . GLN C 1 61 ? 16.135 56.997 129.099 1.00 32.92 61 GLN C CA 1
ATOM 2783 C C . GLN C 1 61 ? 14.676 57.060 129.492 1.00 34.57 61 GLN C C 1
ATOM 2784 O O . GLN C 1 61 ? 14.325 56.615 130.564 1.00 31.26 61 GLN C O 1
ATOM 2790 N N . LEU C 1 62 ? 13.838 57.622 128.637 1.00 24.97 62 LEU C N 1
ATOM 2791 C CA . LEU C 1 62 ? 12.416 57.671 128.878 1.00 29.92 62 LEU C CA 1
ATOM 2792 C C . LEU C 1 62 ? 11.773 56.372 128.447 1.00 36.32 62 LEU C C 1
ATOM 2793 O O . LEU C 1 62 ? 10.643 56.183 128.700 1.00 40.15 62 LEU C O 1
ATOM 2798 N N . GLY C 1 63 ? 12.495 55.506 127.729 1.00 32.94 63 GLY C N 1
ATOM 2799 C CA . GLY C 1 63 ? 11.948 54.208 127.321 1.00 35.26 63 GLY C CA 1
ATOM 2800 C C . GLY C 1 63 ? 11.103 54.217 126.053 1.00 28.84 63 GLY C C 1
ATOM 2801 O O . GLY C 1 63 ? 10.285 53.357 125.884 1.00 35.36 63 GLY C O 1
ATOM 2802 N N . VAL C 1 64 ? 11.332 55.125 125.140 1.00 31.48 64 VAL C N 1
ATOM 2803 C CA . VAL C 1 64 ? 10.492 55.156 123.949 1.00 29.87 64 VAL C CA 1
ATOM 2804 C C . VAL C 1 64 ? 10.820 53.893 123.078 1.00 28.37 64 VAL C C 1
ATOM 2805 O O . VAL C 1 64 ? 11.925 53.297 123.221 1.00 27.31 64 VAL C O 1
ATOM 2809 N N . PRO C 1 65 ? 9.903 53.481 122.187 1.00 25.51 65 PRO C N 1
ATOM 2810 C CA . PRO C 1 65 ? 10.126 52.313 121.291 1.00 20.54 65 PRO C CA 1
ATOM 2811 C C . PRO C 1 65 ? 11.405 52.578 120.456 1.00 27.19 65 PRO C C 1
ATOM 2812 O O . PRO C 1 65 ? 11.564 53.635 119.837 1.00 24.24 65 PRO C O 1
ATOM 2816 N N . VAL C 1 66 ? 12.289 51.632 120.336 1.00 21.70 66 VAL C N 1
ATOM 2817 C CA . VAL C 1 66 ? 13.486 51.933 119.568 1.00 20.16 66 VAL C CA 1
ATOM 2818 C C . VAL C 1 66 ? 13.394 51.247 118.198 1.00 17.45 66 VAL C C 1
ATOM 2819 O O . VAL C 1 66 ? 14.256 51.432 117.383 1.00 24.65 66 VAL C O 1
ATOM 2823 N N . ASN C 1 67 ? 12.382 50.439 117.940 1.00 19.36 67 ASN C N 1
ATOM 2824 C CA . ASN C 1 67 ? 12.335 49.730 116.644 1.00 19.50 67 ASN C CA 1
ATOM 2825 C C . ASN C 1 67 ? 11.264 50.145 115.650 1.00 24.88 67 ASN C C 1
ATOM 2826 O O . ASN C 1 67 ? 11.089 49.468 114.649 1.00 26.86 67 ASN C O 1
ATOM 2831 N N . ASP C 1 68 ? 10.549 51.228 115.909 1.00 25.03 68 ASP C N 1
ATOM 2832 C CA . ASP C 1 68 ? 9.451 51.611 114.980 1.00 21.97 68 ASP C CA 1
ATOM 2833 C C . ASP C 1 68 ? 10.078 52.172 113.713 1.00 24.41 68 ASP C C 1
ATOM 2834 O O . ASP C 1 68 ? 11.090 52.842 113.792 1.00 23.41 68 ASP C O 1
ATOM 2839 N N . LYS C 1 69 ? 9.471 51.947 112.546 1.00 21.60 69 LYS C N 1
ATOM 2840 C CA . LYS C 1 69 ? 10.016 52.456 111.281 1.00 24.49 69 LYS C CA 1
ATOM 2841 C C . LYS C 1 69 ? 9.182 53.635 110.813 1.00 26.34 69 LYS C C 1
ATOM 2842 O O . LYS C 1 69 ? 8.009 53.760 111.213 1.00 22.59 69 LYS C O 1
ATOM 2848 N N . ASP C 1 70 ? 9.774 54.478 109.983 1.00 18.57 70 ASP C N 1
ATOM 2849 C CA . ASP C 1 70 ? 9.064 55.606 109.444 1.00 19.94 70 ASP C CA 1
ATOM 2850 C C . ASP C 1 70 ? 8.296 55.095 108.224 1.00 23.38 70 ASP C C 1
ATOM 2851 O O . ASP C 1 70 ? 8.255 53.899 107.968 1.00 21.30 70 ASP C O 1
ATOM 2856 N N . ASP C 1 71 ? 7.702 55.976 107.423 1.00 21.20 71 ASP C N 1
ATOM 2857 C CA . ASP C 1 71 ? 6.927 55.446 106.361 1.00 28.66 71 ASP C CA 1
ATOM 2858 C C . ASP C 1 71 ? 7.712 54.938 105.203 1.00 27.97 71 ASP C C 1
ATOM 2859 O O . ASP C 1 71 ? 7.125 54.451 104.332 1.00 24.75 71 ASP C O 1
ATOM 2864 N N . ALA C 1 72 ? 9.011 55.121 105.173 1.00 24.52 72 ALA C N 1
ATOM 2865 C CA . ALA C 1 72 ? 9.824 54.537 104.105 1.00 24.67 72 ALA C CA 1
ATOM 2866 C C . ALA C 1 72 ? 10.426 53.210 104.694 1.00 31.56 72 ALA C C 1
ATOM 2867 O O . ALA C 1 72 ? 11.226 52.553 104.040 1.00 21.97 72 ALA C O 1
ATOM 2869 N N . GLY C 1 73 ? 10.037 52.844 105.918 1.00 24.56 73 GLY C N 1
ATOM 2870 C CA . GLY C 1 73 ? 10.504 51.595 106.481 1.00 15.37 73 GLY C CA 1
ATOM 2871 C C . GLY C 1 73 ? 11.852 51.707 107.169 1.00 24.89 73 GLY C C 1
ATOM 2872 O O . GLY C 1 73 ? 12.371 50.689 107.608 1.00 20.48 73 GLY C O 1
ATOM 2873 N N . TRP C 1 74 ? 12.342 52.928 107.431 1.00 24.02 74 TRP C N 1
ATOM 2874 C CA . TRP C 1 74 ? 13.632 53.122 108.131 1.00 23.56 74 TRP C CA 1
ATOM 2875 C C . TRP C 1 74 ? 13.481 53.153 109.637 1.00 19.39 74 TRP C C 1
ATOM 2876 O O . TRP C 1 74 ? 12.741 53.959 110.159 1.00 22.39 74 TRP C O 1
ATOM 2887 N N . SER C 1 75 ? 14.228 52.311 110.326 1.00 20.11 75 SER C N 1
ATOM 2888 C CA . SER C 1 75 ? 14.246 52.214 111.774 1.00 18.00 75 SER C CA 1
ATOM 2889 C C . SER C 1 75 ? 15.339 53.201 112.211 1.00 23.10 75 SER C C 1
ATOM 2890 O O . SER C 1 75 ? 16.128 53.726 111.383 1.00 24.72 75 SER C O 1
ATOM 2893 N N . PRO C 1 76 ? 15.307 53.580 113.474 1.00 24.30 76 PRO C N 1
ATOM 2894 C CA . PRO C 1 76 ? 16.343 54.496 113.983 1.00 20.72 76 PRO C CA 1
ATOM 2895 C C . PRO C 1 76 ? 17.731 53.803 113.715 1.00 23.32 76 PRO C C 1
ATOM 2896 O O . PRO C 1 76 ? 18.706 54.520 113.470 1.00 22.38 76 PRO C O 1
ATOM 2900 N N . LEU C 1 77 ? 17.832 52.467 113.850 1.00 21.14 77 LEU C N 1
ATOM 2901 C CA . LEU C 1 77 ? 19.118 51.787 113.578 1.00 23.26 77 LEU C CA 1
ATOM 2902 C C . LEU C 1 77 ? 19.593 51.953 112.083 1.00 24.89 77 LEU C C 1
ATOM 2903 O O . LEU C 1 77 ? 20.758 52.166 111.785 1.00 22.48 77 LEU C O 1
ATOM 2908 N N . HIS C 1 78 ? 18.664 51.873 111.136 1.00 25.35 78 HIS C N 1
ATOM 2909 C CA . HIS C 1 78 ? 19.024 52.157 109.716 1.00 23.65 78 HIS C CA 1
ATOM 2910 C C . HIS C 1 78 ? 19.584 53.564 109.550 1.00 24.84 78 HIS C C 1
ATOM 2911 O O . HIS C 1 78 ? 20.540 53.835 108.835 1.00 20.90 78 HIS C O 1
ATOM 2918 N N . ILE C 1 79 ? 18.895 54.504 110.178 1.00 18.36 79 ILE C N 1
ATOM 2919 C CA . ILE C 1 79 ? 19.247 55.940 109.983 1.00 20.53 79 ILE C CA 1
ATOM 2920 C C . ILE C 1 79 ? 20.624 56.235 110.525 1.00 20.20 79 ILE C C 1
ATOM 2921 O O . ILE C 1 79 ? 21.521 56.769 109.807 1.00 24.28 79 ILE C O 1
ATOM 2926 N N . ALA C 1 80 ? 20.852 55.760 111.759 1.00 23.71 80 ALA C N 1
ATOM 2927 C CA . ALA C 1 80 ? 22.155 56.013 112.389 1.00 24.02 80 ALA C CA 1
ATOM 2928 C C . ALA C 1 80 ? 23.282 55.261 111.696 1.00 20.18 80 ALA C C 1
ATOM 2929 O O . ALA C 1 80 ? 24.418 55.795 111.573 1.00 21.94 80 ALA C O 1
ATOM 2931 N N . ALA C 1 81 ? 22.997 54.033 111.291 1.00 20.28 81 ALA C N 1
ATOM 2932 C CA . ALA C 1 81 ? 24.044 53.238 110.647 1.00 20.75 81 ALA C CA 1
ATOM 2933 C C . ALA C 1 81 ? 24.434 53.903 109.321 1.00 28.27 81 ALA C C 1
ATOM 2934 O O . ALA C 1 81 ? 25.602 54.001 109.000 1.00 25.65 81 ALA C O 1
ATOM 2936 N N . SER C 1 82 ? 23.454 54.369 108.541 1.00 25.86 82 SER C N 1
ATOM 2937 C CA . SER C 1 82 ? 23.781 54.963 107.229 1.00 26.10 82 SER C CA 1
ATOM 2938 C C . SER C 1 82 ? 24.514 56.244 107.460 1.00 23.51 82 SER C C 1
ATOM 2939 O O . SER C 1 82 ? 25.477 56.596 106.783 1.00 27.42 82 SER C O 1
ATOM 2942 N N . ALA C 1 83 ? 23.971 57.047 108.355 1.00 20.17 83 ALA C N 1
ATOM 2943 C CA . ALA C 1 83 ? 24.631 58.324 108.731 1.00 29.61 83 ALA C CA 1
ATOM 2944 C C . ALA C 1 83 ? 26.026 58.225 109.294 1.00 37.77 83 ALA C C 1
ATOM 2945 O O . ALA C 1 83 ? 26.742 59.195 109.320 1.00 31.50 83 ALA C O 1
ATOM 2947 N N . GLY C 1 84 ? 26.401 57.067 109.807 1.00 32.09 84 GLY C N 1
ATOM 2948 C CA . GLY C 1 84 ? 27.718 56.928 110.405 1.00 28.51 84 GLY C CA 1
ATOM 2949 C C . GLY C 1 84 ? 27.755 57.323 111.899 1.00 34.72 84 GLY C C 1
ATOM 2950 O O . GLY C 1 84 ? 28.854 57.558 112.299 1.00 30.57 84 GLY C O 1
ATOM 2969 N N . ASP C 1 86 ? 28.265 56.408 115.170 1.00 25.93 86 ASP C N 1
ATOM 2970 C CA . ASP C 1 86 ? 28.628 55.229 115.949 1.00 23.87 86 ASP C CA 1
ATOM 2971 C C . ASP C 1 86 ? 28.030 55.142 117.310 1.00 25.36 86 ASP C C 1
ATOM 2972 O O . ASP C 1 86 ? 27.590 54.103 117.749 1.00 23.94 86 ASP C O 1
ATOM 2977 N N . GLU C 1 87 ? 28.173 56.231 118.046 1.00 23.64 87 GLU C N 1
ATOM 2978 C CA . GLU C 1 87 ? 27.728 56.262 119.452 1.00 28.64 87 GLU C CA 1
ATOM 2979 C C . GLU C 1 87 ? 26.197 56.053 119.499 1.00 25.50 87 GLU C C 1
ATOM 2980 O O . GLU C 1 87 ? 25.688 55.368 120.370 1.00 23.93 87 GLU C O 1
ATOM 2986 N N . ILE C 1 88 ? 25.485 56.680 118.576 1.00 20.56 88 ILE C N 1
ATOM 2987 C CA . ILE C 1 88 ? 24.031 56.402 118.501 1.00 24.72 88 ILE C CA 1
ATOM 2988 C C . ILE C 1 88 ? 23.722 54.951 118.167 1.00 21.21 88 ILE C C 1
ATOM 2989 O O . ILE C 1 88 ? 22.850 54.283 118.822 1.00 25.48 88 ILE C O 1
ATOM 2994 N N . VAL C 1 89 ? 24.416 54.416 117.174 1.00 22.82 89 VAL C N 1
ATOM 2995 C CA . VAL C 1 89 ? 24.198 53.002 116.841 1.00 21.73 89 VAL C CA 1
ATOM 2996 C C . VAL C 1 89 ? 24.381 52.059 118.098 1.00 25.31 89 VAL C C 1
ATOM 2997 O O . VAL C 1 89 ? 23.692 51.027 118.353 1.00 20.14 89 VAL C O 1
ATOM 3001 N N . LYS C 1 90 ? 25.414 52.399 118.857 1.00 26.84 90 LYS C N 1
ATOM 3002 C CA . LYS C 1 90 ? 25.785 51.579 119.996 1.00 28.99 90 LYS C CA 1
ATOM 3003 C C . LYS C 1 90 ? 24.665 51.689 121.106 1.00 23.01 90 LYS C C 1
ATOM 3004 O O . LYS C 1 90 ? 24.282 50.702 121.653 1.00 24.57 90 LYS C O 1
ATOM 3010 N N . ALA C 1 91 ? 24.121 52.893 121.320 1.00 23.56 91 ALA C N 1
ATOM 3011 C CA . ALA C 1 91 ? 23.098 53.051 122.319 1.00 31.30 91 ALA C CA 1
ATOM 3012 C C . ALA C 1 91 ? 21.830 52.305 121.816 1.00 28.20 91 ALA C C 1
ATOM 3013 O O . ALA C 1 91 ? 21.116 51.617 122.577 1.00 24.99 91 ALA C O 1
ATOM 3015 N N . LEU C 1 92 ? 21.551 52.380 120.509 1.00 26.16 92 LEU C N 1
ATOM 3016 C CA . LEU C 1 92 ? 20.355 51.694 120.011 1.00 21.37 92 LEU C CA 1
ATOM 3017 C C . LEU C 1 92 ? 20.443 50.187 120.209 1.00 22.10 92 LEU C C 1
ATOM 3018 O O . LEU C 1 92 ? 19.474 49.505 120.638 1.00 22.16 92 LEU C O 1
ATOM 3023 N N . LEU C 1 93 ? 21.633 49.658 119.899 1.00 24.48 93 LEU C N 1
ATOM 3024 C CA . LEU C 1 93 ? 21.837 48.203 120.018 1.00 28.39 93 LEU C CA 1
ATOM 3025 C C . LEU C 1 93 ? 21.716 47.762 121.531 1.00 24.25 93 LEU C C 1
ATOM 3026 O O . LEU C 1 93 ? 21.140 46.755 121.850 1.00 30.08 93 LEU C O 1
ATOM 3031 N N . VAL C 1 94 ? 22.371 48.479 122.415 1.00 28.66 94 VAL C N 1
ATOM 3032 C CA . VAL C 1 94 ? 22.219 48.142 123.839 1.00 33.42 94 VAL C CA 1
ATOM 3033 C C . VAL C 1 94 ? 20.673 48.057 124.241 1.00 29.29 94 VAL C C 1
ATOM 3034 O O . VAL C 1 94 ? 20.259 47.183 125.019 1.00 29.69 94 VAL C O 1
ATOM 3038 N N . LYS C 1 95 ? 19.845 48.924 123.660 1.00 28.57 95 LYS C N 1
ATOM 3039 C CA . LYS C 1 95 ? 18.379 48.995 123.948 1.00 26.41 95 LYS C CA 1
ATOM 3040 C C . LYS C 1 95 ? 17.569 48.079 123.115 1.00 27.38 95 LYS C C 1
ATOM 3041 O O . LYS C 1 95 ? 16.341 48.160 123.062 1.00 30.32 95 LYS C O 1
ATOM 3047 N N . GLY C 1 96 ? 18.238 47.163 122.418 1.00 25.01 96 GLY C N 1
ATOM 3048 C CA . GLY C 1 96 ? 17.529 46.163 121.648 1.00 24.49 96 GLY C CA 1
ATOM 3049 C C . GLY C 1 96 ? 17.110 46.476 120.245 1.00 23.35 96 GLY C C 1
ATOM 3050 O O . GLY C 1 96 ? 16.197 45.814 119.805 1.00 28.18 96 GLY C O 1
ATOM 3051 N N . ALA C 1 97 ? 17.739 47.462 119.553 1.00 26.63 97 ALA C N 1
ATOM 3052 C CA . ALA C 1 97 ? 17.356 47.737 118.160 1.00 22.44 97 ALA C CA 1
ATOM 3053 C C . ALA C 1 97 ? 17.546 46.427 117.316 1.00 25.75 97 ALA C C 1
ATOM 3054 O O . ALA C 1 97 ? 18.475 45.641 117.556 1.00 23.16 97 ALA C O 1
ATOM 3056 N N . HIS C 1 98 ? 16.625 46.179 116.397 1.00 21.22 98 HIS C N 1
ATOM 3057 C CA . HIS C 1 98 ? 16.608 44.971 115.574 1.00 19.12 98 HIS C CA 1
ATOM 3058 C C . HIS C 1 98 ? 17.644 45.089 114.395 1.00 21.81 98 HIS C C 1
ATOM 3059 O O . HIS C 1 98 ? 17.472 45.961 113.484 1.00 25.47 98 HIS C O 1
ATOM 3066 N N . VAL C 1 99 ? 18.699 44.256 114.431 1.00 22.41 99 VAL C N 1
ATOM 3067 C CA . VAL C 1 99 ? 19.735 44.364 113.458 1.00 26.02 99 VAL C CA 1
ATOM 3068 C C . VAL C 1 99 ? 19.316 43.954 112.075 1.00 24.37 99 VAL C C 1
ATOM 3069 O O . VAL C 1 99 ? 19.883 44.410 111.080 1.00 26.28 99 VAL C O 1
ATOM 3073 N N . ASN C 1 100 ? 18.362 43.066 111.977 1.00 25.05 100 ASN C N 1
ATOM 3074 C CA . ASN C 1 100 ? 17.918 42.651 110.663 1.00 28.10 100 ASN C CA 1
ATOM 3075 C C . ASN C 1 100 ? 16.663 43.271 110.162 1.00 22.15 100 ASN C C 1
ATOM 3076 O O . ASN C 1 100 ? 15.992 42.758 109.202 1.00 21.61 100 ASN C O 1
ATOM 3081 N N . ALA C 1 101 ? 16.331 44.394 110.743 1.00 27.54 101 ALA C N 1
ATOM 3082 C CA . ALA C 1 101 ? 15.117 45.142 110.272 1.00 25.97 101 ALA C CA 1
ATOM 3083 C C . ALA C 1 101 ? 15.293 45.535 108.747 1.00 31.10 101 ALA C C 1
ATOM 3084 O O . ALA C 1 101 ? 16.400 45.858 108.331 1.00 24.07 101 ALA C O 1
ATOM 3086 N N . VAL C 1 102 ? 14.247 45.545 107.924 1.00 21.97 102 VAL C N 1
ATOM 3087 C CA . VAL C 1 102 ? 14.370 45.911 106.538 1.00 25.69 102 VAL C CA 1
ATOM 3088 C C . VAL C 1 102 ? 13.507 47.035 106.191 1.00 30.49 102 VAL C C 1
ATOM 3089 O O . VAL C 1 102 ? 12.411 47.130 106.729 1.00 23.84 102 VAL C O 1
ATOM 3093 N N . ASN C 1 103 ? 13.991 47.921 105.304 1.00 23.28 103 ASN C N 1
ATOM 3094 C CA . ASN C 1 103 ? 13.165 49.033 104.919 1.00 23.96 103 ASN C CA 1
ATOM 3095 C C . ASN C 1 103 ? 12.482 48.746 103.576 1.00 21.53 103 ASN C C 1
ATOM 3096 O O . ASN C 1 103 ? 12.487 47.600 103.069 1.00 26.42 103 ASN C O 1
ATOM 3101 N N . GLN C 1 104 ? 11.889 49.783 103.019 1.00 23.79 104 GLN C N 1
ATOM 3102 C CA . GLN C 1 104 ? 11.115 49.627 101.744 1.00 25.48 104 GLN C CA 1
ATOM 3103 C C . GLN C 1 104 ? 11.980 49.290 100.584 1.00 37.31 104 GLN C C 1
ATOM 3104 O O . GLN C 1 104 ? 11.479 48.969 99.541 1.00 30.91 104 GLN C O 1
ATOM 3110 N N . ASN C 1 105 ? 13.281 49.457 100.700 1.00 31.85 105 ASN C N 1
ATOM 3111 C CA . ASN C 1 105 ? 14.120 48.980 99.570 1.00 29.96 105 ASN C CA 1
ATOM 3112 C C . ASN C 1 105 ? 14.641 47.548 99.829 1.00 26.14 105 ASN C C 1
ATOM 3113 O O . ASN C 1 105 ? 15.439 46.981 99.053 1.00 27.47 105 ASN C O 1
ATOM 3118 N N . GLY C 1 106 ? 14.161 46.905 100.897 1.00 24.03 106 GLY C N 1
ATOM 3119 C CA . GLY C 1 106 ? 14.657 45.556 101.255 1.00 25.27 106 GLY C CA 1
ATOM 3120 C C . GLY C 1 106 ? 16.020 45.570 102.026 1.00 24.45 106 GLY C C 1
ATOM 3121 O O . GLY C 1 106 ? 16.576 44.556 102.394 1.00 23.21 106 GLY C O 1
ATOM 3122 N N . CYS C 1 107 ? 16.568 46.758 102.225 1.00 24.15 107 CYS C N 1
ATOM 3123 C CA . CYS C 1 107 ? 17.802 46.955 102.962 1.00 17.39 107 CYS C CA 1
ATOM 3124 C C . CYS C 1 107 ? 17.750 46.862 104.475 1.00 27.71 107 CYS C C 1
ATOM 3125 O O . CYS C 1 107 ? 16.696 47.236 105.081 1.00 23.06 107 CYS C O 1
ATOM 3128 N N . THR C 1 108 ? 18.827 46.277 105.038 1.00 20.77 108 THR C N 1
ATOM 3129 C CA . THR C 1 108 ? 19.072 46.193 106.476 1.00 18.83 108 THR C CA 1
ATOM 3130 C C . THR C 1 108 ? 20.071 47.288 106.774 1.00 18.10 108 THR C C 1
ATOM 3131 O O . THR C 1 108 ? 20.683 47.825 105.845 1.00 23.74 108 THR C O 1
ATOM 3135 N N . PRO C 1 109 ? 20.264 47.640 108.076 1.00 21.53 109 PRO C N 1
ATOM 3136 C CA . PRO C 1 109 ? 21.209 48.654 108.476 1.00 21.21 109 PRO C CA 1
ATOM 3137 C C . PRO C 1 109 ? 22.629 48.242 107.887 1.00 22.05 109 PRO C C 1
ATOM 3138 O O . PRO C 1 109 ? 23.386 49.079 107.502 1.00 22.63 109 PRO C O 1
ATOM 3142 N N . LEU C 1 110 ? 22.943 46.954 107.873 1.00 23.46 110 LEU C N 1
ATOM 3143 C CA . LEU C 1 110 ? 24.255 46.522 107.369 1.00 21.62 110 LEU C CA 1
ATOM 3144 C C . LEU C 1 110 ? 24.442 46.934 105.861 1.00 24.91 110 LEU C C 1
ATOM 3145 O O . LEU C 1 110 ? 25.553 47.252 105.415 1.00 18.56 110 LEU C O 1
ATOM 3150 N N . HIS C 1 111 ? 23.366 46.943 105.071 1.00 19.28 111 HIS C N 1
ATOM 3151 C CA . HIS C 1 111 ? 23.537 47.402 103.666 1.00 24.94 111 HIS C CA 1
ATOM 3152 C C . HIS C 1 111 ? 24.107 48.815 103.573 1.00 23.83 111 HIS C C 1
ATOM 3153 O O . HIS C 1 111 ? 25.002 49.098 102.733 1.00 25.88 111 HIS C O 1
ATOM 3160 N N . TYR C 1 112 ? 23.622 49.678 104.469 1.00 16.79 112 TYR C N 1
ATOM 3161 C CA . TYR C 1 112 ? 24.032 51.085 104.450 1.00 18.48 112 TYR C CA 1
ATOM 3162 C C . TYR C 1 112 ? 25.434 51.192 105.047 1.00 18.50 112 TYR C C 1
ATOM 3163 O O . TYR C 1 112 ? 26.267 51.872 104.498 1.00 24.92 112 TYR C O 1
ATOM 3172 N N . ALA C 1 113 ? 25.685 50.492 106.154 1.00 21.95 113 ALA C N 1
ATOM 3173 C CA . ALA C 1 113 ? 27.019 50.585 106.800 1.00 20.75 113 ALA C CA 1
ATOM 3174 C C . ALA C 1 113 ? 28.085 50.168 105.729 1.00 27.05 113 ALA C C 1
ATOM 3175 O O . ALA C 1 113 ? 29.168 50.778 105.603 1.00 23.09 113 ALA C O 1
ATOM 3177 N N . ALA C 1 114 ? 27.776 49.095 105.020 1.00 27.74 114 ALA C N 1
ATOM 3178 C CA . ALA C 1 114 ? 28.690 48.533 104.005 1.00 26.25 114 ALA C CA 1
ATOM 3179 C C . ALA C 1 114 ? 28.908 49.460 102.823 1.00 27.12 114 ALA C C 1
ATOM 3180 O O . ALA C 1 114 ? 30.036 49.692 102.451 1.00 24.65 114 ALA C O 1
ATOM 3182 N N . SER C 1 115 ? 27.820 49.971 102.240 1.00 21.38 115 SER C N 1
ATOM 3183 C CA . SER C 1 115 ? 27.873 50.927 101.126 1.00 23.84 115 SER C CA 1
ATOM 3184 C C . SER C 1 115 ? 28.669 52.175 101.494 1.00 27.08 115 SER C C 1
ATOM 3185 O O . SER C 1 115 ? 29.597 52.607 100.757 1.00 22.35 115 SER C O 1
ATOM 3188 N N . LYS C 1 116 ? 28.424 52.690 102.697 1.00 22.39 116 LYS C N 1
ATOM 3189 C CA . LYS C 1 116 ? 29.106 53.928 103.109 1.00 23.25 116 LYS C CA 1
ATOM 3190 C C . LYS C 1 116 ? 30.426 53.770 103.926 1.00 22.66 116 LYS C C 1
ATOM 3191 O O . LYS C 1 116 ? 30.906 54.683 104.585 1.00 24.79 116 LYS C O 1
ATOM 3197 N N . ASN C 1 117 ? 30.936 52.566 103.963 1.00 21.59 117 ASN C N 1
ATOM 3198 C CA . ASN C 1 117 ? 32.264 52.345 104.547 1.00 25.92 117 ASN C CA 1
ATOM 3199 C C . ASN C 1 117 ? 32.308 52.610 106.019 1.00 26.95 117 ASN C C 1
ATOM 3200 O O . ASN C 1 117 ? 33.323 53.113 106.476 1.00 24.96 117 ASN C O 1
ATOM 3205 N N . ARG C 1 118 ? 31.249 52.246 106.774 1.00 22.38 118 ARG C N 1
ATOM 3206 C CA . ARG C 1 118 ? 31.193 52.455 108.191 1.00 21.81 118 ARG C CA 1
ATOM 3207 C C . ARG C 1 118 ? 31.688 51.168 108.847 1.00 23.10 118 ARG C C 1
ATOM 3208 O O . ARG C 1 118 ? 30.890 50.396 109.363 1.00 24.17 118 ARG C O 1
ATOM 3216 N N . HIS C 1 119 ? 32.987 50.972 108.890 1.00 24.28 119 HIS C N 1
ATOM 3217 C CA . HIS C 1 119 ? 33.483 49.718 109.450 1.00 23.28 119 HIS C CA 1
ATOM 3218 C C . HIS C 1 119 ? 33.104 49.379 110.853 1.00 21.05 119 HIS C C 1
ATOM 3219 O O . HIS C 1 119 ? 32.698 48.264 111.146 1.00 25.18 119 HIS C O 1
ATOM 3226 N N . GLU C 1 120 ? 33.308 50.345 111.748 1.00 26.79 120 GLU C N 1
ATOM 3227 C CA . GLU C 1 120 ? 33.031 50.104 113.134 1.00 31.57 120 GLU C CA 1
ATOM 3228 C C . GLU C 1 120 ? 31.527 49.759 113.344 1.00 26.22 120 GLU C C 1
ATOM 3229 O O . GLU C 1 120 ? 31.193 48.810 114.085 1.00 25.70 120 GLU C O 1
ATOM 3235 N N . ILE C 1 121 ? 30.623 50.449 112.659 1.00 20.35 121 ILE C N 1
ATOM 3236 C CA . ILE C 1 121 ? 29.192 50.100 112.780 1.00 16.71 121 ILE C CA 1
ATOM 3237 C C . ILE C 1 121 ? 28.898 48.719 112.151 1.00 17.59 121 ILE C C 1
ATOM 3238 O O . ILE C 1 121 ? 28.128 47.937 112.685 1.00 25.52 121 ILE C O 1
ATOM 3243 N N . ALA C 1 122 ? 29.584 48.379 111.045 1.00 21.36 122 ALA C N 1
ATOM 3244 C CA . ALA C 1 122 ? 29.308 47.060 110.419 1.00 19.74 122 ALA C CA 1
ATOM 3245 C C . ALA C 1 122 ? 29.663 45.962 111.399 1.00 20.80 122 ALA C C 1
ATOM 3246 O O . ALA C 1 122 ? 28.903 44.975 111.577 1.00 24.23 122 ALA C O 1
ATOM 3248 N N . VAL C 1 123 ? 30.808 46.154 112.038 1.00 22.38 123 VAL C N 1
ATOM 3249 C CA . VAL C 1 123 ? 31.261 45.169 113.071 1.00 27.65 123 VAL C CA 1
ATOM 3250 C C . VAL C 1 123 ? 30.239 45.191 114.187 1.00 24.49 123 VAL C C 1
ATOM 3251 O O . VAL C 1 123 ? 29.831 44.127 114.642 1.00 21.97 123 VAL C O 1
ATOM 3255 N N . MET C 1 124 ? 29.826 46.382 114.660 1.00 25.23 124 MET C N 1
ATOM 3256 C CA . MET C 1 124 ? 28.798 46.323 115.742 1.00 24.07 124 MET C CA 1
ATOM 3257 C C . MET C 1 124 ? 27.585 45.534 115.303 1.00 25.38 124 MET C C 1
ATOM 3258 O O . MET C 1 124 ? 27.066 44.763 116.083 1.00 21.92 124 MET C O 1
ATOM 3263 N N . LEU C 1 125 ? 27.106 45.797 114.079 1.00 24.22 125 LEU C N 1
ATOM 3264 C CA . LEU C 1 125 ? 25.955 45.082 113.584 1.00 23.34 125 LEU C CA 1
ATOM 3265 C C . LEU C 1 125 ? 26.193 43.569 113.496 1.00 35.81 125 LEU C C 1
ATOM 3266 O O . LEU C 1 125 ? 25.303 42.794 113.920 1.00 24.15 125 LEU C O 1
ATOM 3271 N N . LEU C 1 126 ? 27.383 43.131 112.977 1.00 26.14 126 LEU C N 1
ATOM 3272 C CA . LEU C 1 126 ? 27.611 41.685 112.756 1.00 22.83 126 LEU C CA 1
ATOM 3273 C C . LEU C 1 126 ? 27.735 40.969 114.108 1.00 25.16 126 LEU C C 1
ATOM 3274 O O . LEU C 1 126 ? 27.247 39.910 114.248 1.00 26.26 126 LEU C O 1
ATOM 3279 N N . GLU C 1 127 ? 28.396 41.594 115.064 1.00 26.63 127 GLU C N 1
ATOM 3280 C CA . GLU C 1 127 ? 28.572 41.091 116.437 1.00 34.95 127 GLU C CA 1
ATOM 3281 C C . GLU C 1 127 ? 27.181 40.994 117.087 1.00 33.80 127 GLU C C 1
ATOM 3282 O O . GLU C 1 127 ? 26.984 40.136 117.916 1.00 27.85 127 GLU C O 1
ATOM 3288 N N . GLY C 1 128 ? 26.234 41.860 116.689 1.00 30.50 128 GLY C N 1
ATOM 3289 C CA . GLY C 1 128 ? 24.837 41.868 117.244 1.00 26.90 128 GLY C CA 1
ATOM 3290 C C . GLY C 1 128 ? 23.950 40.834 116.535 1.00 23.84 128 GLY C C 1
ATOM 3291 O O . GLY C 1 128 ? 22.732 40.663 116.770 1.00 32.86 128 GLY C O 1
ATOM 3292 N N . GLY C 1 129 ? 24.559 40.086 115.633 1.00 28.66 129 GLY C N 1
ATOM 3293 C CA . GLY C 1 129 ? 23.783 39.070 114.949 1.00 21.73 129 GLY C CA 1
ATOM 3294 C C . GLY C 1 129 ? 23.225 39.446 113.567 1.00 26.17 129 GLY C C 1
ATOM 3295 O O . GLY C 1 129 ? 22.403 38.743 113.022 1.00 27.05 129 GLY C O 1
ATOM 3296 N N . ALA C 1 130 ? 23.693 40.516 112.946 1.00 26.46 130 ALA C N 1
ATOM 3297 C CA . ALA C 1 130 ? 23.180 40.788 111.605 1.00 23.61 130 ALA C CA 1
ATOM 3298 C C . ALA C 1 130 ? 23.494 39.655 110.641 1.00 25.17 130 ALA C C 1
ATOM 3299 O O . ALA C 1 130 ? 24.548 39.083 110.672 1.00 23.16 130 ALA C O 1
ATOM 3301 N N . ASN C 1 131 ? 22.533 39.362 109.777 1.00 26.13 131 ASN C N 1
ATOM 3302 C CA . ASN C 1 131 ? 22.711 38.403 108.713 1.00 23.45 131 ASN C CA 1
ATOM 3303 C C . ASN C 1 131 ? 23.620 39.010 107.557 1.00 21.51 131 ASN C C 1
ATOM 3304 O O . ASN C 1 131 ? 23.179 39.858 106.767 1.00 25.68 131 ASN C O 1
ATOM 3309 N N . PRO C 1 132 ? 24.874 38.579 107.432 1.00 25.57 132 PRO C N 1
ATOM 3310 C CA . PRO C 1 132 ? 25.729 39.151 106.328 1.00 23.89 132 PRO C CA 1
ATOM 3311 C C . PRO C 1 132 ? 25.190 38.919 104.931 1.00 23.48 132 PRO C C 1
ATOM 3312 O O . PRO C 1 132 ? 25.404 39.729 103.938 1.00 24.61 132 PRO C O 1
ATOM 3316 N N . ASP C 1 133 ? 24.382 37.852 104.829 1.00 22.75 133 ASP C N 1
ATOM 3317 C CA . ASP C 1 133 ? 23.741 37.543 103.545 1.00 26.84 133 ASP C CA 1
ATOM 3318 C C . ASP C 1 133 ? 22.370 38.113 103.291 1.00 23.63 133 ASP C C 1
ATOM 3319 O O . ASP C 1 133 ? 21.694 37.719 102.328 1.00 24.41 133 ASP C O 1
ATOM 3324 N N . ALA C 1 134 ? 21.921 39.077 104.110 1.00 24.99 134 ALA C N 1
ATOM 3325 C CA . ALA C 1 134 ? 20.628 39.661 103.808 1.00 23.63 134 ALA C CA 1
ATOM 3326 C C . ALA C 1 134 ? 20.580 40.212 102.372 1.00 22.05 134 ALA C C 1
ATOM 3327 O O . ALA C 1 134 ? 21.538 40.799 101.914 1.00 25.16 134 ALA C O 1
ATOM 3329 N N . LYS C 1 135 ? 19.429 40.069 101.722 1.00 23.09 135 LYS C N 1
ATOM 3330 C CA . LYS C 1 135 ? 19.260 40.470 100.354 1.00 30.05 135 LYS C CA 1
ATOM 3331 C C . LYS C 1 135 ? 18.214 41.519 100.264 1.00 32.60 135 LYS C C 1
ATOM 3332 O O . LYS C 1 135 ? 17.122 41.333 100.836 1.00 24.42 135 LYS C O 1
ATOM 3338 N N . ASP C 1 136 ? 18.537 42.583 99.538 1.00 23.75 136 ASP C N 1
ATOM 3339 C CA . ASP C 1 136 ? 17.546 43.667 99.356 1.00 27.60 136 ASP C CA 1
ATOM 3340 C C . ASP C 1 136 ? 16.523 43.319 98.235 1.00 24.08 136 ASP C C 1
ATOM 3341 O O . ASP C 1 136 ? 16.545 42.200 97.693 1.00 27.03 136 ASP C O 1
ATOM 3346 N N . HIS C 1 137 ? 15.715 44.319 97.826 1.00 17.98 137 HIS C N 1
ATOM 3347 C CA . HIS C 1 137 ? 14.701 43.994 96.830 1.00 28.62 137 HIS C CA 1
ATOM 3348 C C . HIS C 1 137 ? 15.251 43.659 95.449 1.00 36.88 137 HIS C C 1
ATOM 3349 O O . HIS C 1 137 ? 14.512 43.220 94.619 1.00 31.17 137 HIS C O 1
ATOM 3356 N N . TYR C 1 138 ? 16.514 43.879 95.173 1.00 29.91 138 TYR C N 1
ATOM 3357 C CA . TYR C 1 138 ? 17.046 43.558 93.837 1.00 21.29 138 TYR C CA 1
ATOM 3358 C C . TYR C 1 138 ? 18.056 42.393 94.073 1.00 28.05 138 TYR C C 1
ATOM 3359 O O . TYR C 1 138 ? 19.039 42.288 93.360 1.00 29.14 138 TYR C O 1
ATOM 3368 N N . ASP C 1 139 ? 17.834 41.660 95.159 1.00 25.75 139 ASP C N 1
ATOM 3369 C CA . ASP C 1 139 ? 18.648 40.561 95.633 1.00 25.52 139 ASP C CA 1
ATOM 3370 C C . ASP C 1 139 ? 20.126 40.890 95.867 1.00 29.98 139 ASP C C 1
ATOM 3371 O O . ASP C 1 139 ? 20.937 40.001 95.802 1.00 24.73 139 ASP C O 1
ATOM 3376 N N . ALA C 1 140 ? 20.441 42.145 96.163 1.00 28.72 140 ALA C N 1
ATOM 3377 C CA . ALA C 1 140 ? 21.811 42.539 96.423 1.00 29.01 140 ALA C CA 1
ATOM 3378 C C . ALA C 1 140 ? 22.123 42.488 97.897 1.00 29.41 140 ALA C C 1
ATOM 3379 O O . ALA C 1 140 ? 21.270 42.758 98.821 1.00 25.07 140 ALA C O 1
ATOM 3381 N N . THR C 1 141 ? 23.377 42.219 98.156 1.00 25.55 141 THR C N 1
ATOM 3382 C CA . THR C 1 141 ? 23.803 42.057 99.561 1.00 21.40 141 THR C CA 1
ATOM 3383 C C . THR C 1 141 ? 24.709 43.205 99.952 1.00 26.19 141 THR C C 1
ATOM 3384 O O . THR C 1 141 ? 25.075 44.031 99.085 1.00 30.52 141 THR C O 1
ATOM 3388 N N . ALA C 1 142 ? 25.128 43.222 101.225 1.00 23.82 142 ALA C N 1
ATOM 3389 C CA . ALA C 1 142 ? 26.092 44.241 101.603 1.00 31.97 142 ALA C CA 1
ATOM 3390 C C . ALA C 1 142 ? 27.417 44.074 100.775 1.00 25.78 142 ALA C C 1
ATOM 3391 O O . ALA C 1 142 ? 28.071 45.036 100.473 1.00 25.24 142 ALA C O 1
ATOM 3393 N N . MET C 1 143 ? 27.795 42.849 100.489 1.00 24.97 143 MET C N 1
ATOM 3394 C CA . MET C 1 143 ? 28.982 42.644 99.731 1.00 23.42 143 MET C CA 1
ATOM 3395 C C . MET C 1 143 ? 28.904 43.203 98.305 1.00 26.15 143 MET C C 1
ATOM 3396 O O . MET C 1 143 ? 29.915 43.706 97.790 1.00 26.85 143 MET C O 1
ATOM 3401 N N . HIS C 1 144 ? 27.716 43.177 97.674 1.00 19.04 144 HIS C N 1
ATOM 3402 C CA . HIS C 1 144 ? 27.542 43.769 96.380 1.00 21.78 144 HIS C CA 1
ATOM 3403 C C . HIS C 1 144 ? 27.822 45.216 96.455 1.00 23.06 144 HIS C C 1
ATOM 3404 O O . HIS C 1 144 ? 28.466 45.809 95.574 1.00 23.90 144 HIS C O 1
ATOM 3411 N N . ARG C 1 145 ? 27.335 45.807 97.536 1.00 22.87 145 ARG C N 1
ATOM 3412 C CA . ARG C 1 145 ? 27.527 47.228 97.672 1.00 25.60 145 ARG C CA 1
ATOM 3413 C C . ARG C 1 145 ? 29.015 47.546 97.844 1.00 20.67 145 ARG C C 1
ATOM 3414 O O . ARG C 1 145 ? 29.505 48.463 97.198 1.00 26.37 145 ARG C O 1
ATOM 3422 N N . ALA C 1 146 ? 29.652 46.848 98.824 1.00 24.97 146 ALA C N 1
ATOM 3423 C CA . ALA C 1 146 ? 31.045 47.157 99.197 1.00 25.94 146 ALA C CA 1
ATOM 3424 C C . ALA C 1 146 ? 32.046 46.847 98.003 1.00 27.23 146 ALA C C 1
ATOM 3425 O O . ALA C 1 146 ? 32.963 47.628 97.693 1.00 20.65 146 ALA C O 1
ATOM 3427 N N . ALA C 1 147 ? 31.827 45.721 97.330 1.00 21.13 147 ALA C N 1
ATOM 3428 C CA . ALA C 1 147 ? 32.615 45.316 96.207 1.00 29.47 147 ALA C CA 1
ATOM 3429 C C . ALA C 1 147 ? 32.498 46.366 95.036 1.00 28.86 147 ALA C C 1
ATOM 3430 O O . ALA C 1 147 ? 33.526 46.744 94.451 1.00 26.45 147 ALA C O 1
ATOM 3432 N N . ALA C 1 148 ? 31.276 46.789 94.707 1.00 26.28 148 ALA C N 1
ATOM 3433 C CA . ALA C 1 148 ? 31.069 47.738 93.618 1.00 28.27 148 ALA C CA 1
ATOM 3434 C C . ALA C 1 148 ? 31.775 49.055 93.839 1.00 27.93 148 ALA C C 1
ATOM 3435 O O . ALA C 1 148 ? 32.348 49.650 92.914 1.00 25.20 148 ALA C O 1
ATOM 3437 N N . LYS C 1 149 ? 31.702 49.523 95.086 1.00 23.31 149 LYS C N 1
ATOM 3438 C CA . LYS C 1 149 ? 32.242 50.802 95.486 1.00 24.43 149 LYS C CA 1
ATOM 3439 C C . LYS C 1 149 ? 33.738 50.809 95.794 1.00 29.45 149 LYS C C 1
ATOM 3440 O O . LYS C 1 149 ? 34.323 51.865 95.906 1.00 25.56 149 LYS C O 1
ATOM 3446 N N . GLY C 1 150 ? 34.344 49.643 95.910 1.00 24.54 150 GLY C N 1
ATOM 3447 C CA . GLY C 1 150 ? 35.770 49.598 96.211 1.00 25.00 150 GLY C CA 1
ATOM 3448 C C . GLY C 1 150 ? 36.069 49.715 97.685 1.00 28.23 150 GLY C C 1
ATOM 3449 O O . GLY C 1 150 ? 37.145 50.259 98.075 1.00 25.60 150 GLY C O 1
ATOM 3450 N N . ASN C 1 151 ? 35.151 49.209 98.522 1.00 21.96 151 ASN C N 1
ATOM 3451 C CA . ASN C 1 151 ? 35.347 49.279 99.974 1.00 26.38 151 ASN C CA 1
ATOM 3452 C C . ASN C 1 151 ? 36.055 47.984 100.428 1.00 28.53 151 ASN C C 1
ATOM 3453 O O . ASN C 1 151 ? 35.471 47.083 101.010 1.00 22.54 151 ASN C O 1
ATOM 3458 N N . LEU C 1 152 ? 37.341 47.927 100.193 1.00 23.37 152 LEU C N 1
ATOM 3459 C CA . LEU C 1 152 ? 38.097 46.686 100.470 1.00 19.34 152 LEU C CA 1
ATOM 3460 C C . LEU C 1 152 ? 38.015 46.228 101.890 1.00 22.16 152 LEU C C 1
ATOM 3461 O O . LEU C 1 152 ? 37.783 45.039 102.134 1.00 22.97 152 LEU C O 1
ATOM 3466 N N . LYS C 1 153 ? 38.374 47.108 102.827 1.00 25.16 153 LYS C N 1
ATOM 3467 C CA . LYS C 1 153 ? 38.366 46.652 104.192 1.00 21.36 153 LYS C CA 1
ATOM 3468 C C . LYS C 1 153 ? 36.937 46.194 104.552 1.00 25.39 153 LYS C C 1
ATOM 3469 O O . LYS C 1 153 ? 36.771 45.250 105.334 1.00 23.93 153 LYS C O 1
ATOM 3475 N N . MET C 1 154 ? 35.921 46.851 104.013 1.00 20.99 154 MET C N 1
ATOM 3476 C CA . MET C 1 154 ? 34.552 46.410 104.350 1.00 18.79 154 MET C CA 1
ATOM 3477 C C . MET C 1 154 ? 34.300 44.988 103.782 1.00 23.98 154 MET C C 1
ATOM 3478 O O . MET C 1 154 ? 33.578 44.135 104.416 1.00 24.44 154 MET C O 1
ATOM 3483 N N . VAL C 1 155 ? 34.901 44.717 102.634 1.00 23.80 155 VAL C N 1
ATOM 3484 C CA . VAL C 1 155 ? 34.737 43.351 102.027 1.00 21.85 155 VAL C CA 1
ATOM 3485 C C . VAL C 1 155 ? 35.466 42.346 102.980 1.00 21.74 155 VAL C C 1
ATOM 3486 O O . VAL C 1 155 ? 34.975 41.273 103.215 1.00 23.56 155 VAL C O 1
ATOM 3490 N N . HIS C 1 156 ? 36.653 42.685 103.447 1.00 21.66 156 HIS C N 1
ATOM 3491 C CA . HIS C 1 156 ? 37.396 41.855 104.497 1.00 19.22 156 HIS C CA 1
ATOM 3492 C C . HIS C 1 156 ? 36.529 41.647 105.730 1.00 27.75 156 HIS C C 1
ATOM 3493 O O . HIS C 1 156 ? 36.393 40.511 106.203 1.00 25.07 156 HIS C O 1
ATOM 3500 N N . ILE C 1 157 ? 35.912 42.733 106.246 1.00 20.09 157 ILE C N 1
ATOM 3501 C CA . ILE C 1 157 ? 35.035 42.508 107.373 1.00 18.61 157 ILE C CA 1
ATOM 3502 C C . ILE C 1 157 ? 33.899 41.565 107.117 1.00 23.78 157 ILE C C 1
ATOM 3503 O O . ILE C 1 157 ? 33.638 40.668 107.897 1.00 23.35 157 ILE C O 1
ATOM 3508 N N . LEU C 1 158 ? 33.216 41.741 105.986 1.00 20.88 158 LEU C N 1
ATOM 3509 C CA . LEU C 1 158 ? 32.127 40.883 105.680 1.00 22.32 158 LEU C CA 1
ATOM 3510 C C . LEU C 1 158 ? 32.586 39.382 105.586 1.00 24.93 158 LEU C C 1
ATOM 3511 O O . LEU C 1 158 ? 31.871 38.475 106.077 1.00 21.87 158 LEU C O 1
ATOM 3516 N N . LEU C 1 159 ? 33.720 39.118 104.903 1.00 22.11 159 LEU C N 1
ATOM 3517 C CA . LEU C 1 159 ? 34.168 37.735 104.692 1.00 26.61 159 LEU C CA 1
ATOM 3518 C C . LEU C 1 159 ? 34.448 37.086 106.068 1.00 24.96 159 LEU C C 1
ATOM 3519 O O . LEU C 1 159 ? 34.164 35.936 106.316 1.00 30.79 159 LEU C O 1
ATOM 3524 N N . PHE C 1 160 ? 35.009 37.890 106.951 1.00 27.19 160 PHE C N 1
ATOM 3525 C CA . PHE C 1 160 ? 35.393 37.450 108.261 1.00 27.64 160 PHE C CA 1
ATOM 3526 C C . PHE C 1 160 ? 34.158 36.990 109.016 1.00 33.64 160 PHE C C 1
ATOM 3527 O O . PHE C 1 160 ? 34.296 36.122 109.828 1.00 27.66 160 PHE C O 1
ATOM 3535 N N . TYR C 1 161 ? 32.980 37.575 108.752 1.00 21.27 161 TYR C N 1
ATOM 3536 C CA . TYR C 1 161 ? 31.761 37.181 109.428 1.00 25.83 161 TYR C CA 1
ATOM 3537 C C . TYR C 1 161 ? 31.023 36.208 108.522 1.00 25.52 161 TYR C C 1
ATOM 3538 O O . TYR C 1 161 ? 29.820 36.038 108.609 1.00 31.97 161 TYR C O 1
ATOM 3547 N N . LYS C 1 162 ? 31.763 35.584 107.621 1.00 31.18 162 LYS C N 1
ATOM 3548 C CA . LYS C 1 162 ? 31.206 34.534 106.756 1.00 38.79 162 LYS C CA 1
ATOM 3549 C C . LYS C 1 162 ? 30.146 34.843 105.725 1.00 37.01 162 LYS C C 1
ATOM 3550 O O . LYS C 1 162 ? 29.302 33.986 105.380 1.00 32.83 162 LYS C O 1
ATOM 3556 N N . ALA C 1 163 ? 30.187 36.043 105.206 1.00 23.53 163 ALA C N 1
ATOM 3557 C CA . ALA C 1 163 ? 29.223 36.439 104.138 1.00 19.38 163 ALA C CA 1
ATOM 3558 C C . ALA C 1 163 ? 29.581 35.568 102.927 1.00 29.08 163 ALA C C 1
ATOM 3559 O O . ALA C 1 163 ? 30.754 35.312 102.712 1.00 30.15 163 ALA C O 1
ATOM 3561 N N . SER C 1 164 ? 28.580 35.177 102.127 1.00 27.45 164 SER C N 1
ATOM 3562 C CA . SER C 1 164 ? 28.744 34.395 100.892 1.00 29.81 164 SER C CA 1
ATOM 3563 C C . SER C 1 164 ? 29.181 35.276 99.795 1.00 26.13 164 SER C C 1
ATOM 3564 O O . SER C 1 164 ? 28.715 36.329 99.709 1.00 27.90 164 SER C O 1
ATOM 3567 N N . THR C 1 165 ? 29.993 34.786 98.891 1.00 20.96 165 THR C N 1
ATOM 3568 C CA . THR C 1 165 ? 30.510 35.653 97.884 1.00 30.02 165 THR C CA 1
ATOM 3569 C C . THR C 1 165 ? 29.794 35.342 96.608 1.00 31.78 165 THR C C 1
ATOM 3570 O O . THR C 1 165 ? 29.956 36.030 95.652 1.00 30.22 165 THR C O 1
ATOM 3574 N N . ASN C 1 166 ? 28.977 34.323 96.538 1.00 29.31 166 ASN C N 1
ATOM 3575 C CA . ASN C 1 166 ? 28.431 34.050 95.231 1.00 29.71 166 ASN C CA 1
ATOM 3576 C C . ASN C 1 166 ? 26.936 34.318 95.057 1.00 30.92 166 ASN C C 1
ATOM 3577 O O . ASN C 1 166 ? 26.303 33.819 94.143 1.00 35.22 166 ASN C O 1
ATOM 3582 N N . ILE C 1 167 ? 26.360 35.174 95.878 1.00 26.07 167 ILE C N 1
ATOM 3583 C CA . ILE C 1 167 ? 24.932 35.525 95.708 1.00 25.15 167 ILE C CA 1
ATOM 3584 C C . ILE C 1 167 ? 24.742 36.403 94.509 1.00 23.94 167 ILE C C 1
ATOM 3585 O O . ILE C 1 167 ? 25.506 37.277 94.318 1.00 28.61 167 ILE C O 1
ATOM 3590 N N . GLN C 1 168 ? 23.737 36.112 93.670 1.00 25.13 168 GLN C N 1
ATOM 3591 C CA . GLN C 1 168 ? 23.441 36.861 92.444 1.00 24.36 168 GLN C CA 1
ATOM 3592 C C . GLN C 1 168 ? 22.306 37.810 92.620 1.00 31.13 168 GLN C C 1
ATOM 3593 O O . GLN C 1 168 ? 21.340 37.417 93.143 1.00 25.33 168 GLN C O 1
ATOM 3599 N N . ASP C 1 169 ? 22.455 39.068 92.234 1.00 31.67 169 ASP C N 1
ATOM 3600 C CA . ASP C 1 169 ? 21.393 40.000 92.315 1.00 28.54 169 ASP C CA 1
ATOM 3601 C C . ASP C 1 169 ? 20.420 39.684 91.155 1.00 29.34 169 ASP C C 1
ATOM 3602 O O . ASP C 1 169 ? 20.579 38.691 90.471 1.00 28.24 169 ASP C O 1
ATOM 3607 N N . THR C 1 170 ? 19.395 40.487 90.981 1.00 25.38 170 THR C N 1
ATOM 3608 C CA . THR C 1 170 ? 18.408 40.237 89.909 1.00 28.62 170 THR C CA 1
ATOM 3609 C C . THR C 1 170 ? 18.976 40.412 88.488 1.00 38.61 170 THR C C 1
ATOM 3610 O O . THR C 1 170 ? 18.258 40.119 87.547 1.00 34.53 170 THR C O 1
ATOM 3614 N N . GLU C 1 171 ? 20.177 41.016 88.319 1.00 37.12 171 GLU C N 1
ATOM 3615 C CA . GLU C 1 171 ? 20.794 41.149 86.965 1.00 30.33 171 GLU C CA 1
ATOM 3616 C C . GLU C 1 171 ? 21.762 39.950 86.770 1.00 26.43 171 GLU C C 1
ATOM 3617 O O . GLU C 1 171 ? 22.452 39.907 85.805 1.00 35.48 171 GLU C O 1
ATOM 3623 N N . GLY C 1 172 ? 21.717 39.019 87.744 1.00 28.10 172 GLY C N 1
ATOM 3624 C CA . GLY C 1 172 ? 22.546 37.863 87.843 1.00 26.53 172 GLY C CA 1
ATOM 3625 C C . GLY C 1 172 ? 23.976 38.139 88.293 1.00 31.21 172 GLY C C 1
ATOM 3626 O O . GLY C 1 172 ? 24.842 37.270 88.330 1.00 28.53 172 GLY C O 1
ATOM 3627 N N . ASN C 1 173 ? 24.226 39.347 88.731 1.00 30.26 173 ASN C N 1
ATOM 3628 C CA . ASN C 1 173 ? 25.606 39.695 89.155 1.00 27.64 173 ASN C CA 1
ATOM 3629 C C . ASN C 1 173 ? 25.967 39.268 90.578 1.00 28.68 173 ASN C C 1
ATOM 3630 O O . ASN C 1 173 ? 25.164 39.372 91.492 1.00 26.10 173 ASN C O 1
ATOM 3635 N N . THR C 1 174 ? 27.174 38.742 90.781 1.00 26.80 174 THR C N 1
ATOM 3636 C CA . THR C 1 174 ? 27.635 38.434 92.116 1.00 24.12 174 THR C CA 1
ATOM 3637 C C . THR C 1 174 ? 28.517 39.640 92.447 1.00 25.24 174 THR C C 1
ATOM 3638 O O . THR C 1 174 ? 28.751 40.541 91.599 1.00 27.57 174 THR C O 1
ATOM 3642 N N . PRO C 1 175 ? 28.965 39.704 93.714 1.00 23.77 175 PRO C N 1
ATOM 3643 C CA . PRO C 1 175 ? 29.850 40.851 94.038 1.00 22.90 175 PRO C CA 1
ATOM 3644 C C . PRO C 1 175 ? 31.116 40.892 93.099 1.00 24.46 175 PRO C C 1
ATOM 3645 O O . PRO C 1 175 ? 31.637 41.979 92.811 1.00 25.62 175 PRO C O 1
ATOM 3649 N N . LEU C 1 176 ? 31.628 39.705 92.692 1.00 26.29 176 LEU C N 1
ATOM 3650 C CA . LEU C 1 176 ? 32.826 39.650 91.804 1.00 30.05 176 LEU C CA 1
ATOM 3651 C C . LEU C 1 176 ? 32.544 40.347 90.439 1.00 22.95 176 LEU C C 1
ATOM 3652 O O . LEU C 1 176 ? 33.375 41.111 89.950 1.00 23.03 176 LEU C O 1
ATOM 3657 N N . HIS C 1 177 ? 31.360 40.086 89.816 1.00 24.44 177 HIS C N 1
ATOM 3658 C CA . HIS C 1 177 ? 31.029 40.817 88.616 1.00 23.13 177 HIS C CA 1
ATOM 3659 C C . HIS C 1 177 ? 31.161 42.325 88.813 1.00 31.47 177 HIS C C 1
ATOM 3660 O O . HIS C 1 177 ? 31.700 43.062 87.962 1.00 24.79 177 HIS C O 1
ATOM 3667 N N . LEU C 1 178 ? 30.535 42.803 89.911 1.00 25.74 178 LEU C N 1
ATOM 3668 C CA . LEU C 1 178 ? 30.496 44.208 90.231 1.00 24.00 178 LEU C CA 1
ATOM 3669 C C . LEU C 1 178 ? 31.918 44.794 90.428 1.00 23.75 178 LEU C C 1
ATOM 3670 O O . LEU C 1 178 ? 32.288 45.835 89.829 1.00 28.05 178 LEU C O 1
ATOM 3675 N N . ALA C 1 179 ? 32.766 44.044 91.147 1.00 22.92 179 ALA C N 1
ATOM 3676 C CA . ALA C 1 179 ? 34.107 44.531 91.363 1.00 24.74 179 ALA C CA 1
ATOM 3677 C C . ALA C 1 179 ? 34.774 44.573 89.926 1.00 24.93 179 ALA C C 1
ATOM 3678 O O . ALA C 1 179 ? 35.431 45.557 89.601 1.00 24.08 179 ALA C O 1
ATOM 3680 N N . CYS C 1 180 ? 34.575 43.547 89.079 1.00 24.31 180 CYS C N 1
ATOM 3681 C CA . CYS C 1 180 ? 35.222 43.558 87.725 1.00 26.19 180 CYS C CA 1
ATOM 3682 C C . CYS C 1 180 ? 34.745 44.698 86.823 1.00 32.96 180 CYS C C 1
ATOM 3683 O O . CYS C 1 180 ? 35.518 45.445 86.136 1.00 26.37 180 CYS C O 1
ATOM 3686 N N . ASP C 1 181 ? 33.445 44.902 86.918 1.00 25.82 181 ASP C N 1
ATOM 3687 C CA . ASP C 1 181 ? 32.787 45.920 86.080 1.00 30.20 181 ASP C CA 1
ATOM 3688 C C . ASP C 1 181 ? 33.278 47.334 86.429 1.00 32.23 181 ASP C C 1
ATOM 3689 O O . ASP C 1 181 ? 33.326 48.218 85.539 1.00 34.91 181 ASP C O 1
ATOM 3694 N N . GLU C 1 182 ? 33.657 47.559 87.687 1.00 26.70 182 GLU C N 1
ATOM 3695 C CA . GLU C 1 182 ? 34.041 48.921 88.060 1.00 30.07 182 GLU C CA 1
ATOM 3696 C C . GLU C 1 182 ? 35.487 48.988 88.285 1.00 25.51 182 GLU C C 1
ATOM 3697 O O . GLU C 1 182 ? 35.987 49.917 88.955 1.00 24.32 182 GLU C O 1
ATOM 3703 N N . GLU C 1 183 ? 36.162 47.951 87.842 1.00 26.82 183 GLU C N 1
ATOM 3704 C CA . GLU C 1 183 ? 37.576 47.906 87.978 1.00 35.56 183 GLU C CA 1
ATOM 3705 C C . GLU C 1 183 ? 38.116 47.917 89.381 1.00 33.94 183 GLU C C 1
ATOM 3706 O O . GLU C 1 183 ? 39.185 48.508 89.586 1.00 30.15 183 GLU C O 1
ATOM 3712 N N . ARG C 1 184 ? 37.451 47.279 90.343 1.00 30.45 184 ARG C N 1
ATOM 3713 C CA . ARG C 1 184 ? 37.961 47.240 91.700 1.00 22.91 184 ARG C CA 1
ATOM 3714 C C . ARG C 1 184 ? 38.920 46.105 91.758 1.00 26.53 184 ARG C C 1
ATOM 3715 O O . ARG C 1 184 ? 38.608 44.993 92.190 1.00 26.84 184 ARG C O 1
ATOM 3723 N N . VAL C 1 185 ? 40.155 46.358 91.347 1.00 28.62 185 VAL C N 1
ATOM 3724 C CA . VAL C 1 185 ? 41.124 45.244 91.315 1.00 22.85 185 VAL C CA 1
ATOM 3725 C C . VAL C 1 185 ? 41.423 44.550 92.614 1.00 26.09 185 VAL C C 1
ATOM 3726 O O . VAL C 1 185 ? 41.475 43.356 92.633 1.00 27.09 185 VAL C O 1
ATOM 3730 N N . GLU C 1 186 ? 41.745 45.319 93.670 1.00 26.38 186 GLU C N 1
ATOM 3731 C CA . GLU C 1 186 ? 42.070 44.658 94.912 1.00 25.31 186 GLU C CA 1
ATOM 3732 C C . GLU C 1 186 ? 40.846 43.856 95.424 1.00 31.31 186 GLU C C 1
ATOM 3733 O O . GLU C 1 186 ? 41.012 42.764 95.957 1.00 28.16 186 GLU C O 1
ATOM 3739 N N . GLU C 1 187 ? 39.629 44.383 95.228 1.00 23.65 187 GLU C N 1
ATOM 3740 C CA . GLU C 1 187 ? 38.486 43.660 95.733 1.00 21.48 187 GLU C CA 1
ATOM 3741 C C . GLU C 1 187 ? 38.274 42.345 94.948 1.00 18.74 187 GLU C C 1
ATOM 3742 O O . GLU C 1 187 ? 38.034 41.312 95.598 1.00 20.41 187 GLU C O 1
ATOM 3748 N N . ALA C 1 188 ? 38.402 42.433 93.630 1.00 24.38 188 ALA C N 1
ATOM 3749 C CA . ALA C 1 188 ? 38.204 41.275 92.696 1.00 30.51 188 ALA C CA 1
ATOM 3750 C C . ALA C 1 188 ? 39.176 40.194 93.093 1.00 25.09 188 ALA C C 1
ATOM 3751 O O . ALA C 1 188 ? 38.770 39.054 93.318 1.00 25.39 188 ALA C O 1
ATOM 3753 N N . LYS C 1 189 ? 40.427 40.566 93.377 1.00 35.04 189 LYS C N 1
ATOM 3754 C CA . LYS C 1 189 ? 41.410 39.532 93.753 1.00 31.76 189 LYS C CA 1
ATOM 3755 C C . LYS C 1 189 ? 41.152 38.942 95.071 1.00 27.89 189 LYS C C 1
ATOM 3756 O O . LYS C 1 189 ? 41.149 37.713 95.212 1.00 32.21 189 LYS C O 1
ATOM 3762 N N . PHE C 1 190 ? 40.853 39.812 96.027 1.00 28.59 190 PHE C N 1
ATOM 3763 C CA . PHE C 1 190 ? 40.512 39.287 97.336 1.00 25.42 190 PHE C CA 1
ATOM 3764 C C . PHE C 1 190 ? 39.353 38.326 97.241 1.00 25.23 190 PHE C C 1
ATOM 3765 O O . PHE C 1 190 ? 39.377 37.204 97.825 1.00 25.05 190 PHE C O 1
ATOM 3773 N N . LEU C 1 191 ? 38.321 38.730 96.484 1.00 24.70 191 LEU C N 1
ATOM 3774 C CA . LEU C 1 191 ? 37.123 37.860 96.412 1.00 22.20 191 LEU C CA 1
ATOM 3775 C C . LEU C 1 191 ? 37.512 36.444 95.842 1.00 34.78 191 LEU C C 1
ATOM 3776 O O . LEU C 1 191 ? 37.127 35.459 96.366 1.00 26.44 191 LEU C O 1
ATOM 3781 N N . VAL C 1 192 ? 38.255 36.376 94.740 1.00 29.53 192 VAL C N 1
ATOM 3782 C CA . VAL C 1 192 ? 38.624 35.075 94.135 1.00 33.52 192 VAL C CA 1
ATOM 3783 C C . VAL C 1 192 ? 39.382 34.204 95.125 1.00 33.63 192 VAL C C 1
ATOM 3784 O O . VAL C 1 192 ? 39.117 33.015 95.280 1.00 34.44 192 VAL C O 1
ATOM 3788 N N . THR C 1 193 ? 40.313 34.824 95.799 1.00 29.63 193 THR C N 1
ATOM 3789 C CA . THR C 1 193 ? 41.106 34.182 96.849 1.00 37.86 193 THR C CA 1
ATOM 3790 C C . THR C 1 193 ? 40.263 33.612 97.997 1.00 49.16 193 THR C C 1
ATOM 3791 O O . THR C 1 193 ? 40.711 32.697 98.674 1.00 43.12 193 THR C O 1
ATOM 3795 N N . GLN C 1 194 ? 39.063 34.165 98.239 1.00 37.17 194 GLN C N 1
ATOM 3796 C CA . GLN C 1 194 ? 38.185 33.707 99.299 1.00 27.40 194 GLN C CA 1
ATOM 3797 C C . GLN C 1 194 ? 37.018 32.867 98.738 1.00 30.22 194 GLN C C 1
ATOM 3798 O O . GLN C 1 194 ? 36.042 32.655 99.441 1.00 37.55 194 GLN C O 1
ATOM 3804 N N . GLY C 1 195 ? 37.062 32.465 97.465 1.00 36.81 195 GLY C N 1
ATOM 3805 C CA . GLY C 1 195 ? 35.992 31.591 96.949 1.00 33.28 195 GLY C CA 1
ATOM 3806 C C . GLY C 1 195 ? 34.984 32.095 95.923 1.00 35.94 195 GLY C C 1
ATOM 3807 O O . GLY C 1 195 ? 34.091 31.312 95.479 1.00 32.44 195 GLY C O 1
ATOM 3808 N N . ALA C 1 196 ? 35.060 33.390 95.575 1.00 31.04 196 ALA C N 1
ATOM 3809 C CA . ALA C 1 196 ? 34.178 33.874 94.551 1.00 25.14 196 ALA C CA 1
ATOM 3810 C C . ALA C 1 196 ? 34.459 33.078 93.258 1.00 23.01 196 ALA C C 1
ATOM 3811 O O . ALA C 1 196 ? 35.607 32.956 92.858 1.00 28.09 196 ALA C O 1
ATOM 3813 N N . SER C 1 197 ? 33.405 32.615 92.578 1.00 32.65 197 SER C N 1
ATOM 3814 C CA . SER C 1 197 ? 33.562 31.911 91.341 1.00 30.70 197 SER C CA 1
ATOM 3815 C C . SER C 1 197 ? 33.768 32.855 90.114 1.00 40.03 197 SER C C 1
ATOM 3816 O O . SER C 1 197 ? 33.068 33.841 89.959 1.00 28.34 197 SER C O 1
ATOM 3819 N N . ILE C 1 198 ? 34.736 32.521 89.243 1.00 29.95 198 ILE C N 1
ATOM 3820 C CA . ILE C 1 198 ? 34.998 33.271 88.037 1.00 31.16 198 ILE C CA 1
ATOM 3821 C C . ILE C 1 198 ? 34.159 32.662 86.931 1.00 33.03 198 ILE C C 1
ATOM 3822 O O . ILE C 1 198 ? 34.235 33.150 85.767 1.00 33.20 198 ILE C O 1
ATOM 3827 N N . TYR C 1 199 ? 33.313 31.660 87.282 1.00 26.71 199 TYR C N 1
ATOM 3828 C CA . TYR C 1 199 ? 32.446 30.957 86.258 1.00 28.93 199 TYR C CA 1
ATOM 3829 C C . TYR C 1 199 ? 30.988 31.291 86.173 1.00 37.62 199 TYR C C 1
ATOM 3830 O O . TYR C 1 199 ? 30.293 30.913 85.209 1.00 27.63 199 TYR C O 1
ATOM 3839 N N . ILE C 1 200 ? 30.476 31.941 87.190 1.00 29.65 200 ILE C N 1
ATOM 3840 C CA . ILE C 1 200 ? 29.072 32.200 87.150 1.00 27.75 200 ILE C CA 1
ATOM 3841 C C . ILE C 1 200 ? 28.673 33.239 86.147 1.00 30.38 200 ILE C C 1
ATOM 3842 O O . ILE C 1 200 ? 29.277 34.293 86.058 1.00 32.46 200 ILE C O 1
ATOM 3847 N N . GLU C 1 201 ? 27.625 32.981 85.384 1.00 26.01 201 GLU C N 1
ATOM 3848 C CA . GLU C 1 201 ? 27.164 33.960 84.415 1.00 32.37 201 GLU C CA 1
ATOM 3849 C C . GLU C 1 201 ? 26.036 34.868 84.895 1.00 33.72 201 GLU C C 1
ATOM 3850 O O . GLU C 1 201 ? 25.106 34.384 85.551 1.00 34.59 201 GLU C O 1
ATOM 3856 N N . ASN C 1 202 ? 26.106 36.173 84.573 1.00 27.43 202 ASN C N 1
ATOM 3857 C CA . ASN C 1 202 ? 24.989 37.001 84.942 1.00 34.56 202 ASN C CA 1
ATOM 3858 C C . ASN C 1 202 ? 23.898 36.850 83.886 1.00 41.18 202 ASN C C 1
ATOM 3859 O O . ASN C 1 202 ? 23.979 36.013 82.967 1.00 36.96 202 ASN C O 1
ATOM 3864 N N . LYS C 1 203 ? 22.924 37.734 83.944 1.00 36.88 203 LYS C N 1
ATOM 3865 C CA . LYS C 1 203 ? 21.833 37.609 83.015 1.00 37.12 203 LYS C CA 1
ATOM 3866 C C . LYS C 1 203 ? 22.159 37.967 81.599 1.00 45.39 203 LYS C C 1
ATOM 3867 O O . LYS C 1 203 ? 21.395 37.635 80.736 1.00 38.56 203 LYS C O 1
ATOM 3873 N N . GLU C 1 204 ? 23.282 38.637 81.353 1.00 37.19 204 GLU C N 1
ATOM 3874 C CA . GLU C 1 204 ? 23.626 39.003 79.979 1.00 34.20 204 GLU C CA 1
ATOM 3875 C C . GLU C 1 204 ? 24.579 37.896 79.528 1.00 30.85 204 GLU C C 1
ATOM 3876 O O . GLU C 1 204 ? 25.359 38.085 78.634 1.00 36.04 204 GLU C O 1
ATOM 3882 N N . GLU C 1 205 ? 24.583 36.798 80.254 1.00 38.60 205 GLU C N 1
ATOM 3883 C CA . GLU C 1 205 ? 25.433 35.704 79.919 1.00 34.15 205 GLU C CA 1
ATOM 3884 C C . GLU C 1 205 ? 26.974 35.894 80.017 1.00 50.36 205 GLU C C 1
ATOM 3885 O O . GLU C 1 205 ? 27.792 35.224 79.283 1.00 35.87 205 GLU C O 1
ATOM 3891 N N . LYS C 1 206 ? 27.387 36.771 80.922 1.00 34.67 206 LYS C N 1
ATOM 3892 C CA . LYS C 1 206 ? 28.809 36.971 81.082 1.00 28.42 206 LYS C CA 1
ATOM 3893 C C . LYS C 1 206 ? 29.322 36.520 82.422 1.00 29.99 206 LYS C C 1
ATOM 3894 O O . LYS C 1 206 ? 28.638 36.767 83.449 1.00 30.29 206 LYS C O 1
ATOM 3900 N N . THR C 1 207 ? 30.470 35.851 82.450 1.00 23.97 207 THR C N 1
ATOM 3901 C CA . THR C 1 207 ? 31.136 35.557 83.717 1.00 24.46 207 THR C CA 1
ATOM 3902 C C . THR C 1 207 ? 31.890 36.899 84.190 1.00 21.64 207 THR C C 1
ATOM 3903 O O . THR C 1 207 ? 32.037 37.885 83.455 1.00 27.48 207 THR C O 1
ATOM 3907 N N . PRO C 1 208 ? 32.454 36.893 85.389 1.00 23.79 208 PRO C N 1
ATOM 3908 C CA . PRO C 1 208 ? 33.136 38.114 85.832 1.00 24.28 208 PRO C CA 1
ATOM 3909 C C . PRO C 1 208 ? 34.377 38.389 84.945 1.00 32.19 208 PRO C C 1
ATOM 3910 O O . PRO C 1 208 ? 34.737 39.563 84.659 1.00 32.08 208 PRO C O 1
ATOM 3914 N N . LEU C 1 209 ? 34.970 37.294 84.458 1.00 26.27 209 LEU C N 1
ATOM 3915 C CA . LEU C 1 209 ? 36.092 37.399 83.526 1.00 30.43 209 LEU C CA 1
ATOM 3916 C C . LEU C 1 209 ? 35.683 38.107 82.215 1.00 30.05 209 LEU C C 1
ATOM 3917 O O . LEU C 1 209 ? 36.442 38.899 81.717 1.00 32.11 209 LEU C O 1
ATOM 3922 N N . GLN C 1 210 ? 34.509 37.818 81.634 1.00 25.15 210 GLN C N 1
ATOM 3923 C CA . GLN C 1 210 ? 34.077 38.491 80.430 1.00 30.93 210 GLN C CA 1
ATOM 3924 C C . GLN C 1 210 ? 33.699 39.956 80.707 1.00 37.07 210 GLN C C 1
ATOM 3925 O O . GLN C 1 210 ? 33.719 40.777 79.786 1.00 31.77 210 GLN C O 1
ATOM 3931 N N . VAL C 1 211 ? 33.397 40.282 81.982 1.00 32.25 211 VAL C N 1
ATOM 3932 C CA . VAL C 1 211 ? 33.114 41.670 82.362 1.00 26.13 211 VAL C CA 1
ATOM 3933 C C . VAL C 1 211 ? 34.414 42.438 82.537 1.00 30.73 211 VAL C C 1
ATOM 3934 O O . VAL C 1 211 ? 34.527 43.615 82.163 1.00 37.12 211 VAL C O 1
ATOM 3938 N N . ALA C 1 212 ? 35.412 41.778 83.093 1.00 25.09 212 ALA C N 1
ATOM 3939 C CA . ALA C 1 212 ? 36.738 42.441 83.403 1.00 31.25 212 ALA C CA 1
ATOM 3940 C C . ALA C 1 212 ? 37.598 42.935 82.231 1.00 33.30 212 ALA C C 1
ATOM 3941 O O . ALA C 1 212 ? 37.625 42.277 81.178 1.00 34.13 212 ALA C O 1
ATOM 3943 N N . LYS C 1 213 ? 38.334 44.040 82.414 1.00 33.99 213 LYS C N 1
ATOM 3944 C CA . LYS C 1 213 ? 39.271 44.462 81.373 1.00 35.58 213 LYS C CA 1
ATOM 3945 C C . LYS C 1 213 ? 40.291 43.317 81.316 1.00 32.82 213 LYS C C 1
ATOM 3946 O O . LYS C 1 213 ? 40.363 42.491 82.229 1.00 33.38 213 LYS C O 1
ATOM 3952 N N . GLY C 1 214 ? 41.109 43.298 80.265 1.00 35.47 214 GLY C N 1
ATOM 3953 C CA . GLY C 1 214 ? 42.005 42.183 80.089 1.00 29.88 214 GLY C CA 1
ATOM 3954 C C . GLY C 1 214 ? 43.059 41.885 81.096 1.00 27.01 214 GLY C C 1
ATOM 3955 O O . GLY C 1 214 ? 43.326 40.696 81.461 1.00 31.44 214 GLY C O 1
ATOM 3956 N N . GLY C 1 215 ? 43.670 42.953 81.593 1.00 31.78 215 GLY C N 1
ATOM 3957 C CA . GLY C 1 215 ? 44.718 42.715 82.566 1.00 36.96 215 GLY C CA 1
ATOM 3958 C C . GLY C 1 215 ? 44.160 42.065 83.841 1.00 26.84 215 GLY C C 1
ATOM 3959 O O . GLY C 1 215 ? 44.648 41.018 84.287 1.00 39.40 215 GLY C O 1
ATOM 3960 N N . LEU C 1 216 ? 43.072 42.641 84.335 1.00 33.99 216 LEU C N 1
ATOM 3961 C CA . LEU C 1 216 ? 42.466 42.130 85.574 1.00 30.48 216 LEU C CA 1
ATOM 3962 C C . LEU C 1 216 ? 42.019 40.717 85.247 1.00 31.14 216 LEU C C 1
ATOM 3963 O O . LEU C 1 216 ? 42.288 39.804 86.018 1.00 33.13 216 LEU C O 1
ATOM 3968 N N . GLY C 1 217 ? 41.274 40.552 84.136 1.00 29.79 217 GLY C N 1
ATOM 3969 C CA . GLY C 1 217 ? 40.800 39.218 83.755 1.00 27.51 217 GLY C CA 1
ATOM 3970 C C . GLY C 1 217 ? 41.873 38.166 83.810 1.00 30.77 217 GLY C C 1
ATOM 3971 O O . GLY C 1 217 ? 41.640 37.046 84.314 1.00 32.75 217 GLY C O 1
ATOM 3972 N N . LEU C 1 218 ? 43.092 38.512 83.364 1.00 31.40 218 LEU C N 1
ATOM 3973 C CA . LEU C 1 218 ? 44.155 37.530 83.400 1.00 31.98 218 LEU C CA 1
ATOM 3974 C C . LEU C 1 218 ? 44.618 37.197 84.776 1.00 35.88 218 LEU C C 1
ATOM 3975 O O . LEU C 1 218 ? 45.001 36.059 85.097 1.00 32.53 218 LEU C O 1
ATOM 3980 N N . ILE C 1 219 ? 44.668 38.211 85.605 1.00 31.79 219 ILE C N 1
ATOM 3981 C CA . ILE C 1 219 ? 45.127 37.985 86.953 1.00 24.82 219 ILE C CA 1
ATOM 3982 C C . ILE C 1 219 ? 44.123 37.097 87.748 1.00 28.34 219 ILE C C 1
ATOM 3983 O O . ILE C 1 219 ? 44.482 36.171 88.535 1.00 25.08 219 ILE C O 1
ATOM 3988 N N . LEU C 1 220 ? 42.870 37.381 87.551 1.00 26.86 220 LEU C N 1
ATOM 3989 C CA . LEU C 1 220 ? 41.837 36.583 88.229 1.00 26.95 220 LEU C CA 1
ATOM 3990 C C . LEU C 1 220 ? 41.884 35.155 87.736 1.00 32.94 220 LEU C C 1
ATOM 3991 O O . LEU C 1 220 ? 41.741 34.183 88.545 1.00 28.17 220 LEU C O 1
ATOM 3996 N N . LYS C 1 221 ? 42.187 34.985 86.447 1.00 31.47 221 LYS C N 1
ATOM 3997 C CA . LYS C 1 221 ? 42.189 33.561 85.970 1.00 29.93 221 LYS C CA 1
ATOM 3998 C C . LYS C 1 221 ? 43.284 32.832 86.687 1.00 29.78 221 LYS C C 1
ATOM 3999 O O . LYS C 1 221 ? 43.137 31.683 87.187 1.00 38.33 221 LYS C O 1
ATOM 4005 N N . ARG C 1 222 ? 44.410 33.518 86.790 1.00 41.83 222 ARG C N 1
ATOM 4006 C CA . ARG C 1 222 ? 45.551 32.916 87.422 1.00 48.22 222 ARG C CA 1
ATOM 4007 C C . ARG C 1 222 ? 45.232 32.602 88.890 1.00 45.54 222 ARG C C 1
ATOM 4008 O O . ARG C 1 222 ? 45.433 31.487 89.302 1.00 45.39 222 ARG C O 1
ATOM 4016 N N . LEU C 1 223 ? 44.732 33.571 89.668 1.00 35.42 223 LEU C N 1
ATOM 4017 C CA . LEU C 1 223 ? 44.393 33.275 91.030 1.00 34.98 223 LEU C CA 1
ATOM 4018 C C . LEU C 1 223 ? 43.436 32.086 91.142 1.00 38.67 223 LEU C C 1
ATOM 4019 O O . LEU C 1 223 ? 43.659 31.173 91.930 1.00 46.59 223 LEU C O 1
ATOM 4024 N N . ALA C 1 224 ? 42.352 32.094 90.381 1.00 30.09 224 ALA C N 1
ATOM 4025 C CA . ALA C 1 224 ? 41.382 30.998 90.388 1.00 33.12 224 ALA C CA 1
ATOM 4026 C C . ALA C 1 224 ? 42.104 29.633 90.181 1.00 39.22 224 ALA C C 1
ATOM 4027 O O . ALA C 1 224 ? 41.797 28.598 90.863 1.00 38.02 224 ALA C O 1
ATOM 4029 N N . GLU C 1 225 ? 43.020 29.603 89.207 1.00 36.58 225 GLU C N 1
ATOM 4030 C CA . GLU C 1 225 ? 43.689 28.314 88.972 1.00 44.00 225 GLU C CA 1
ATOM 4031 C C . GLU C 1 225 ? 44.633 28.028 90.215 1.00 45.66 225 GLU C C 1
ATOM 4032 O O . GLU C 1 225 ? 44.806 26.873 90.598 1.00 58.42 225 GLU C O 1
ATOM 4038 N N . GLY C 1 226 ? 45.165 29.058 90.883 1.00 39.22 226 GLY C N 1
ATOM 4039 C CA . GLY C 1 226 ? 45.963 28.789 92.076 1.00 45.80 226 GLY C CA 1
ATOM 4040 C C . GLY C 1 226 ? 45.005 28.057 93.040 1.00 50.94 226 GLY C C 1
ATOM 4041 O O . GLY C 1 226 ? 45.187 26.922 93.421 1.00 56.41 226 GLY C O 1
ATOM 4042 N N . GLU C 1 227 ? 43.889 28.681 93.370 1.00 50.60 227 GLU C N 1
ATOM 4043 C CA . GLU C 1 227 ? 42.957 28.113 94.321 1.00 45.04 227 GLU C CA 1
ATOM 4044 C C . GLU C 1 227 ? 42.440 26.747 94.053 1.00 56.00 227 GLU C C 1
ATOM 4045 O O . GLU C 1 227 ? 42.307 25.951 94.980 1.00 51.84 227 GLU C O 1
ATOM 4051 N N . GLU C 1 228 ? 42.057 26.504 92.800 1.00 42.97 228 GLU C N 1
ATOM 4052 C CA . GLU C 1 228 ? 41.495 25.217 92.443 1.00 56.59 228 GLU C CA 1
ATOM 4053 C C . GLU C 1 228 ? 42.420 24.026 92.583 1.00 64.31 228 GLU C C 1
ATOM 4054 O O . GLU C 1 228 ? 41.919 22.882 92.731 1.00 63.05 228 GLU C O 1
ATOM 4060 N N . ALA C 1 229 ? 43.738 24.307 92.541 1.00 58.15 229 ALA C N 1
ATOM 4061 C CA . ALA C 1 229 ? 44.802 23.290 92.622 1.00 71.50 229 ALA C CA 1
ATOM 4062 C C . ALA C 1 229 ? 45.144 22.995 94.070 1.00 75.18 229 ALA C C 1
ATOM 4063 O O . ALA C 1 229 ? 45.310 21.832 94.430 1.00 70.49 229 ALA C O 1
ATOM 4065 N N . SER C 1 230 ? 45.244 24.050 94.885 1.00 78.10 230 SER C N 1
ATOM 4066 C CA . SER C 1 230 ? 45.525 23.919 96.320 1.00 86.95 230 SER C CA 1
ATOM 4067 C C . SER C 1 230 ? 44.224 23.748 97.127 1.00 94.18 230 SER C C 1
ATOM 4068 O O . SER C 1 230 ? 43.148 23.595 96.545 1.00 96.04 230 SER C O 1
ATOM 4071 N N . MET C 1 231 ? 44.340 23.813 98.465 1.00 104.16 231 MET C N 1
ATOM 4072 C CA . MET C 1 231 ? 43.219 23.674 99.451 1.00 107.93 231 MET C CA 1
ATOM 4073 C C . MET C 1 231 ? 42.338 22.371 99.384 1.00 110.18 231 MET C C 1
ATOM 4074 O O . MET C 1 231 ? 41.091 22.526 99.216 1.00 103.82 231 MET C O 1
ATOM 4080 N N . MET D 2 1 ? 22.756 54.053 82.041 1.00 77.37 336 MET D N 1
ATOM 4081 C CA . MET D 2 1 ? 24.219 54.090 81.699 1.00 78.96 336 MET D CA 1
ATOM 4082 C C . MET D 2 1 ? 25.013 53.201 82.685 1.00 75.88 336 MET D C 1
ATOM 4083 O O . MET D 2 1 ? 24.415 52.487 83.539 1.00 75.23 336 MET D O 1
ATOM 4088 N N . ASP D 2 2 ? 26.347 53.277 82.536 1.00 50.83 337 ASP D N 1
ATOM 4089 C CA . ASP D 2 2 ? 27.360 52.558 83.328 1.00 54.68 337 ASP D CA 1
ATOM 4090 C C . ASP D 2 2 ? 27.280 52.862 84.874 1.00 53.30 337 ASP D C 1
ATOM 4091 O O . ASP D 2 2 ? 27.366 54.027 85.261 1.00 44.63 337 ASP D O 1
ATOM 4096 N N . ARG D 2 3 ? 27.202 51.838 85.736 1.00 48.51 338 ARG D N 1
ATOM 4097 C CA . ARG D 2 3 ? 27.059 52.065 87.190 1.00 43.76 338 ARG D CA 1
ATOM 4098 C C . ARG D 2 3 ? 28.101 53.023 87.815 1.00 41.36 338 ARG D C 1
ATOM 4099 O O . ARG D 2 3 ? 27.735 53.916 88.594 1.00 40.12 338 ARG D O 1
ATOM 4107 N N . ARG D 2 4 ? 29.376 52.915 87.448 1.00 32.42 339 ARG D N 1
ATOM 4108 C CA . ARG D 2 4 ? 30.326 53.809 88.008 1.00 40.63 339 ARG D CA 1
ATOM 4109 C C . ARG D 2 4 ? 30.112 55.267 87.607 1.00 51.63 339 ARG D C 1
ATOM 4110 O O . ARG D 2 4 ? 30.298 56.170 88.430 1.00 46.64 339 ARG D O 1
ATOM 4118 N N . GLN D 2 5 ? 29.720 55.496 86.358 1.00 47.64 340 GLN D N 1
ATOM 4119 C CA . GLN D 2 5 ? 29.505 56.850 85.835 1.00 43.23 340 GLN D CA 1
ATOM 4120 C C . GLN D 2 5 ? 28.282 57.497 86.514 1.00 39.81 340 GLN D C 1
ATOM 4121 O O . GLN D 2 5 ? 28.328 58.658 86.936 1.00 31.92 340 GLN D O 1
ATOM 4127 N N . LYS D 2 6 ? 27.191 56.732 86.570 1.00 34.47 341 LYS D N 1
ATOM 4128 C CA . LYS D 2 6 ? 25.927 57.050 87.273 1.00 36.55 341 LYS D CA 1
ATOM 4129 C C . LYS D 2 6 ? 26.162 57.554 88.726 1.00 29.47 341 LYS D C 1
ATOM 4130 O O . LYS D 2 6 ? 25.643 58.576 89.206 1.00 38.25 341 LYS D O 1
ATOM 4136 N N . ARG D 2 7 ? 27.016 56.844 89.406 1.00 35.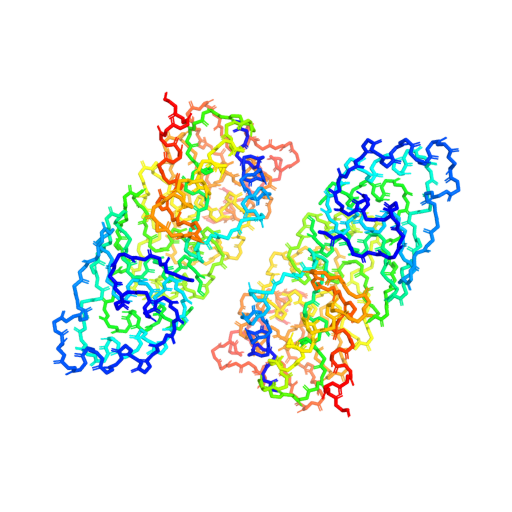14 342 ARG D N 1
ATOM 4137 C CA . ARG D 2 7 ? 27.329 57.187 90.750 1.00 28.37 342 ARG D CA 1
ATOM 4138 C C . ARG D 2 7 ? 28.127 58.466 90.698 1.00 34.65 342 ARG D C 1
ATOM 4139 O O . ARG D 2 7 ? 27.977 59.334 91.503 1.00 29.90 342 ARG D O 1
ATOM 4147 N N . LEU D 2 8 ? 29.015 58.581 89.756 1.00 37.28 343 LEU D N 1
ATOM 4148 C CA . LEU D 2 8 ? 29.817 59.789 89.663 1.00 38.22 343 LEU D CA 1
ATOM 4149 C C . LEU D 2 8 ? 28.952 61.027 89.475 1.00 32.76 343 LEU D C 1
ATOM 4150 O O . LEU D 2 8 ? 29.160 62.074 90.148 1.00 35.84 343 LEU D O 1
ATOM 4155 N N . ILE D 2 9 ? 27.965 60.911 88.597 1.00 36.38 344 ILE D N 1
ATOM 4156 C CA . ILE D 2 9 ? 27.020 62.016 88.361 1.00 44.51 344 ILE D CA 1
ATOM 4157 C C . ILE D 2 9 ? 26.175 62.325 89.608 1.00 42.78 344 ILE D C 1
ATOM 4158 O O . ILE D 2 9 ? 26.207 63.456 90.094 1.00 50.05 344 ILE D O 1
ATOM 4163 N N . PHE D 2 10 ? 25.427 61.339 90.119 1.00 40.20 345 PHE D N 1
ATOM 4164 C CA . PHE D 2 10 ? 24.658 61.533 91.357 1.00 31.90 345 PHE D CA 1
ATOM 4165 C C . PHE D 2 10 ? 25.525 62.243 92.358 1.00 32.34 345 PHE D C 1
ATOM 4166 O O . PHE D 2 10 ? 25.198 63.279 92.946 1.00 47.17 345 PHE D O 1
ATOM 4174 N N . SER D 2 11 ? 26.717 61.706 92.495 1.00 36.51 346 SER D N 1
ATOM 4175 C CA . SER D 2 11 ? 27.607 62.164 93.479 1.00 31.18 346 SER D CA 1
ATOM 4176 C C . SER D 2 11 ? 28.027 63.618 93.260 1.00 52.34 346 SER D C 1
ATOM 4177 O O . SER D 2 11 ? 27.971 64.435 94.196 1.00 50.76 346 SER D O 1
ATOM 4180 N N . THR D 2 12 ? 28.431 63.945 92.032 1.00 47.60 347 THR D N 1
ATOM 4181 C CA . THR D 2 12 ? 28.826 65.293 91.698 1.00 43.09 347 THR D CA 1
ATOM 4182 C C . THR D 2 12 ? 27.678 66.342 91.909 1.00 37.16 347 THR D C 1
ATOM 4183 O O . THR D 2 12 ? 27.826 67.377 92.565 1.00 47.59 347 THR D O 1
ATOM 4187 N N . ILE D 2 13 ? 26.501 66.069 91.425 1.00 49.58 348 ILE D N 1
ATOM 4188 C CA . ILE D 2 13 ? 25.486 67.044 91.638 1.00 36.71 348 ILE D CA 1
ATOM 4189 C C . ILE D 2 13 ? 25.058 67.202 93.117 1.00 61.72 348 ILE D C 1
ATOM 4190 O O . ILE D 2 13 ? 25.124 68.313 93.673 1.00 48.91 348 ILE D O 1
ATOM 4195 N N . THR D 2 14 ? 24.620 66.110 93.763 1.00 51.29 349 THR D N 1
ATOM 4196 C CA . THR D 2 14 ? 24.127 66.216 95.127 1.00 50.96 349 THR D CA 1
ATOM 4197 C C . THR D 2 14 ? 25.249 66.778 96.000 1.00 62.44 349 THR D C 1
ATOM 4198 O O . THR D 2 14 ? 25.076 67.084 97.197 1.00 57.47 349 THR D O 1
ATOM 4202 N N . SER D 2 15 ? 26.433 66.899 95.430 1.00 63.93 350 SER D N 1
ATOM 4203 C CA . SER D 2 15 ? 27.487 67.461 96.242 1.00 64.42 350 SER D CA 1
ATOM 4204 C C . SER D 2 15 ? 27.194 68.909 96.491 1.00 59.55 350 SER D C 1
ATOM 4205 O O . SER D 2 15 ? 27.675 69.475 97.429 1.00 50.71 350 SER D O 1
ATOM 4208 N N . LYS D 2 16 ? 26.436 69.548 95.634 1.00 68.38 351 LYS D N 1
ATOM 4209 C CA . LYS D 2 16 ? 26.190 70.946 95.911 1.00 77.12 351 LYS D CA 1
ATOM 4210 C C . LYS D 2 16 ? 24.922 71.118 96.714 1.00 65.22 351 LYS D C 1
ATOM 4211 O O . LYS D 2 16 ? 24.515 72.223 97.001 1.00 78.51 351 LYS D O 1
ATOM 4217 N N . MET D 2 17 ? 24.349 69.993 97.116 1.00 55.72 352 MET D N 1
ATOM 4218 C CA . MET D 2 17 ? 23.131 69.968 97.903 1.00 57.77 352 MET D CA 1
ATOM 4219 C C . MET D 2 17 ? 23.279 69.681 99.382 1.00 59.01 352 MET D C 1
ATOM 4220 O O . MET D 2 17 ? 24.337 69.301 99.903 1.00 53.00 352 MET D O 1
ATOM 4225 N N . ASN D 2 18 ? 22.200 69.914 100.083 1.00 55.60 353 ASN D N 1
ATOM 4226 C CA . ASN D 2 18 ? 22.222 69.652 101.487 1.00 58.68 353 ASN D CA 1
ATOM 4227 C C . ASN D 2 18 ? 21.268 68.476 101.640 1.00 57.59 353 ASN D C 1
ATOM 4228 O O . ASN D 2 18 ? 20.078 68.651 101.459 1.00 43.78 353 ASN D O 1
ATOM 4233 N N . LEU D 2 19 ? 21.820 67.294 101.940 1.00 52.09 354 LEU D N 1
ATOM 4234 C CA . LEU D 2 19 ? 21.069 66.038 102.075 1.00 50.58 354 LEU D CA 1
ATOM 4235 C C . LEU D 2 19 ? 21.137 65.519 103.521 1.00 45.67 354 LEU D C 1
ATOM 4236 O O . LEU D 2 19 ? 22.148 65.724 104.226 1.00 45.26 354 LEU D O 1
ATOM 4241 N N . SER D 2 20 ? 20.097 64.823 103.980 1.00 41.97 355 SER D N 1
ATOM 4242 C CA . SER D 2 20 ? 20.178 64.359 105.345 1.00 44.99 355 SER D CA 1
ATOM 4243 C C . SER D 2 20 ? 21.268 63.266 105.385 1.00 40.91 355 SER D C 1
ATOM 4244 O O . SER D 2 20 ? 21.509 62.563 104.401 1.00 35.08 355 SER D O 1
ATOM 4247 N N . GLU D 2 21 ? 22.007 63.551 106.563 1.00 37.49 356 GLU D N 1
ATOM 4248 C CA . GLU D 2 21 ? 23.205 62.786 106.813 1.00 36.72 356 GLU D CA 1
ATOM 4249 C C . GLU D 2 21 ? 22.916 61.349 106.451 1.00 40.64 356 GLU D C 1
ATOM 4250 O O . GLU D 2 21 ? 23.841 60.534 106.187 1.00 27.95 356 GLU D O 1
ATOM 4256 N N . GLU D 2 22 ? 21.555 60.554 106.426 1.00 32.03 357 GLU D N 1
ATOM 4257 C CA . GLU D 2 22 ? 21.322 59.112 106.203 1.00 33.54 357 GLU D CA 1
ATOM 4258 C C . GLU D 2 22 ? 21.081 58.783 104.756 1.00 37.47 357 GLU D C 1
ATOM 4259 O O . GLU D 2 22 ? 21.051 57.626 104.400 1.00 25.89 357 GLU D O 1
ATOM 4265 N N . VAL D 2 23 ? 20.815 59.609 103.871 1.00 27.35 358 VAL D N 1
ATOM 4266 C CA . VAL D 2 23 ? 20.551 59.221 102.466 1.00 34.37 358 VAL D CA 1
ATOM 4267 C C . VAL D 2 23 ? 21.693 58.395 101.866 1.00 31.44 358 VAL D C 1
ATOM 4268 O O . VAL D 2 23 ? 22.868 58.680 102.135 1.00 32.07 358 VAL D O 1
ATOM 4272 N N . ASP D 2 24 ? 21.360 57.401 101.040 1.00 29.93 359 ASP D N 1
ATOM 4273 C CA . ASP D 2 24 ? 22.405 56.655 100.433 1.00 30.62 359 ASP D CA 1
ATOM 4274 C C . ASP D 2 24 ? 22.012 56.544 98.965 1.00 28.52 359 ASP D C 1
ATOM 4275 O O . ASP D 2 24 ? 21.155 55.771 98.671 1.00 29.15 359 ASP D O 1
ATOM 4280 N N . LEU D 2 25 ? 22.714 57.281 98.064 1.00 24.29 360 LEU D N 1
ATOM 4281 C CA . LEU D 2 25 ? 22.427 57.245 96.626 1.00 31.83 360 LEU D CA 1
ATOM 4282 C C . LEU D 2 25 ? 22.705 55.871 95.987 1.00 34.13 360 LEU D C 1
ATOM 4283 O O . LEU D 2 25 ? 22.177 55.601 94.930 1.00 24.16 360 LEU D O 1
ATOM 4288 N N . GLU D 2 26 ? 23.384 54.944 96.674 1.00 23.99 361 GLU D N 1
ATOM 4289 C CA . GLU D 2 26 ? 23.655 53.635 96.024 1.00 27.48 361 GLU D CA 1
ATOM 4290 C C . GLU D 2 26 ? 22.386 52.871 95.778 1.00 34.77 361 GLU D C 1
ATOM 4291 O O . GLU D 2 26 ? 22.321 51.993 94.923 1.00 30.37 361 GLU D O 1
ATOM 4297 N N . ASP D 2 27 ? 21.368 53.159 96.585 1.00 27.04 362 ASP D N 1
ATOM 4298 C CA . ASP D 2 27 ? 20.145 52.434 96.446 1.00 26.58 362 ASP D CA 1
ATOM 4299 C C . ASP D 2 27 ? 19.583 52.734 95.062 1.00 34.35 362 ASP D C 1
ATOM 4300 O O . ASP D 2 27 ? 18.869 51.912 94.533 1.00 31.26 362 ASP D O 1
ATOM 4305 N N . TYR D 2 28 ? 19.792 53.951 94.551 1.00 28.75 363 TYR D N 1
ATOM 4306 C CA . TYR D 2 28 ? 19.289 54.279 93.214 1.00 32.52 363 TYR D CA 1
ATOM 4307 C C . TYR D 2 28 ? 20.393 53.858 92.193 1.00 39.10 363 TYR D C 1
ATOM 4308 O O . TYR D 2 28 ? 20.147 53.137 91.237 1.00 35.55 363 TYR D O 1
ATOM 4317 N N . VAL D 2 29 ? 21.619 54.266 92.438 1.00 31.97 364 VAL D N 1
ATOM 4318 C CA . VAL D 2 29 ? 22.717 53.892 91.545 1.00 30.68 364 VAL D CA 1
ATOM 4319 C C . VAL D 2 29 ? 22.697 52.385 91.228 1.00 34.58 364 VAL D C 1
ATOM 4320 O O . VAL D 2 29 ? 23.024 51.987 90.077 1.00 31.74 364 VAL D O 1
ATOM 4324 N N . ALA D 2 30 ? 22.286 51.534 92.175 1.00 29.51 365 ALA D N 1
ATOM 4325 C CA . ALA D 2 30 ? 22.350 50.086 91.888 1.00 33.63 365 ALA D CA 1
ATOM 4326 C C . ALA D 2 30 ? 21.118 49.526 91.176 1.00 36.89 365 ALA D C 1
ATOM 4327 O O . ALA D 2 30 ? 21.053 48.367 90.827 1.00 33.90 365 ALA D O 1
ATOM 4329 N N . ARG D 2 31 ? 20.099 50.330 91.020 1.00 38.38 366 ARG D N 1
ATOM 4330 C CA . ARG D 2 31 ? 18.959 49.818 90.329 1.00 38.49 366 ARG D CA 1
ATOM 4331 C C . ARG D 2 31 ? 19.265 49.507 88.858 1.00 41.93 366 ARG D C 1
ATOM 4332 O O . ARG D 2 31 ? 20.054 50.201 88.160 1.00 41.09 366 ARG D O 1
ATOM 4340 N N . PRO D 2 32 ? 18.624 48.475 88.344 1.00 40.23 367 PRO D N 1
ATOM 4341 C CA . PRO D 2 32 ? 18.876 48.141 86.946 1.00 48.35 367 PRO D CA 1
ATOM 4342 C C . PRO D 2 32 ? 17.951 48.948 86.052 1.00 54.28 367 PRO D C 1
ATOM 4343 O O . PRO D 2 32 ? 17.026 48.387 85.504 1.00 68.72 367 PRO D O 1
ATOM 4347 N N . ASP D 2 33 ? 18.140 50.260 85.957 1.00 55.60 368 ASP D N 1
ATOM 4348 C CA . ASP D 2 33 ? 17.305 51.123 85.114 1.00 60.03 368 ASP D CA 1
ATOM 4349 C C . ASP D 2 33 ? 18.222 51.799 84.125 1.00 65.45 368 ASP D C 1
ATOM 4350 O O . ASP D 2 33 ? 19.230 52.387 84.508 1.00 69.42 368 ASP D O 1
ATOM 4355 N N . LYS D 2 34 ? 17.896 51.736 82.846 1.00 68.26 369 LYS D N 1
ATOM 4356 C CA . LYS D 2 34 ? 18.756 52.416 81.885 1.00 71.83 369 LYS D CA 1
ATOM 4357 C C . LYS D 2 34 ? 18.417 53.905 82.097 1.00 68.07 369 LYS D C 1
ATOM 4358 O O . LYS D 2 34 ? 17.241 54.241 82.084 1.00 75.44 369 LYS D O 1
ATOM 4364 N N . ILE D 2 35 ? 19.400 54.779 82.321 1.00 51.52 370 ILE D N 1
ATOM 4365 C CA . ILE D 2 35 ? 19.106 56.190 82.497 1.00 48.60 370 ILE D CA 1
ATOM 4366 C C . ILE D 2 35 ? 20.279 57.091 82.084 1.00 52.16 370 ILE D C 1
ATOM 4367 O O . ILE D 2 35 ? 21.455 56.732 82.160 1.00 49.31 370 ILE D O 1
ATOM 4372 N N . SER D 2 36 ? 19.936 58.306 81.709 1.00 45.56 371 SER D N 1
ATOM 4373 C CA . SER D 2 36 ? 20.898 59.250 81.269 1.00 40.58 371 SER D CA 1
ATOM 4374 C C . SER D 2 36 ? 21.395 60.257 82.294 1.00 40.97 371 SER D C 1
ATOM 4375 O O . SER D 2 36 ? 20.884 60.381 83.392 1.00 49.55 371 SER D O 1
ATOM 4378 N N . GLY D 2 37 ? 22.395 61.014 81.878 1.00 44.72 372 GLY D N 1
ATOM 4379 C CA . GLY D 2 37 ? 22.995 62.022 82.733 1.00 43.93 372 GLY D CA 1
ATOM 4380 C C . GLY D 2 37 ? 21.963 63.094 82.871 1.00 47.64 372 GLY D C 1
ATOM 4381 O O . GLY D 2 37 ? 21.908 63.766 83.884 1.00 45.21 372 GLY D O 1
ATOM 4382 N N . ALA D 2 38 ? 21.148 63.236 81.828 1.00 51.51 373 ALA D N 1
ATOM 4383 C CA . ALA D 2 38 ? 20.068 64.197 81.807 1.00 48.01 373 ALA D CA 1
ATOM 4384 C C . ALA D 2 38 ? 19.178 63.777 82.937 1.00 35.93 373 ALA D C 1
ATOM 4385 O O . ALA D 2 38 ? 18.923 64.576 83.802 1.00 43.29 373 ALA D O 1
ATOM 4387 N N . ASP D 2 39 ? 18.679 62.543 82.875 1.00 45.03 374 ASP D N 1
ATOM 4388 C CA . ASP D 2 39 ? 17.807 61.939 83.904 1.00 44.84 374 ASP D CA 1
ATOM 4389 C C . ASP D 2 39 ? 18.344 62.120 85.374 1.00 47.05 374 ASP D C 1
ATOM 4390 O O . ASP D 2 39 ? 17.613 62.441 86.263 1.00 45.49 374 ASP D O 1
ATOM 4395 N N . ILE D 2 40 ? 19.621 61.890 85.622 1.00 43.11 375 ILE D N 1
ATOM 4396 C CA . ILE D 2 40 ? 20.124 62.048 86.978 1.00 45.92 375 ILE D CA 1
ATOM 4397 C C . ILE D 2 40 ? 20.063 63.560 87.382 1.00 56.69 375 ILE D C 1
ATOM 4398 O O . ILE D 2 40 ? 19.522 63.920 88.480 1.00 47.52 375 ILE D O 1
ATOM 4403 N N . ASN D 2 41 ? 20.587 64.473 86.548 1.00 50.57 376 ASN D N 1
ATOM 4404 C CA . ASN D 2 41 ? 20.480 65.867 86.952 1.00 52.47 376 ASN D CA 1
ATOM 4405 C C . ASN D 2 41 ? 18.958 66.131 87.251 1.00 52.47 376 ASN D C 1
ATOM 4406 O O . ASN D 2 41 ? 18.607 66.794 88.241 1.00 48.73 376 ASN D O 1
ATOM 4411 N N . SER D 2 42 ? 18.071 65.577 86.434 1.00 40.32 377 SER D N 1
ATOM 4412 C CA . SER D 2 42 ? 16.662 65.683 86.677 1.00 42.86 377 SER D CA 1
ATOM 4413 C C . SER D 2 42 ? 16.106 65.287 88.021 1.00 44.16 377 SER D C 1
ATOM 4414 O O . SER D 2 42 ? 15.244 65.971 88.564 1.00 43.58 377 SER D O 1
ATOM 4417 N N . ILE D 2 43 ? 16.511 64.112 88.506 1.00 53.50 378 ILE D N 1
ATOM 4418 C CA . ILE D 2 43 ? 16.032 63.544 89.772 1.00 39.10 378 ILE D CA 1
ATOM 4419 C C . ILE D 2 43 ? 16.597 64.426 90.876 1.00 34.03 378 ILE D C 1
ATOM 4420 O O . ILE D 2 43 ? 15.891 64.813 91.781 1.00 44.62 378 ILE D O 1
ATOM 4425 N N . CYS D 2 44 ? 17.833 64.864 90.697 1.00 28.85 379 CYS D N 1
ATOM 4426 C CA . CYS D 2 44 ? 18.498 65.689 91.663 1.00 43.51 379 CYS D CA 1
ATOM 4427 C C . CYS D 2 44 ? 17.854 67.051 91.765 1.00 52.07 379 CYS D C 1
ATOM 4428 O O . CYS D 2 44 ? 17.687 67.544 92.890 1.00 58.64 379 CYS D O 1
ATOM 4431 N N . GLN D 2 45 ? 17.503 67.668 90.617 1.00 50.98 380 GLN D N 1
ATOM 4432 C CA . GLN D 2 45 ? 16.849 69.001 90.621 1.00 50.55 380 GLN D CA 1
ATOM 4433 C C . GLN D 2 45 ? 15.466 68.830 91.277 1.00 46.18 380 GLN D C 1
ATOM 4434 O O . GLN D 2 45 ? 15.111 69.569 92.197 1.00 49.10 380 GLN D O 1
ATOM 4440 N N . GLU D 2 46 ? 14.734 67.804 90.853 1.00 34.15 381 GLU D N 1
ATOM 4441 C CA . GLU D 2 46 ? 13.440 67.540 91.413 1.00 39.51 381 GLU D CA 1
ATOM 4442 C C . GLU D 2 46 ? 13.479 67.321 92.961 1.00 62.76 381 GLU D C 1
ATOM 4443 O O . GLU D 2 46 ? 12.696 67.964 93.741 1.00 55.87 381 GLU D O 1
ATOM 4449 N N . SER D 2 47 ? 14.371 66.434 93.427 1.00 53.84 382 SER D N 1
ATOM 4450 C CA . SER D 2 47 ? 14.459 66.187 94.875 1.00 57.09 382 SER D CA 1
ATOM 4451 C C . SER D 2 47 ? 14.650 67.534 95.614 1.00 47.23 382 SER D C 1
ATOM 4452 O O . SER D 2 47 ? 13.906 67.837 96.524 1.00 49.97 382 SER D O 1
ATOM 4455 N N . GLY D 2 48 ? 15.662 68.321 95.249 1.00 40.52 383 GLY D N 1
ATOM 4456 C CA . GLY D 2 48 ? 15.825 69.631 95.901 1.00 65.58 383 GLY D CA 1
ATOM 4457 C C . GLY D 2 48 ? 14.642 70.657 95.813 1.00 65.59 383 GLY D C 1
ATOM 4458 O O . GLY D 2 48 ? 14.513 71.527 96.676 1.00 49.15 383 GLY D O 1
ATOM 4459 N N . MET D 2 49 ? 13.799 70.548 94.776 1.00 61.36 384 MET D N 1
ATOM 4460 C CA . MET D 2 49 ? 12.627 71.417 94.526 1.00 60.45 384 MET D CA 1
ATOM 4461 C C . MET D 2 49 ? 11.454 70.881 95.354 1.00 58.89 384 MET D C 1
ATOM 4462 O O . MET D 2 49 ? 10.691 71.613 96.019 1.00 46.14 384 MET D O 1
ATOM 4467 N N . LEU D 2 50 ? 11.331 69.569 95.291 1.00 44.46 385 LEU D N 1
ATOM 4468 C CA . LEU D 2 50 ? 10.293 68.833 95.942 1.00 45.57 385 LEU D CA 1
ATOM 4469 C C . LEU D 2 50 ? 10.630 68.786 97.449 1.00 64.65 385 LEU D C 1
ATOM 4470 O O . LEU D 2 50 ? 10.006 68.076 98.248 1.00 73.81 385 LEU D O 1
ATOM 4475 N N . ALA D 2 51 ? 11.640 69.556 97.819 1.00 62.36 386 ALA D N 1
ATOM 4476 C CA . ALA D 2 51 ? 12.103 69.640 99.191 1.00 63.00 386 ALA D CA 1
ATOM 4477 C C . ALA D 2 51 ? 11.680 71.015 99.624 1.00 71.11 386 ALA D C 1
ATOM 4478 O O . ALA D 2 51 ? 10.977 71.188 100.616 1.00 74.18 386 ALA D O 1
ATOM 4480 N N . VAL D 2 52 ? 12.144 71.995 98.863 1.00 67.36 387 VAL D N 1
ATOM 4481 C CA . VAL D 2 52 ? 11.830 73.375 99.134 1.00 75.01 387 VAL D CA 1
ATOM 4482 C C . VAL D 2 52 ? 10.342 73.656 99.104 1.00 69.42 387 VAL D C 1
ATOM 4483 O O . VAL D 2 52 ? 9.928 74.646 99.675 1.00 58.13 387 VAL D O 1
ATOM 4487 N N . ARG D 2 53 ? 9.569 72.769 98.484 1.00 67.46 388 ARG D N 1
ATOM 4488 C CA . ARG D 2 53 ? 8.113 72.851 98.422 1.00 77.93 388 ARG D CA 1
ATOM 4489 C C . ARG D 2 53 ? 7.364 72.577 99.715 1.00 80.67 388 ARG D C 1
ATOM 4490 O O . ARG D 2 53 ? 6.577 73.392 100.133 1.00 70.91 388 ARG D O 1
ATOM 4498 N N . GLU D 2 54 ? 7.603 71.441 100.361 1.00 96.85 389 GLU D N 1
ATOM 4499 C CA . GLU D 2 54 ? 6.792 71.010 101.539 1.00 106.20 389 GLU D CA 1
ATOM 4500 C C . GLU D 2 54 ? 6.773 71.662 102.953 1.00 108.17 389 GLU D C 1
ATOM 4501 O O . GLU D 2 54 ? 5.691 71.933 103.531 1.00 109.71 389 GLU D O 1
ATOM 4507 N N . ASN D 2 55 ? 7.964 71.798 103.517 1.00 100.14 390 ASN D N 1
ATOM 4508 C CA . ASN D 2 55 ? 8.222 72.483 104.768 1.00 93.40 390 ASN D CA 1
ATOM 4509 C C . ASN D 2 55 ? 9.397 73.061 103.990 1.00 97.36 390 ASN D C 1
ATOM 4510 O O . ASN D 2 55 ? 9.405 72.902 102.758 1.00 90.87 390 ASN D O 1
ATOM 4515 N N . ARG D 2 56 ? 10.341 73.771 104.618 1.00 103.83 391 ARG D N 1
ATOM 4516 C CA . ARG D 2 56 ? 11.516 74.258 103.872 1.00 97.12 391 ARG D CA 1
ATOM 4517 C C . ARG D 2 56 ? 12.491 73.103 104.018 1.00 100.76 391 ARG D C 1
ATOM 4518 O O . ARG D 2 56 ? 12.208 72.199 104.776 1.00 105.80 391 ARG D O 1
ATOM 4526 N N . TYR D 2 57 ? 13.622 73.042 103.343 1.00 92.49 392 TYR D N 1
ATOM 4527 C CA . TYR D 2 57 ? 14.334 71.835 103.633 1.00 90.02 392 TYR D CA 1
ATOM 4528 C C . TYR D 2 57 ? 15.862 71.764 103.646 1.00 87.01 392 TYR D C 1
ATOM 4529 O O . TYR D 2 57 ? 16.606 72.757 103.704 1.00 80.17 392 TYR D O 1
ATOM 4538 N N . ILE D 2 58 ? 16.229 70.490 103.607 1.00 68.62 393 ILE D N 1
ATOM 4539 C CA . ILE D 2 58 ? 17.517 69.850 103.635 1.00 61.36 393 ILE D CA 1
ATOM 4540 C C . ILE D 2 58 ? 16.855 68.650 102.902 1.00 56.04 393 ILE D C 1
ATOM 4541 O O . ILE D 2 58 ? 15.697 68.295 103.216 1.00 54.28 393 ILE D O 1
ATOM 4546 N N . VAL D 2 59 ? 17.539 68.056 101.909 1.00 45.67 394 VAL D N 1
ATOM 4547 C CA . VAL D 2 59 ? 16.903 67.015 101.117 1.00 48.30 394 VAL D CA 1
ATOM 4548 C C . VAL D 2 59 ? 16.932 65.724 101.814 1.00 52.40 394 VAL D C 1
ATOM 4549 O O . VAL D 2 59 ? 17.993 65.237 102.260 1.00 52.23 394 VAL D O 1
ATOM 4553 N N . LEU D 2 60 ? 15.773 65.088 101.824 1.00 49.57 395 LEU D N 1
ATOM 4554 C CA . LEU D 2 60 ? 15.667 63.858 102.578 1.00 40.39 395 LEU D CA 1
ATOM 4555 C C . LEU D 2 60 ? 15.630 62.746 101.690 1.00 39.74 395 LEU D C 1
ATOM 4556 O O . LEU D 2 60 ? 15.599 62.935 100.507 1.00 50.64 395 LEU D O 1
ATOM 4561 N N . ALA D 2 61 ? 15.590 61.539 102.237 1.00 47.49 396 ALA D N 1
ATOM 4562 C CA . ALA D 2 61 ? 15.560 60.371 101.369 1.00 43.76 396 ALA D CA 1
ATOM 4563 C C . ALA D 2 61 ? 14.294 60.310 100.678 1.00 44.04 396 ALA D C 1
ATOM 4564 O O . ALA D 2 61 ? 14.156 59.668 99.619 1.00 60.15 396 ALA D O 1
ATOM 4566 N N . LYS D 2 62 ? 13.287 60.902 101.271 1.00 42.75 397 LYS D N 1
ATOM 4567 C CA . LYS D 2 62 ? 12.032 60.698 100.591 1.00 45.28 397 LYS D CA 1
ATOM 4568 C C . LYS D 2 62 ? 11.898 61.565 99.347 1.00 42.28 397 LYS D C 1
ATOM 4569 O O . LYS D 2 62 ? 11.206 61.190 98.401 1.00 35.12 397 LYS D O 1
ATOM 4575 N N . ASP D 2 63 ? 12.520 62.742 99.405 1.00 45.23 398 ASP D N 1
ATOM 4576 C CA . ASP D 2 63 ? 12.626 63.615 98.277 1.00 44.95 398 ASP D CA 1
ATOM 4577 C C . ASP D 2 63 ? 13.199 62.783 97.073 1.00 61.80 398 ASP D C 1
ATOM 4578 O O . ASP D 2 63 ? 12.669 62.858 95.955 1.00 54.19 398 ASP D O 1
ATOM 4583 N N . PHE D 2 64 ? 14.256 61.980 97.313 1.00 60.58 399 PHE D N 1
ATOM 4584 C CA . PHE D 2 64 ? 14.872 61.116 96.268 1.00 56.09 399 PHE D CA 1
ATOM 4585 C C . PHE D 2 64 ? 14.067 59.981 95.780 1.00 44.27 399 PHE D C 1
ATOM 4586 O O . PHE D 2 64 ? 14.094 59.646 94.616 1.00 48.05 399 PHE D O 1
ATOM 4594 N N . GLU D 2 65 ? 13.330 59.359 96.657 1.00 43.04 400 GLU D N 1
ATOM 4595 C CA . GLU D 2 65 ? 12.632 58.191 96.186 1.00 35.86 400 GLU D CA 1
ATOM 4596 C C . GLU D 2 65 ? 11.496 58.607 95.258 1.00 51.30 400 GLU D C 1
ATOM 4597 O O . GLU D 2 65 ? 11.080 57.828 94.403 1.00 47.22 400 GLU D O 1
ATOM 4603 N N . LYS D 2 66 ? 10.948 59.806 95.496 1.00 48.08 401 LYS D N 1
ATOM 4604 C CA . LYS D 2 66 ? 9.822 60.317 94.670 1.00 62.35 401 LYS D CA 1
ATOM 4605 C C . LYS D 2 66 ? 10.398 60.721 93.283 1.00 53.81 401 LYS D C 1
ATOM 4606 O O . LYS D 2 66 ? 10.029 60.162 92.239 1.00 65.15 401 LYS D O 1
ATOM 4612 N N . ALA D 2 67 ? 11.362 61.640 93.314 1.00 63.35 402 ALA D N 1
ATOM 4613 C CA . ALA D 2 67 ? 12.016 62.080 92.101 1.00 62.27 402 ALA D CA 1
ATOM 4614 C C . ALA D 2 67 ? 12.355 60.844 91.220 1.00 67.90 402 ALA D C 1
ATOM 4615 O O . ALA D 2 67 ? 12.112 60.821 90.005 1.00 65.85 402 ALA D O 1
ATOM 4617 N N . TYR D 2 68 ? 12.869 59.785 91.828 1.00 63.33 403 TYR D N 1
ATOM 4618 C CA . TYR D 2 68 ? 13.204 58.622 91.035 1.00 63.45 403 TYR D CA 1
ATOM 4619 C C . TYR D 2 68 ? 12.095 57.974 90.250 1.00 64.09 403 TYR D C 1
ATOM 4620 O O . TYR D 2 68 ? 12.271 57.625 89.042 1.00 44.82 403 TYR D O 1
ATOM 4629 N N . LYS D 2 69 ? 10.984 57.749 90.953 1.00 57.33 404 LYS D N 1
ATOM 4630 C CA . LYS D 2 69 ? 9.867 57.007 90.373 1.00 63.24 404 LYS D CA 1
ATOM 4631 C C . LYS D 2 69 ? 9.013 57.859 89.445 1.00 65.79 404 LYS D C 1
ATOM 4632 O O . LYS D 2 69 ? 8.241 57.335 88.600 1.00 55.49 404 LYS D O 1
ATOM 4638 N N . THR D 2 70 ? 9.231 59.167 89.602 1.00 61.72 405 THR D N 1
ATOM 4639 C CA . THR D 2 70 ? 8.599 60.229 88.823 1.00 65.88 405 THR D CA 1
ATOM 4640 C C . THR D 2 70 ? 9.353 60.288 87.483 1.00 70.72 405 THR D C 1
ATOM 4641 O O . THR D 2 70 ? 8.808 59.939 86.427 1.00 73.23 405 THR D O 1
ATOM 4645 N N . VAL D 2 71 ? 10.601 60.750 87.573 1.00 50.93 406 VAL D N 1
ATOM 4646 C CA . VAL D 2 71 ? 11.536 60.881 86.499 1.00 44.54 406 VAL D CA 1
ATOM 4647 C C . VAL D 2 71 ? 11.769 59.599 85.694 1.00 60.02 406 VAL D C 1
ATOM 4648 O O . VAL D 2 71 ? 11.916 59.680 84.480 1.00 56.61 406 VAL D O 1
ATOM 4652 N N . ILE D 2 72 ? 11.788 58.422 86.321 1.00 64.33 407 ILE D N 1
ATOM 4653 C CA . ILE D 2 72 ? 12.042 57.162 85.592 1.00 63.19 407 ILE D CA 1
ATOM 4654 C C . ILE D 2 72 ? 10.726 56.492 85.437 1.00 67.09 407 ILE D C 1
ATOM 4655 O O . ILE D 2 72 ? 10.210 55.929 86.385 1.00 74.21 407 ILE D O 1
ATOM 4660 N N . LYS D 2 73 ? 10.182 56.580 84.222 1.00 83.74 408 LYS D N 1
ATOM 4661 C CA . LYS D 2 73 ? 8.873 56.016 83.840 1.00 90.01 408 LYS D CA 1
ATOM 4662 C C . LYS D 2 73 ? 7.665 57.009 83.958 1.00 90.63 408 LYS D C 1
ATOM 4663 O O . LYS D 2 73 ? 7.184 57.489 82.904 1.00 91.10 408 LYS D O 1
#

Solvent-accessible surface area: 25654 Å² total

Radius of gyration: 24.81 Å; Cα contacts (8 Å, |Δi|>4): 1074; chains: 4; bounding box: 58×66×57 Å

Secondary structure (DSSP, 8-state):
---SSSHHHHHHHHT-HHHHHHHHHH-GGGGG---TTS--HHHHHHHHT-HHHHHHHHHTT--S----TTS--HHHHHHHH--HHHHHHHHTT--TT---TTS--HHHHHHHTT-HHHHHHHHHTT--TT---TTS--HHHHHHHHT-HHHHHHHHHTT--S----TTS--HHHHHHHTT-HHHHHHHHHTT--S----TTS--HHHHS-HHHHHHHHHHHHHHHH--/--HHHHHHHHHHHHTTS-B-TT--THHHHTSS----HHHHHHHHHHHHHGGGTS--SSB-HHHHHHHHHHH--/---SSSHHHHHHHTT-HHHHHHHHHH-GGGGG---TTS--HHHHHHHHT-HHHHHHHHHHT--S----TTS--HHHHHHHH--HHHHHHHHTT--TT---TTS--HHHHHHHTT-HHHHHHHHHTT--TT---TTS--HHHHHHHHT-HHHHHHHHHTT--S----TTS--HHHHHHHTT-HHHHHHHHHTT--S----TTS--HHHHS-HHHHHHHHHHHHHHHH--/--HHHHHHHHHHHHTTS-B-TT--THHHHTS-----HHHHHHHHHHHHHHHHTTSS-SB-HHHHHHHHHHH--

Nearest PDB structures (foldseek):
  2dwz-assembly2_C  TM=9.936E-01  e=2.588E-30  Mus musculus
  6moi-assembly1_A-2  TM=9.660E-01  e=4.790E-15  synthetic construct
  5y4e-assembly2_B  TM=8.618E-01  e=6.272E-14  Homo sapiens
  5y4e-assembly1_A  TM=8.629E-01  e=5.350E-13  Homo sapiens
  4k5a-assembly1_B  TM=9.886E-01  e=3.217E-11  Escherichia coli

B-factor: mean 37.39, std 17.76, range [6.95, 112.76]

GO terms:
  GO:0005515 protein binding (F, IPI)

InterPro domains:
  IPR002110 Ankyrin repeat [PF00023] (105-136)
  IPR002110 Ankyrin repeat [PF12796] (14-102)
  IPR002110 Ankyrin repeat [PF12796] (143-212)
  IPR002110 Ankyrin repeat [PR01415] (40-55)
  IPR002110 Ankyrin repeat [PR01415] (88-102)
  IPR002110 Ankyrin repeat [PS50088] (39-71)
  IPR002110 Ankyrin repeat [PS50088] (72-104)
  IPR002110 Ankyrin repeat [PS50088] (105-137)
  IPR002110 Ankyrin repeat [PS50088] (138-170)
  IPR002110 Ankyrin repeat [PS50088] (171-203)
  IPR002110 Ankyrin repeat [SM00248] (39-68)
  IPR002110 Ankyrin repeat [SM00248] (72-101)
  IPR002110 Ankyrin repeat [SM00248] (105-134)
  IPR002110 Ankyrin repeat [SM00248] (138-167)
  IPR002110 Ankyrin repeat [SM00248] (171-200)
  IPR036770 Ankyrin repeat-containing domain superfamily [G3DSA:1.25.40.20] (1-231)
  IPR036770 Ankyrin repeat-containing domain superfamily [SSF48403] (12-213)
  IPR051637 Ankyrin repeat domain-containing protein 49 [PTHR24180] (34-136)

Organism: Mus musculus (NCBI:txid10090)

CATH classification: 1.25.40.20

Foldseek 3Di:
DDDFPDVLLVCLLVVVQVVNVVVCVVPVVQQCDATPQGDGSLLNNLLNVNLVSNVVSVVSPYDQEDATNQQHGSLLNNLLVEASSNVVSLVSPYDQCRAGNQQDGSLLNNLLNLRVVSNVVSVVSPHDQCRAGPQGDGSLLNNLLVLNQVSNVVSVVSPRDQLGQGNQGDTSLLSNQQNVSQVNNLVSLLSPHDQPGQGNVRDGSLVNHDVVSSVVSVVSNVVVVVDD/DDLVVLVVLLCVLCVPAAEPPPADCVVVSVDPADDDSVLNVQLVVQQCVVCCPVPNRHGYNVSRVVSVVVSRD/DDDFPDVLLRCLLVLVQVVNVVVCVVPVVQQCDATPQRHGSLLNNLLNVNLVSNVVSVVVPHDQADATNQQHGSLLNNLLVEDSSNVVSVVSPHDQQRAGNQQDGSLLNNLLNLRVVSNVVSLVSPHDQCRATPQGDGSLLNNLLNLNQVSNVVSVVSPHDQCGQGNQGDTSLLNNQQNVNLVSNLVSLLSPHDQPGQGNVGHGSLNNHDPVSSVVSVVSNVVVVVDD/DDLVVLCVLLVVPCVVAFEPPPADCVVVSVDPADDDSVLSVQLVVQQQVVQCPDDHHRGYNVSNVCSVVVSRD

Sequence (602 aa):
GCVSNIMICNLAYSGKLDELKERILADKSLATRTDQDSRTALHWACSAGHTEIVEFLLQLGVPVNDKDDAGWSPLHIAASAGDEIVKALLVKGAHVNAVNQNGCTPLHYAASKNRHEIAVMLLEGGANPDAKDHYDATAMHRAAAKGNLKMVHILLFYKASTNIQDTEGNTPLHLACDEERVEEAKFLVTQGASIYIENKEEKTPLQVAKGGLGLILKRLAEGEEASMMDRRQKRLIFSTITSKMNLSEEVDLEDYVARPDKISGADINSICQESGMLAVRENRYIVLAKDFEKAYKTVIKGCVSNIMICNLAYSGKLDELKERILADKSLATRTDQDSRTALHWACSAGHTEIVEFLLQLGVPVNDKDDAGWSPLHIAASAGDEIVKALLVKGAHVNAVNQNGCTPLHYAASKNRHEIAVMLLEGGANPDAKDHYDATAMHRAAAKGNLKMVHILLFYKASTNIQDTEGNTPLHLACDEERVEEAKFLVTQGASIYIENKEEKTPLQVAKGGLGLILKRLAEGEEASMMDRRQKRLIFSTITSKMNLSEEVDLEDYVARPDKISGADINSICQESGMLAVRENRYIVLAKDFEKAYKTVIK